Protein AF-0000000086678145 (afdb_homodimer)

Sequence (470 aa):
MALTDEAIVKIRSMIQSGELPPGSRLPTEQQLAAQMGLSRSGVREAVKVLESARVLDVRRGDGTYVTSLAPRLLLEGLGVAVELLRDDTLLEVMEVRRMLEPVATGMAALRMTGETLAELAQILDDMRGAADDAEKLIGFDTAFHRTVVAATGNETLTSLLDGLSSRTVRARVWRGLIEGNSAHTTIEEHHAIYLALRAGDQLLAHATALMHVNTSEAWLRAVLAASAGHRATPGMALTDEAIVKIRSMIQSGELPPGSRLPTEQQLAAQMGLSRSGVREAVKVLESARVLDVRRGDGTYVTSLAPRLLLEGLGVAVELLRDDTLLEVMEVRRMLEPVATGMAALRMTGETLAELAQILDDMRGAADDAEKLIGFDTAFHRTVVAATGNETLTSLLDGLSSRTVRARVWRGLIEGNSAHTTIEEHHAIYLALRAGDQLLAHATALMHVNTSEAWLRAVLAASAGHRATPG

Radius of gyration: 23.57 Å; Cα contacts (8 Å, |Δi|>4): 641; chains: 2; bounding box: 74×62×58 Å

InterPro domains:
  IPR000524 Transcription regulator HTH, GntR [PF00392] (5-66)
  IPR000524 Transcription regulator HTH, GntR [PR00035] (26-40)
  IPR000524 Transcription regulator HTH, GntR [PR00035] (40-56)
  IPR000524 Transcription regulator HTH, GntR [PS50949] (1-69)
  IPR000524 Transcription regulator HTH, GntR [SM00345] (7-66)
  IPR000524 Transcription regulator HTH, GntR [cd07377] (10-67)
  IPR008920 Transcription regulator FadR/GntR, C-terminal [G3DSA:1.20.120.530] (87-229)
  IPR008920 Transcription regulator FadR/GntR, C-terminal [SSF48008] (89-223)
  IPR011711 GntR, C-terminal [PF07729] (92-214)
  IPR011711 GntR, C-terminal [SM00895] (92-215)
  IPR036388 Winged helix-like DNA-binding domain superfamily [G3DSA:1.10.10.10] (2-69)
  IPR036390 Winged helix DNA-binding domain superfamily [SSF46785] (4-70)

Secondary structure (DSSP, 8-state):
-HHHHHHHHHHHHHHHHTSS-TTPBPPPHHHHHHHHT--HHHHHHHHHHHHHTTSEEEETTTEEEE----HHHHTTHHHHHHHT--HHHHHHHHHHHHHHHHHHHHHHHTT--HHHHHHHHHHHHHHHHTTT-HHHHHHHHHHHHHHHHHTTT-HHHHHHHHHHS-HHHHHHHHHHHHHTT-HHHHHHHHHHHHHHHHTT-HHHHHHHHHHHHHHHHHHHHHHHHHHHHHHH---/-HHHHHHHHHHHHHHHHTSS-TTPBPPPHHHHHHHHT--HHHHHHHHHHHHHTTSEEEETTTEEEE----HHHHTTHHHHHHHT--HHHHHHHHHHHHHHHHHHHHHHHTT--HHHHHHHHHHHHHHHHTTT-HHHHHHHHHHHHHHHHHTTT-HHHHHHHHHHS-HHHHHHHHHHHHHTT-HHHHHHHHHHHHHHHHTT-HHHHHHHHHHHHHHHHHHHHHHHHHHHHHHH---

pLDDT: mean 92.88, std 9.29, range [31.78, 98.94]

Nearest PDB structures (foldseek):
  6az6-assembly1_A  TM=6.937E-01  e=3.159E-11  Streptococcus agalactiae
  6az6-assembly1_B  TM=6.501E-01  e=2.617E-11  Streptococcus agalactiae
  9jpj-assembly2_C  TM=5.502E-01  e=1.081E-08  Achromobacter denitrificans NBRC 15125
  1hw1-assembly1_A  TM=5.568E-01  e=1.737E-07  Escherichia coli
  4p9u-assembly2_A  TM=5.472E-01  e=1.141E-06  Vibrio cholerae

Structure (mmCIF, N/CA/C/O backbone):
data_AF-0000000086678145-model_v1
#
loop_
_entity.id
_entity.type
_entity.pdbx_description
1 polymer 'GntR family transcriptional regulator'
#
loop_
_atom_site.group_PDB
_atom_site.id
_atom_site.type_symbol
_atom_site.label_atom_id
_atom_site.label_alt_id
_atom_site.label_comp_id
_atom_site.label_asym_id
_atom_site.label_entity_id
_atom_site.label_seq_id
_atom_site.pdbx_PDB_ins_code
_atom_site.Cartn_x
_atom_site.Cartn_y
_atom_site.Cartn_z
_atom_site.occupancy
_atom_site.B_iso_or_equiv
_atom_site.auth_seq_id
_atom_site.auth_comp_id
_atom_site.auth_asym_id
_atom_site.auth_atom_id
_atom_site.pdbx_PDB_model_num
ATOM 1 N N . MET A 1 1 ? 3.676 26.672 2.631 1 59.72 1 MET A N 1
ATOM 2 C CA . MET A 1 1 ? 3.754 25.344 2.031 1 59.72 1 MET A CA 1
ATOM 3 C C . MET A 1 1 ? 5.203 24.875 1.911 1 59.72 1 MET A C 1
ATOM 5 O O . MET A 1 1 ? 5.562 23.812 2.4 1 59.72 1 MET A O 1
ATOM 9 N N . ALA A 1 2 ? 6.09 25.844 1.526 1 71.44 2 ALA A N 1
ATOM 10 C CA . ALA A 1 2 ? 7.496 25.516 1.292 1 71.44 2 ALA A CA 1
ATOM 11 C C . ALA A 1 2 ? 8.227 25.281 2.607 1 71.44 2 ALA A C 1
ATOM 13 O O . ALA A 1 2 ? 8.984 24.312 2.736 1 71.44 2 ALA A O 1
ATOM 14 N N . LEU A 1 3 ? 7.734 26.078 3.676 1 76.56 3 LEU A N 1
ATOM 15 C CA . LEU A 1 3 ? 8.477 25.984 4.93 1 76.56 3 LEU A CA 1
ATOM 16 C C . LEU A 1 3 ? 8.086 24.734 5.703 1 76.56 3 LEU A C 1
ATOM 18 O O . LEU A 1 3 ? 8.938 24.062 6.277 1 76.56 3 LEU A O 1
ATOM 22 N N . THR A 1 4 ? 6.848 24.375 5.641 1 87.25 4 THR A N 1
ATOM 23 C CA . THR A 1 4 ? 6.348 23.156 6.273 1 87.25 4 THR A CA 1
ATOM 24 C C . THR A 1 4 ? 6.945 21.906 5.621 1 87.25 4 THR A C 1
ATOM 26 O O . THR A 1 4 ? 7.379 20.984 6.309 1 87.25 4 THR A O 1
ATOM 29 N N . ASP A 1 5 ? 7.055 21.984 4.363 1 91.06 5 ASP A N 1
ATOM 30 C CA . ASP A 1 5 ? 7.602 20.859 3.621 1 91.06 5 ASP A CA 1
ATOM 31 C C . ASP A 1 5 ? 9.078 20.656 3.951 1 91.06 5 ASP A C 1
ATOM 33 O O . ASP A 1 5 ? 9.539 19.516 4.086 1 91.06 5 ASP A O 1
ATOM 37 N N . GLU A 1 6 ? 9.711 21.766 4.094 1 93.44 6 GLU A N 1
ATOM 38 C CA . GLU A 1 6 ? 11.125 21.688 4.469 1 93.44 6 GLU A CA 1
ATOM 39 C C . GLU A 1 6 ? 11.289 21.062 5.848 1 93.44 6 GLU A C 1
ATOM 41 O O . GLU A 1 6 ? 12.188 20.234 6.055 1 93.44 6 GLU A O 1
ATOM 46 N N . ALA A 1 7 ? 10.43 21.469 6.73 1 95.12 7 ALA A N 1
ATOM 47 C CA . ALA A 1 7 ? 10.5 20.906 8.078 1 95.12 7 ALA A CA 1
ATOM 48 C C . ALA A 1 7 ? 10.227 19.406 8.062 1 95.12 7 ALA A C 1
ATOM 50 O O . ALA A 1 7 ? 10.891 18.641 8.766 1 95.12 7 ALA A O 1
ATOM 51 N N . ILE A 1 8 ? 9.289 18.984 7.297 1 95.62 8 ILE A N 1
ATOM 52 C CA . ILE A 1 8 ? 8.938 17.578 7.18 1 95.62 8 ILE A CA 1
ATOM 53 C C . ILE A 1 8 ? 10.141 16.781 6.672 1 95.62 8 ILE A C 1
ATOM 55 O O . ILE A 1 8 ? 10.508 15.758 7.254 1 95.62 8 ILE A O 1
ATOM 59 N N . VAL A 1 9 ? 10.742 17.312 5.645 1 94.38 9 VAL A N 1
ATOM 60 C CA . VAL A 1 9 ? 11.875 16.625 5.016 1 94.38 9 VAL A CA 1
ATOM 61 C C . VAL A 1 9 ? 13.031 16.531 6.004 1 94.38 9 VAL A C 1
ATOM 63 O O . VAL A 1 9 ? 13.656 15.469 6.121 1 94.38 9 VAL A O 1
ATOM 66 N N . LYS A 1 10 ? 13.289 17.547 6.719 1 94.75 10 LYS A N 1
ATOM 67 C CA . LYS A 1 10 ? 14.398 17.562 7.668 1 94.75 10 LYS A CA 1
ATOM 68 C C . LYS A 1 10 ? 14.156 16.578 8.82 1 94.75 10 LYS A C 1
ATOM 70 O O . LYS A 1 10 ? 15.055 15.836 9.195 1 94.75 10 LYS A O 1
ATOM 75 N N . ILE A 1 11 ? 12.953 16.578 9.344 1 96.06 11 ILE A N 1
ATOM 76 C CA . ILE A 1 11 ? 12.648 15.672 10.445 1 96.06 11 ILE A CA 1
ATOM 77 C C . ILE A 1 11 ? 12.742 14.219 9.961 1 96.06 11 ILE A C 1
ATOM 79 O O . ILE A 1 11 ? 13.344 13.375 10.641 1 96.06 11 ILE A O 1
ATOM 83 N N . ARG A 1 12 ? 12.219 13.969 8.859 1 95.06 12 ARG A N 1
ATOM 84 C CA . ARG A 1 12 ? 12.312 12.617 8.297 1 95.06 12 ARG A CA 1
ATOM 85 C C . ARG A 1 12 ? 13.766 12.211 8.094 1 95.06 12 ARG A C 1
ATOM 87 O O . ARG A 1 12 ? 14.141 11.07 8.359 1 95.06 12 ARG A O 1
ATOM 94 N N . SER A 1 13 ? 14.531 13.141 7.621 1 93.56 13 SER A N 1
ATOM 95 C CA . SER A 1 13 ? 15.945 12.859 7.402 1 93.56 13 SER A CA 1
ATOM 96 C C . SER A 1 13 ? 16.656 12.516 8.711 1 93.56 13 SER A C 1
ATOM 98 O O . SER A 1 13 ? 17.484 11.609 8.758 1 93.56 13 SER A O 1
ATOM 100 N N . MET A 1 14 ? 16.297 13.227 9.734 1 94.56 14 MET A N 1
ATOM 101 C CA . MET A 1 14 ? 16.891 12.961 11.047 1 94.56 14 MET A CA 1
ATOM 102 C C . MET A 1 14 ? 16.469 11.586 11.562 1 94.56 14 MET A C 1
ATOM 104 O O . MET A 1 14 ? 17.25 10.906 12.234 1 94.56 14 MET A O 1
ATOM 108 N N . ILE A 1 15 ? 15.328 11.18 11.219 1 95.19 15 ILE A N 1
ATOM 109 C CA . ILE A 1 15 ? 14.836 9.859 11.617 1 95.19 15 ILE A CA 1
ATOM 110 C C . ILE A 1 15 ? 15.547 8.781 10.805 1 95.19 15 ILE A C 1
ATOM 112 O O . ILE A 1 15 ? 16.047 7.805 11.359 1 95.19 15 ILE A O 1
ATOM 116 N N . GLN A 1 16 ? 15.68 8.961 9.578 1 90 16 GLN A N 1
ATOM 117 C CA . GLN A 1 16 ? 16.281 8 8.672 1 90 16 GLN A CA 1
ATOM 118 C C . GLN A 1 16 ? 17.766 7.805 8.984 1 90 16 GLN A C 1
ATOM 120 O O . GLN A 1 16 ? 18.281 6.691 8.883 1 90 16 GLN A O 1
ATOM 125 N N . SER A 1 17 ? 18.422 8.898 9.383 1 89.94 17 SER A N 1
ATOM 126 C CA . SER A 1 17 ? 19.844 8.844 9.656 1 89.94 17 SER A CA 1
ATOM 127 C C . SER A 1 17 ? 20.141 8.234 11.023 1 89.94 17 SER A C 1
ATOM 129 O O . SER A 1 17 ? 21.281 7.891 11.328 1 89.94 17 SER A O 1
ATOM 131 N N . GLY A 1 18 ? 19.141 8.156 11.859 1 92.06 18 GLY A N 1
ATOM 132 C CA . GLY A 1 18 ? 19.312 7.621 13.195 1 92.06 18 GLY A CA 1
ATOM 133 C C . GLY A 1 18 ? 19.562 8.688 14.242 1 92.06 18 GLY A C 1
ATOM 134 O O . GLY A 1 18 ? 19.672 8.391 15.438 1 92.06 18 GLY A O 1
ATOM 135 N N . GLU A 1 19 ? 19.641 9.898 13.82 1 93.81 19 GLU A N 1
ATOM 136 C CA . GLU A 1 19 ? 19.766 11 14.773 1 93.81 19 GLU A CA 1
ATOM 137 C C . GLU A 1 19 ? 18.562 11.031 15.727 1 93.81 19 GLU A C 1
ATOM 139 O O . GLU A 1 19 ? 18.719 11.352 16.906 1 93.81 19 GLU A O 1
ATOM 144 N N . LEU A 1 20 ? 17.438 10.703 15.227 1 95.31 20 LEU A N 1
ATOM 145 C CA . LEU A 1 20 ? 16.203 10.523 16 1 95.31 20 LEU A CA 1
ATOM 146 C C . LEU A 1 20 ? 15.695 9.094 15.883 1 95.31 20 LEU A C 1
ATOM 148 O O . LEU A 1 20 ? 14.82 8.805 15.062 1 95.31 20 LEU A O 1
ATOM 152 N N . PRO A 1 21 ? 16.234 8.234 16.719 1 95.19 21 PRO A N 1
ATOM 153 C CA . PRO A 1 21 ? 15.82 6.836 16.625 1 95.19 21 PRO A CA 1
ATOM 154 C C . PRO A 1 21 ? 14.391 6.605 17.094 1 95.19 21 PRO A C 1
ATOM 156 O O . PRO A 1 21 ? 13.828 7.445 17.812 1 95.19 21 PRO A O 1
ATOM 159 N N . PRO A 1 22 ? 13.836 5.496 16.734 1 95.5 22 PRO A N 1
ATOM 160 C CA . PRO A 1 22 ? 12.5 5.16 17.219 1 95.5 22 PRO A CA 1
ATOM 161 C C . PRO A 1 22 ? 12.383 5.25 18.75 1 95.5 22 PRO A C 1
ATOM 163 O O . PRO A 1 22 ? 13.297 4.832 19.469 1 95.5 22 PRO A O 1
ATOM 166 N N . GLY A 1 23 ? 11.305 5.891 19.156 1 96.31 23 GLY A N 1
ATOM 167 C CA . GLY A 1 23 ? 11.039 5.996 20.594 1 96.31 23 GLY A CA 1
ATOM 168 C C . GLY A 1 23 ? 11.641 7.242 21.219 1 96.31 23 GLY A C 1
ATOM 169 O O . GLY A 1 23 ? 11.312 7.586 22.359 1 96.31 23 GLY A O 1
ATOM 170 N N . SER A 1 24 ? 12.461 7.934 20.547 1 97.06 24 SER A N 1
ATOM 171 C CA . SER A 1 24 ? 13.148 9.086 21.109 1 97.06 24 SER A CA 1
ATOM 172 C C . SER A 1 24 ? 12.242 10.312 21.156 1 97.06 24 SER A C 1
ATOM 174 O O . SER A 1 24 ? 11.336 10.445 20.328 1 97.06 24 SER A O 1
ATOM 176 N N . ARG A 1 25 ? 12.555 11.195 22.047 1 97.25 25 ARG A N 1
ATOM 177 C CA . ARG A 1 25 ? 11.844 12.461 22.188 1 97.25 25 ARG A CA 1
ATOM 178 C C . ARG A 1 25 ? 12.438 13.539 21.297 1 97.25 25 ARG A C 1
ATOM 180 O O . ARG A 1 25 ? 13.664 13.688 21.234 1 97.25 25 ARG A O 1
ATOM 187 N N . LEU A 1 26 ? 11.594 14.172 20.609 1 97 26 LEU A N 1
ATOM 188 C CA . LEU A 1 26 ? 12.047 15.312 19.812 1 97 26 LEU A CA 1
ATOM 189 C C . LEU A 1 26 ? 12.297 16.531 20.703 1 97 26 LEU A C 1
ATOM 191 O O . LEU A 1 26 ? 11.664 16.672 21.75 1 97 26 LEU A O 1
ATOM 195 N N . PRO A 1 27 ? 13.273 17.375 20.234 1 95.19 27 PRO A N 1
ATOM 196 C CA . PRO A 1 27 ? 13.281 18.719 20.844 1 95.19 27 PRO A CA 1
ATOM 197 C C . PRO A 1 27 ? 11.93 19.422 20.719 1 95.19 27 PRO A C 1
ATOM 199 O O . PRO A 1 27 ? 11.07 18.984 19.953 1 95.19 27 PRO A O 1
ATOM 202 N N . THR A 1 28 ? 11.773 20.469 21.531 1 95 28 THR A N 1
ATOM 203 C CA . THR A 1 28 ? 10.539 21.25 21.453 1 95 28 THR A CA 1
ATOM 204 C C . THR A 1 28 ? 10.391 21.875 20.062 1 95 28 THR A C 1
ATOM 206 O O . THR A 1 28 ? 11.375 22.016 19.344 1 95 28 THR A O 1
ATOM 209 N N . GLU A 1 29 ? 9.133 22.219 19.719 1 93.88 29 GLU A N 1
ATOM 210 C CA . GLU A 1 29 ? 8.883 22.859 18.438 1 93.88 29 GLU A CA 1
ATOM 211 C C . GLU A 1 29 ? 9.727 24.125 18.297 1 93.88 29 GLU A C 1
ATOM 213 O O . GLU A 1 29 ? 10.219 24.438 17.203 1 93.88 29 GLU A O 1
ATOM 218 N N . GLN A 1 30 ? 9.914 24.828 19.422 1 94.31 30 GLN A N 1
ATOM 219 C CA . GLN A 1 30 ? 10.727 26.031 19.422 1 94.31 30 GLN A CA 1
ATOM 220 C C . GLN A 1 30 ? 12.188 25.719 19.109 1 94.31 30 GLN A C 1
ATOM 222 O O . GLN A 1 30 ? 12.812 26.391 18.297 1 94.31 30 GLN A O 1
ATOM 227 N N . GLN A 1 31 ? 12.727 24.75 19.703 1 95.75 31 GLN A N 1
ATOM 228 C CA . GLN A 1 31 ? 14.109 24.328 19.5 1 95.75 31 GLN A CA 1
ATOM 229 C C . GLN A 1 31 ? 14.32 23.828 18.078 1 95.75 31 GLN A C 1
ATOM 231 O O . GLN A 1 31 ? 15.328 24.156 17.438 1 95.75 31 GLN A O 1
ATOM 236 N N . LEU A 1 32 ? 13.383 23.031 17.594 1 93.88 32 LEU A N 1
ATOM 237 C CA . LEU A 1 32 ? 13.477 22.516 16.234 1 93.88 32 LEU A CA 1
ATOM 238 C C . LEU A 1 32 ? 13.453 23.641 15.211 1 93.88 32 LEU A C 1
ATOM 240 O O . LEU A 1 32 ? 14.211 23.641 14.242 1 93.88 32 LEU A O 1
ATOM 244 N N . ALA A 1 33 ? 12.539 24.562 15.469 1 95.19 33 ALA A N 1
ATOM 245 C CA . ALA A 1 33 ? 12.453 25.734 14.594 1 95.19 33 ALA A CA 1
ATOM 246 C C . ALA A 1 33 ? 13.789 26.469 14.531 1 95.19 33 ALA A C 1
ATOM 248 O O . ALA A 1 33 ? 14.266 26.812 13.453 1 95.19 33 ALA A O 1
ATOM 249 N N . ALA A 1 34 ? 14.406 26.641 15.672 1 95.31 34 ALA A N 1
ATOM 250 C CA . ALA A 1 34 ? 15.695 27.328 15.766 1 95.31 34 ALA A CA 1
ATOM 251 C C . ALA A 1 34 ? 16.781 26.531 15.062 1 95.31 34 ALA A C 1
ATOM 253 O O . ALA A 1 34 ? 17.578 27.094 14.297 1 95.31 34 ALA A O 1
ATOM 254 N N . GLN A 1 35 ? 16.781 25.266 15.266 1 92.31 35 GLN A N 1
ATOM 255 C CA . GLN A 1 35 ? 17.797 24.391 14.695 1 92.31 35 GLN A CA 1
ATOM 256 C C . GLN A 1 35 ? 17.688 24.344 13.172 1 92.31 35 GLN A C 1
ATOM 258 O O . GLN A 1 35 ? 18.703 24.234 12.484 1 92.31 35 GLN A O 1
ATOM 263 N N . MET A 1 36 ? 16.5 24.469 12.75 1 91.56 36 MET A N 1
ATOM 264 C CA . MET A 1 36 ? 16.281 24.266 11.328 1 91.56 36 MET A CA 1
ATOM 265 C C . MET A 1 36 ? 16.172 25.594 10.586 1 91.56 36 MET A C 1
ATOM 267 O O . MET A 1 36 ? 16.141 25.625 9.359 1 91.56 36 MET A O 1
ATOM 271 N N . GLY A 1 37 ? 16.125 26.609 11.297 1 93.62 37 GLY A N 1
ATOM 272 C CA . GLY A 1 37 ? 15.953 27.922 10.688 1 93.62 37 GLY A CA 1
ATOM 273 C C . GLY A 1 37 ? 14.594 28.109 10.047 1 93.62 37 GLY A C 1
ATOM 274 O O . GLY A 1 37 ? 14.484 28.688 8.961 1 93.62 37 GLY A O 1
ATOM 275 N N . LEU A 1 38 ? 13.641 27.578 10.719 1 93.56 38 LEU A N 1
ATOM 276 C CA . LEU A 1 38 ? 12.281 27.641 10.188 1 93.56 38 LEU A CA 1
ATOM 277 C C . LEU A 1 38 ? 11.336 28.297 11.195 1 93.56 38 LEU A C 1
ATOM 279 O O . LEU A 1 38 ? 11.711 28.516 12.344 1 93.56 38 LEU A O 1
ATOM 283 N N . SER A 1 39 ? 10.188 28.703 10.734 1 91.62 39 SER A N 1
ATOM 284 C CA . SER A 1 39 ? 9.195 29.297 11.617 1 91.62 39 SER A CA 1
ATOM 285 C C . SER A 1 39 ? 8.57 28.25 12.531 1 91.62 39 SER A C 1
ATOM 287 O O . SER A 1 39 ? 8.453 27.078 12.156 1 91.62 39 SER A O 1
ATOM 289 N N . ARG A 1 40 ? 8.172 28.734 13.703 1 91.19 40 ARG A N 1
ATOM 290 C CA . ARG A 1 40 ? 7.504 27.844 14.648 1 91.19 40 ARG A CA 1
ATOM 291 C C . ARG A 1 40 ? 6.207 27.297 14.062 1 91.19 40 ARG A C 1
ATOM 293 O O . ARG A 1 40 ? 5.852 26.141 14.305 1 91.19 40 ARG A O 1
ATOM 300 N N . SER A 1 41 ? 5.559 28.094 13.359 1 89.12 41 SER A N 1
ATOM 301 C CA . SER A 1 41 ? 4.301 27.656 12.758 1 89.12 41 SER A CA 1
ATOM 302 C C . SER A 1 41 ? 4.535 26.562 11.719 1 89.12 41 SER A C 1
ATOM 304 O O . SER A 1 41 ? 3.758 25.609 11.633 1 89.12 41 SER A O 1
ATOM 306 N N . GLY A 1 42 ? 5.613 26.672 10.953 1 90.62 42 GLY A N 1
ATOM 307 C CA . GLY A 1 42 ? 5.969 25.656 9.984 1 90.62 42 GLY A CA 1
ATOM 308 C C . GLY A 1 42 ? 6.328 24.328 10.625 1 90.62 42 GLY A C 1
ATOM 309 O O . GLY A 1 42 ? 5.898 23.266 10.156 1 90.62 42 GLY A O 1
ATOM 310 N N . VAL A 1 43 ? 7.043 24.422 11.68 1 94.44 43 VAL A N 1
ATOM 311 C CA . VAL A 1 43 ? 7.441 23.219 12.398 1 94.44 43 VAL A CA 1
ATOM 312 C C . VAL A 1 43 ? 6.215 22.562 13.031 1 94.44 43 VAL A C 1
ATOM 314 O O . VAL A 1 43 ? 6.07 21.328 12.992 1 94.44 43 VAL A O 1
ATOM 317 N N . ARG A 1 44 ? 5.367 23.359 13.555 1 91.44 44 ARG A N 1
ATOM 318 C CA . ARG A 1 44 ? 4.129 22.844 14.141 1 91.44 44 ARG A CA 1
ATOM 319 C C . ARG A 1 44 ? 3.299 22.109 13.102 1 91.44 44 ARG A C 1
ATOM 321 O O . ARG A 1 44 ? 2.801 21.016 13.359 1 91.44 44 ARG A O 1
ATOM 328 N N . GLU A 1 45 ? 3.182 22.656 11.953 1 92.5 45 GLU A N 1
ATOM 329 C CA . GLU A 1 45 ? 2.449 22.016 10.867 1 92.5 45 GLU A CA 1
ATOM 330 C C . GLU A 1 45 ? 3.127 20.719 10.43 1 92.5 45 GLU A C 1
ATOM 332 O O . GLU A 1 45 ? 2.457 19.703 10.18 1 92.5 45 GLU A O 1
ATOM 337 N N . ALA A 1 46 ? 4.406 20.781 10.352 1 95.44 46 ALA A N 1
ATOM 338 C CA . ALA A 1 46 ? 5.168 19.578 9.992 1 95.44 46 ALA A CA 1
ATOM 339 C C . ALA A 1 46 ? 4.945 18.453 11 1 95.44 46 ALA A C 1
ATOM 341 O O . ALA A 1 46 ? 4.758 17.297 10.617 1 95.44 46 ALA A O 1
ATOM 342 N N . VAL A 1 47 ? 4.961 18.812 12.227 1 95.12 47 VAL A N 1
ATOM 343 C CA . VAL A 1 47 ? 4.758 17.828 13.297 1 95.12 47 VAL A CA 1
ATOM 344 C C . VAL A 1 47 ? 3.363 17.219 13.18 1 95.12 47 VAL A C 1
ATOM 346 O O . VAL A 1 47 ? 3.193 16.016 13.336 1 95.12 47 VAL A O 1
ATOM 349 N N . LYS A 1 48 ? 2.406 17.984 12.844 1 93.75 48 LYS A N 1
ATOM 350 C CA . LYS A 1 48 ? 1.046 17.469 12.695 1 93.75 48 LYS A CA 1
ATOM 351 C C . LYS A 1 48 ? 0.951 16.5 11.523 1 93.75 48 LYS A C 1
ATOM 353 O O . LYS A 1 48 ? 0.285 15.461 11.625 1 93.75 48 LYS A O 1
ATOM 358 N N . VAL A 1 49 ? 1.583 16.875 10.461 1 95.31 49 VAL A N 1
ATOM 359 C CA . VAL A 1 49 ? 1.595 16.016 9.289 1 95.31 49 VAL A CA 1
ATOM 360 C C . VAL A 1 49 ? 2.24 14.672 9.641 1 95.31 49 VAL A C 1
ATOM 362 O O . VAL A 1 49 ? 1.682 13.617 9.344 1 95.31 49 VAL A O 1
ATOM 365 N N . LEU A 1 50 ? 3.357 14.75 10.297 1 97.06 50 LEU A N 1
ATOM 366 C CA . LEU A 1 50 ? 4.102 13.539 10.633 1 97.06 50 LEU A CA 1
ATOM 367 C C . LEU A 1 50 ? 3.379 12.742 11.711 1 97.06 50 LEU A C 1
ATOM 369 O O . LEU A 1 50 ? 3.5 11.516 11.773 1 97.06 50 LEU A O 1
ATOM 373 N N . GLU A 1 51 ? 2.652 13.43 12.539 1 96.56 51 GLU A N 1
ATOM 374 C CA . GLU A 1 51 ? 1.794 12.742 13.5 1 96.56 51 GLU A CA 1
ATOM 375 C C . GLU A 1 51 ? 0.677 11.977 12.797 1 96.56 51 GLU A C 1
ATOM 377 O O . GLU A 1 51 ? 0.424 10.812 13.102 1 96.56 51 GLU A O 1
ATOM 382 N N . SER A 1 52 ? 0.063 12.602 11.875 1 94.38 52 SER A N 1
ATOM 383 C CA . SER A 1 52 ? -1.022 11.969 11.133 1 94.38 52 SER A CA 1
ATOM 384 C C . SER A 1 52 ? -0.522 10.766 10.344 1 94.38 52 SER A C 1
ATOM 386 O O . SER A 1 52 ? -1.25 9.781 10.172 1 94.38 52 SER A O 1
ATOM 388 N N . ALA A 1 53 ? 0.708 10.797 9.922 1 95.19 53 ALA A N 1
ATOM 389 C CA . ALA A 1 53 ? 1.321 9.703 9.172 1 95.19 53 ALA A CA 1
ATOM 390 C C . ALA A 1 53 ? 1.863 8.625 10.117 1 95.19 53 ALA A C 1
ATOM 392 O O . ALA A 1 53 ? 2.49 7.664 9.672 1 95.19 53 ALA A O 1
ATOM 393 N N . ARG A 1 54 ? 1.751 8.836 11.43 1 96.62 54 ARG A N 1
ATOM 394 C CA . ARG A 1 54 ? 2.139 7.914 12.492 1 96.62 54 ARG A CA 1
ATOM 395 C C . ARG A 1 54 ? 3.654 7.77 12.562 1 96.62 54 ARG A C 1
ATOM 397 O O . ARG A 1 54 ? 4.164 6.727 12.969 1 96.62 54 ARG A O 1
ATOM 404 N N . VAL A 1 55 ? 4.305 8.766 12.117 1 97.5 55 VAL A N 1
ATOM 405 C CA . VAL A 1 55 ? 5.75 8.852 12.273 1 97.5 55 VAL A CA 1
ATOM 406 C C . VAL A 1 55 ? 6.086 9.406 13.656 1 97.5 55 VAL A C 1
ATOM 408 O O . VAL A 1 55 ? 7.043 8.969 14.297 1 97.5 55 VAL A O 1
ATOM 411 N N . LEU A 1 56 ? 5.285 10.398 14.07 1 98 56 LEU A N 1
ATOM 412 C CA . LEU A 1 56 ? 5.449 11.008 15.383 1 98 56 LEU A CA 1
ATOM 413 C C . LEU A 1 56 ? 4.23 10.75 16.266 1 98 56 LEU A C 1
ATOM 415 O O . LEU A 1 56 ? 3.143 10.469 15.75 1 98 56 LEU A O 1
ATOM 419 N N . ASP A 1 57 ? 4.449 10.758 17.5 1 97.56 57 ASP A N 1
ATOM 420 C CA . ASP A 1 57 ? 3.424 10.648 18.531 1 97.56 57 ASP A CA 1
ATOM 421 C C . ASP A 1 57 ? 3.469 11.852 19.469 1 97.56 57 ASP A C 1
ATOM 423 O O . ASP A 1 57 ? 4.395 11.984 20.266 1 97.56 57 ASP A O 1
ATOM 427 N N . VAL A 1 58 ? 2.523 12.695 19.328 1 96.19 58 VAL A N 1
ATOM 428 C CA . VAL A 1 58 ? 2.461 13.883 20.172 1 96.19 58 VAL A CA 1
ATOM 429 C C . VAL A 1 58 ? 1.686 13.57 21.453 1 96.19 58 VAL A C 1
ATOM 431 O O . VAL A 1 58 ? 0.516 13.18 21.391 1 96.19 58 VAL A O 1
ATOM 434 N N . ARG A 1 59 ? 2.309 13.695 22.531 1 95 59 ARG A N 1
ATOM 435 C CA . ARG A 1 59 ? 1.713 13.469 23.844 1 95 59 ARG A CA 1
ATOM 436 C C . ARG A 1 59 ? 1.564 14.781 24.609 1 95 59 ARG A C 1
ATOM 438 O O . ARG A 1 59 ? 2.539 15.297 25.172 1 95 59 ARG A O 1
ATOM 445 N N . ARG A 1 60 ? 0.371 15.211 24.703 1 88.62 60 ARG A N 1
ATOM 446 C CA . ARG A 1 60 ? 0.1 16.5 25.312 1 88.62 60 ARG A CA 1
ATOM 447 C C . ARG A 1 60 ? 0.693 16.578 26.719 1 88.62 60 ARG A C 1
ATOM 449 O O . ARG A 1 60 ? 0.456 15.688 27.547 1 88.62 60 ARG A O 1
ATOM 456 N N . GLY A 1 61 ? 1.356 17.641 26.938 1 90.31 61 GLY A N 1
ATOM 457 C CA . GLY A 1 61 ? 1.939 17.859 28.25 1 90.31 61 GLY A CA 1
ATOM 458 C C . GLY A 1 61 ? 3.219 17.078 28.469 1 90.31 61 GLY A C 1
ATOM 459 O O . GLY A 1 61 ? 3.863 17.219 29.516 1 90.31 61 GLY A O 1
ATOM 460 N N . ASP A 1 62 ? 3.574 16.203 27.672 1 93.81 62 ASP A N 1
ATOM 461 C CA . ASP A 1 62 ? 4.762 15.375 27.844 1 93.81 62 ASP A CA 1
ATOM 462 C C . ASP A 1 62 ? 5.797 15.664 26.75 1 93.81 62 ASP A C 1
ATOM 464 O O . ASP A 1 62 ? 6.922 16.078 27.047 1 93.81 62 ASP A O 1
ATOM 468 N N . GLY A 1 63 ? 5.309 15.586 25.453 1 95.81 63 GLY A N 1
ATOM 469 C CA . GLY A 1 63 ? 6.227 15.859 24.359 1 95.81 63 GLY A CA 1
ATOM 470 C C . GLY A 1 63 ? 5.891 15.109 23.078 1 95.81 63 GLY A C 1
ATOM 471 O O . GLY A 1 63 ? 4.805 14.531 22.969 1 95.81 63 GLY A O 1
ATOM 472 N N . THR A 1 64 ? 6.75 15.25 22.094 1 97.44 64 THR A N 1
ATOM 473 C CA . THR A 1 64 ? 6.617 14.578 20.797 1 97.44 64 THR A CA 1
ATOM 474 C C . THR A 1 64 ? 7.688 13.5 20.641 1 97.44 64 THR A C 1
ATOM 476 O O . THR A 1 64 ? 8.859 13.734 20.938 1 97.44 64 THR A O 1
ATOM 479 N N . TYR A 1 65 ? 7.25 12.344 20.266 1 98.56 65 TYR A N 1
ATOM 480 C CA . TYR A 1 65 ? 8.156 11.211 20.172 1 98.56 65 TYR A CA 1
ATOM 481 C C . TYR A 1 65 ? 8.117 10.602 18.766 1 98.56 65 TYR A C 1
ATOM 483 O O . TYR A 1 65 ? 7.082 10.633 18.109 1 98.56 65 TYR A O 1
ATOM 491 N N . VAL A 1 66 ? 9.305 10.094 18.344 1 98.25 66 VAL A N 1
ATOM 492 C CA . VAL A 1 66 ? 9.289 9.234 17.172 1 98.25 66 VAL A CA 1
ATOM 493 C C . VAL A 1 66 ? 8.602 7.91 17.5 1 98.25 66 VAL A C 1
ATOM 495 O O . VAL A 1 66 ? 8.898 7.293 18.531 1 98.25 66 VAL A O 1
ATOM 498 N N . THR A 1 67 ? 7.699 7.457 16.703 1 97.88 67 THR A N 1
ATOM 499 C CA . THR A 1 67 ? 7.016 6.195 16.969 1 97.88 67 THR A CA 1
ATOM 500 C C . THR A 1 67 ? 7.961 5.016 16.75 1 97.88 67 THR A C 1
ATOM 502 O O . THR A 1 67 ? 9.148 5.207 16.469 1 97.88 67 THR A O 1
ATOM 505 N N . SER A 1 68 ? 7.453 3.775 17 1 96.44 68 SER A N 1
ATOM 506 C CA . SER A 1 68 ? 8.258 2.59 16.75 1 96.44 68 SER A CA 1
ATOM 507 C C . SER A 1 68 ? 8.586 2.453 15.266 1 96.44 68 SER A C 1
ATOM 509 O O . SER A 1 68 ? 9.461 1.669 14.883 1 96.44 68 SER A O 1
ATOM 511 N N . LEU A 1 69 ? 7.871 3.15 14.398 1 95.94 69 LEU A N 1
ATOM 512 C CA . LEU A 1 69 ? 7.992 3.117 12.945 1 95.94 69 LEU A CA 1
ATOM 513 C C . LEU A 1 69 ? 7.68 1.726 12.406 1 95.94 69 LEU A C 1
ATOM 515 O O . LEU A 1 69 ? 8.195 1.331 11.359 1 95.94 69 LEU A O 1
ATOM 519 N N . ALA A 1 70 ? 6.871 0.953 13.195 1 96.12 70 ALA A N 1
ATOM 520 C CA . ALA A 1 70 ? 6.461 -0.374 12.742 1 96.12 70 ALA A CA 1
ATOM 521 C C . ALA A 1 70 ? 5.547 -0.28 11.523 1 96.12 70 ALA A C 1
ATOM 523 O O . ALA A 1 70 ? 4.824 0.705 11.359 1 96.12 70 ALA A O 1
ATOM 524 N N . PRO A 1 71 ? 5.516 -1.295 10.695 1 95.69 71 PRO A N 1
ATOM 525 C CA . PRO A 1 71 ? 4.652 -1.291 9.516 1 95.69 71 PRO A CA 1
ATOM 526 C C . PRO A 1 71 ? 3.188 -1.025 9.852 1 95.69 71 PRO A C 1
ATOM 528 O O . PRO A 1 71 ? 2.516 -0.271 9.141 1 95.69 71 PRO A O 1
ATOM 531 N N . ARG A 1 72 ? 2.689 -1.587 10.914 1 95.06 72 ARG A N 1
ATOM 532 C CA . ARG A 1 72 ? 1.285 -1.435 11.273 1 95.06 72 ARG A CA 1
ATOM 533 C C . ARG A 1 72 ? 0.936 0.032 11.508 1 95.06 72 ARG A C 1
ATOM 535 O O . ARG A 1 72 ? -0.205 0.445 11.297 1 95.06 72 ARG A O 1
ATOM 542 N N . LEU A 1 73 ? 1.952 0.8 11.961 1 96.19 73 LEU A N 1
ATOM 543 C CA . LEU A 1 73 ? 1.752 2.23 12.172 1 96.19 73 LEU A CA 1
ATOM 544 C C . LEU A 1 73 ? 1.954 3.002 10.867 1 96.19 73 LEU A C 1
ATOM 546 O O . LEU A 1 73 ? 1.073 3.754 10.445 1 96.19 73 LEU A O 1
ATOM 550 N N . LEU A 1 74 ? 3.02 2.766 10.164 1 95.56 74 LEU A N 1
ATOM 551 C CA . LEU A 1 74 ? 3.432 3.561 9.016 1 95.56 74 LEU A CA 1
ATOM 552 C C . LEU A 1 74 ? 2.498 3.332 7.832 1 95.56 74 LEU A C 1
ATOM 554 O O . LEU A 1 74 ? 2.35 4.203 6.973 1 95.56 74 LEU A O 1
ATOM 558 N N . LEU A 1 75 ? 1.755 2.164 7.812 1 95.44 75 LEU A N 1
ATOM 559 C CA . LEU A 1 75 ? 0.909 1.837 6.672 1 95.44 75 LEU A CA 1
ATOM 560 C C . LEU A 1 75 ? -0.566 2.012 7.02 1 95.44 75 LEU A C 1
ATOM 562 O O . LEU A 1 75 ? -1.441 1.634 6.238 1 95.44 75 LEU A O 1
ATOM 566 N N . GLU A 1 76 ? -0.833 2.625 8.109 1 92.62 76 GLU A N 1
ATOM 567 C CA . GLU A 1 76 ? -2.205 2.822 8.562 1 92.62 76 GLU A CA 1
ATOM 568 C C . GLU A 1 76 ? -2.986 3.709 7.602 1 92.62 76 GLU A C 1
ATOM 570 O O . GLU A 1 76 ? -4.195 3.539 7.438 1 92.62 76 GLU A O 1
ATOM 575 N N . GLY A 1 77 ? -2.338 4.566 6.992 1 91.94 77 GLY A N 1
ATOM 576 C CA . GLY A 1 77 ? -2.988 5.52 6.105 1 91.94 77 GLY A CA 1
ATOM 577 C C . GLY A 1 77 ? -3.498 4.887 4.824 1 91.94 77 GLY A C 1
ATOM 578 O O . GLY A 1 77 ? -4.316 5.477 4.117 1 91.94 77 GLY A O 1
ATOM 579 N N . LEU A 1 78 ? -3.066 3.703 4.5 1 93.62 78 LEU A N 1
ATOM 580 C CA . LEU A 1 78 ? -3.488 3.025 3.277 1 93.62 78 LEU A CA 1
ATOM 581 C C . LEU A 1 78 ? -4.996 2.789 3.279 1 93.62 78 LEU A C 1
ATOM 583 O O . LEU A 1 78 ? -5.668 3.035 2.275 1 93.62 78 LEU A O 1
ATOM 587 N N . GLY A 1 79 ? -5.496 2.367 4.406 1 92.19 79 GLY A N 1
ATOM 588 C CA . GLY A 1 79 ? -6.934 2.164 4.5 1 92.19 79 GLY A CA 1
ATOM 589 C C . GLY A 1 79 ? -7.727 3.439 4.293 1 92.19 79 GLY A C 1
ATOM 590 O O . GLY A 1 79 ? -8.758 3.43 3.619 1 92.19 79 GLY A O 1
ATOM 591 N N . VAL A 1 80 ? -7.258 4.496 4.812 1 90.75 80 VAL A N 1
ATOM 592 C CA . VAL A 1 80 ? -7.918 5.793 4.691 1 90.75 80 VAL A CA 1
ATOM 593 C C . VAL A 1 80 ? -7.93 6.23 3.229 1 90.75 80 VAL A C 1
ATOM 595 O O . VAL A 1 80 ? -8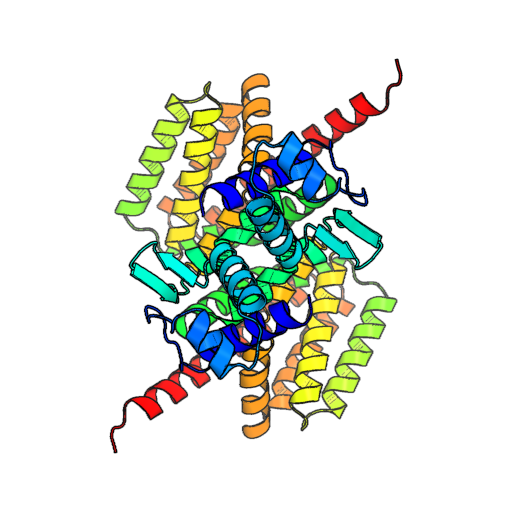.938 6.746 2.736 1 90.75 80 VAL A O 1
ATOM 598 N N . ALA A 1 81 ? -6.844 6.008 2.588 1 93.25 81 ALA A N 1
ATOM 599 C CA . ALA A 1 81 ? -6.75 6.352 1.17 1 93.25 81 ALA A CA 1
ATOM 600 C C . ALA A 1 81 ? -7.746 5.543 0.344 1 93.25 81 ALA A C 1
ATOM 602 O O . ALA A 1 81 ? -8.438 6.09 -0.519 1 93.25 81 ALA A O 1
ATOM 603 N N . VAL A 1 82 ? -7.828 4.289 0.596 1 92.56 82 VAL A N 1
ATOM 604 C CA . VAL A 1 82 ? -8.688 3.385 -0.157 1 92.56 82 VAL A CA 1
ATOM 605 C C . VAL A 1 82 ? -10.148 3.799 0.016 1 92.56 82 VAL A C 1
ATOM 607 O O . VAL A 1 82 ? -10.945 3.707 -0.924 1 92.56 82 VAL A O 1
ATOM 610 N N . GLU A 1 83 ? -10.469 4.297 1.153 1 90.75 83 GLU A N 1
ATOM 611 C CA . GLU A 1 83 ? -11.844 4.703 1.424 1 90.75 83 GLU A CA 1
ATOM 612 C C . GLU A 1 83 ? -12.234 5.918 0.588 1 90.75 83 GLU A C 1
ATOM 614 O O . GLU A 1 83 ? -13.422 6.207 0.413 1 90.75 83 GLU A O 1
ATOM 619 N N . LEU A 1 84 ? -11.273 6.598 0.108 1 92.12 84 LEU A N 1
ATOM 620 C CA . LEU A 1 84 ? -11.547 7.824 -0.633 1 92.12 84 LEU A CA 1
ATOM 621 C C . LEU A 1 84 ? -11.555 7.562 -2.135 1 92.12 84 LEU A C 1
ATOM 623 O O . LEU A 1 84 ? -11.844 8.461 -2.926 1 92.12 84 LEU A O 1
ATOM 627 N N . LEU A 1 85 ? -11.289 6.328 -2.506 1 89.25 85 LEU A N 1
ATOM 628 C CA . LEU A 1 85 ? -11.25 5.992 -3.924 1 89.25 85 LEU A CA 1
ATOM 629 C C . LEU A 1 85 ? -12.656 5.969 -4.516 1 89.25 85 LEU A C 1
ATOM 631 O O . LEU A 1 85 ? -13.625 5.691 -3.809 1 89.25 85 LEU A O 1
ATOM 635 N N . ARG A 1 86 ? -12.68 6.262 -5.793 1 86.12 86 ARG A N 1
ATOM 636 C CA . ARG A 1 86 ? -13.93 6.164 -6.539 1 86.12 86 ARG A CA 1
ATOM 637 C C . ARG A 1 86 ? -14.266 4.711 -6.852 1 86.12 86 ARG A C 1
ATOM 639 O O . ARG A 1 86 ? -13.422 3.824 -6.707 1 86.12 86 ARG A O 1
ATOM 646 N N . ASP A 1 87 ? -15.477 4.492 -7.387 1 82.75 87 ASP A N 1
ATOM 647 C CA . ASP A 1 87 ? -16.016 3.15 -7.613 1 82.75 87 ASP A CA 1
ATOM 648 C C . ASP A 1 87 ? -15.117 2.365 -8.578 1 82.75 87 ASP A C 1
ATOM 650 O O . ASP A 1 87 ? -14.805 1.201 -8.328 1 82.75 87 ASP A O 1
ATOM 654 N N . ASP A 1 88 ? -14.711 3.006 -9.664 1 84.19 88 ASP A N 1
ATOM 655 C CA . ASP A 1 88 ? -13.891 2.312 -10.648 1 84.19 88 ASP A CA 1
ATOM 656 C C . ASP A 1 88 ? -12.531 1.933 -10.062 1 84.19 88 ASP A C 1
ATOM 658 O O . ASP A 1 88 ? -12.008 0.858 -10.359 1 84.19 88 ASP A O 1
ATOM 662 N N . THR A 1 89 ? -12.008 2.738 -9.211 1 89.81 89 THR A N 1
ATOM 663 C CA . THR A 1 89 ? -10.711 2.469 -8.609 1 89.81 89 THR A CA 1
ATOM 664 C C . THR A 1 89 ? -10.828 1.42 -7.508 1 89.81 89 THR A C 1
ATOM 666 O O . THR A 1 89 ? -9.883 0.673 -7.246 1 89.81 89 THR A O 1
ATOM 669 N N . LEU A 1 90 ? -11.969 1.377 -6.965 1 89.38 90 LEU A N 1
ATOM 670 C CA . LEU A 1 90 ? -12.211 0.333 -5.977 1 89.38 90 LEU A CA 1
ATOM 671 C C . LEU A 1 90 ? -12.109 -1.05 -6.609 1 89.38 90 LEU A C 1
ATOM 673 O O . LEU A 1 90 ? -11.648 -1.999 -5.973 1 89.38 90 LEU A O 1
ATOM 677 N N . LEU A 1 91 ? -12.539 -1.165 -7.836 1 92 91 LEU A N 1
ATOM 678 C CA . LEU A 1 91 ? -12.414 -2.436 -8.547 1 92 91 LEU A CA 1
ATOM 679 C C . LEU A 1 91 ? -10.945 -2.781 -8.789 1 92 91 LEU A C 1
ATOM 681 O O . LEU A 1 91 ? -10.57 -3.953 -8.758 1 92 91 LEU A O 1
ATOM 685 N N . GLU A 1 92 ? -10.141 -1.781 -9.031 1 95.56 92 GLU A N 1
ATOM 686 C CA . GLU A 1 92 ? -8.703 -2.008 -9.148 1 95.56 92 GLU A CA 1
ATOM 687 C C . GLU A 1 92 ? -8.125 -2.566 -7.848 1 95.56 92 GLU A C 1
ATOM 689 O O . GLU A 1 92 ? -7.273 -3.455 -7.875 1 95.56 92 GLU A O 1
ATOM 694 N N . VAL A 1 93 ? -8.562 -2.057 -6.75 1 96 93 VAL A N 1
ATOM 695 C CA . VAL A 1 93 ? -8.125 -2.529 -5.441 1 96 93 VAL A CA 1
ATOM 696 C C . VAL A 1 93 ? -8.484 -4.004 -5.277 1 96 93 VAL A C 1
ATOM 698 O O . VAL A 1 93 ? -7.668 -4.801 -4.805 1 96 93 VAL A O 1
ATOM 701 N N . MET A 1 94 ? -9.664 -4.395 -5.707 1 94.75 94 MET A N 1
ATOM 702 C CA . MET A 1 94 ? -10.086 -5.789 -5.602 1 94.75 94 MET A CA 1
ATOM 703 C C . MET A 1 94 ? -9.211 -6.688 -6.473 1 94.75 94 MET A C 1
ATOM 705 O O . MET A 1 94 ? -8.883 -7.809 -6.078 1 94.75 94 MET A O 1
ATOM 709 N N . GLU A 1 95 ? -8.852 -6.18 -7.609 1 95.62 95 GLU A N 1
ATOM 710 C CA . GLU A 1 95 ? -7.961 -6.949 -8.477 1 95.62 95 GLU A CA 1
ATOM 711 C C . GLU A 1 95 ? -6.602 -7.168 -7.816 1 95.62 95 GLU A C 1
ATOM 713 O O . GLU A 1 95 ? -6.031 -8.258 -7.91 1 95.62 95 GLU A O 1
ATOM 718 N N . VAL A 1 96 ? -6.113 -6.184 -7.168 1 97.25 96 VAL A N 1
ATOM 719 C CA . VAL A 1 96 ? -4.855 -6.32 -6.441 1 97.25 96 VAL A CA 1
ATOM 720 C C . VAL A 1 96 ? -5.004 -7.363 -5.336 1 97.25 96 VAL A C 1
ATOM 722 O O . VAL A 1 96 ? -4.133 -8.219 -5.156 1 97.25 96 VAL A O 1
ATOM 725 N N . ARG A 1 97 ? -6.07 -7.262 -4.609 1 96.81 97 ARG A N 1
ATOM 726 C CA . ARG A 1 97 ? -6.32 -8.258 -3.574 1 96.81 97 ARG A CA 1
ATOM 727 C C . ARG A 1 97 ? -6.355 -9.664 -4.164 1 96.81 97 ARG A C 1
ATOM 729 O O . ARG A 1 97 ? -5.797 -10.602 -3.588 1 96.81 97 ARG A O 1
ATOM 736 N N . ARG A 1 98 ? -6.977 -9.805 -5.293 1 96.75 98 ARG A N 1
ATOM 737 C CA . ARG A 1 98 ? -7.078 -11.102 -5.949 1 96.75 98 ARG A CA 1
ATOM 738 C C . ARG A 1 98 ? -5.699 -11.633 -6.336 1 96.75 98 ARG A C 1
ATOM 740 O O . ARG A 1 98 ? -5.465 -12.844 -6.316 1 96.75 98 ARG A O 1
ATOM 747 N N . MET A 1 99 ? -4.805 -10.758 -6.602 1 96.94 99 MET A N 1
ATOM 748 C CA . MET A 1 99 ? -3.451 -11.148 -6.984 1 96.94 99 MET A CA 1
ATOM 749 C C . MET A 1 99 ? -2.619 -11.508 -5.758 1 96.94 99 MET A C 1
ATOM 751 O O . MET A 1 99 ? -1.796 -12.422 -5.809 1 96.94 99 MET A O 1
ATOM 755 N N . LEU A 1 100 ? -2.85 -10.883 -4.691 1 97.69 100 LEU A N 1
ATOM 756 C CA . LEU A 1 100 ? -1.923 -10.914 -3.566 1 97.69 100 LEU A CA 1
ATOM 757 C C . LEU A 1 100 ? -2.447 -11.82 -2.455 1 97.69 100 LEU A C 1
ATOM 759 O O . LEU A 1 100 ? -1.713 -12.664 -1.936 1 97.69 100 LEU A O 1
ATOM 763 N N . GLU A 1 101 ? -3.674 -11.727 -2.061 1 97.69 101 GLU A N 1
ATOM 764 C CA . GLU A 1 101 ? -4.238 -12.391 -0.891 1 97.69 101 GLU A CA 1
ATOM 765 C C . GLU A 1 101 ? -4.18 -13.914 -1.043 1 97.69 101 GLU A C 1
ATOM 767 O O . GLU A 1 101 ? -3.855 -14.625 -0.091 1 97.69 101 GLU A O 1
ATOM 772 N N . PRO A 1 102 ? -4.449 -14.469 -2.256 1 98.25 102 PRO A N 1
ATOM 773 C CA . PRO A 1 102 ? -4.324 -15.914 -2.398 1 98.25 102 PRO A CA 1
ATOM 774 C C . PRO A 1 102 ? -2.898 -16.406 -2.172 1 98.25 102 PRO A C 1
ATOM 776 O O . PRO A 1 102 ? -2.695 -17.453 -1.534 1 98.25 102 PRO A O 1
ATOM 779 N N . VAL A 1 103 ? -1.946 -15.672 -2.674 1 97.56 103 VAL A N 1
ATOM 780 C CA . VAL A 1 103 ? -0.549 -16.031 -2.457 1 97.56 103 VAL A CA 1
ATOM 781 C C . VAL A 1 103 ? -0.236 -16.016 -0.963 1 97.56 103 VAL A C 1
ATOM 783 O O . VAL A 1 103 ? 0.366 -16.969 -0.44 1 97.56 103 VAL A O 1
ATOM 786 N N . ALA A 1 104 ? -0.66 -14.977 -0.289 1 98.12 104 ALA A N 1
ATOM 787 C CA . ALA A 1 104 ? -0.459 -14.852 1.151 1 98.12 104 ALA A CA 1
ATOM 788 C C . ALA A 1 104 ? -1.104 -16.016 1.903 1 98.12 104 ALA A C 1
ATOM 790 O O . ALA A 1 104 ? -0.511 -16.562 2.832 1 98.12 104 ALA A O 1
ATOM 791 N N . THR A 1 105 ? -2.293 -16.391 1.464 1 98.75 105 THR A N 1
ATOM 792 C CA . THR A 1 105 ? -3.021 -17.469 2.111 1 98.75 105 THR A CA 1
ATOM 793 C C . THR A 1 105 ? -2.293 -18.797 1.924 1 98.75 105 THR A C 1
ATOM 795 O O . THR A 1 105 ? -2.203 -19.594 2.857 1 98.75 105 THR A O 1
ATOM 798 N N . GLY A 1 106 ? -1.797 -19.016 0.747 1 98.5 106 GLY A N 1
ATOM 799 C CA . GLY A 1 106 ? -0.984 -20.203 0.529 1 98.5 106 GLY A CA 1
ATOM 800 C C . GLY A 1 106 ? 0.232 -20.266 1.433 1 98.5 106 GLY A C 1
ATOM 801 O O . GLY A 1 106 ? 0.533 -21.328 2.006 1 98.5 106 GLY A O 1
ATOM 802 N N . MET A 1 107 ? 0.88 -19.172 1.555 1 97.19 107 MET A N 1
ATOM 803 C CA . MET A 1 107 ? 2.045 -19.109 2.432 1 97.19 107 MET A CA 1
ATOM 804 C C . MET A 1 107 ? 1.646 -19.344 3.885 1 97.19 107 MET A C 1
ATOM 806 O O . MET A 1 107 ? 2.355 -20.031 4.621 1 97.19 107 MET A O 1
ATOM 810 N N . ALA A 1 108 ? 0.58 -18.766 4.285 1 98.44 108 ALA A N 1
ATOM 811 C CA . ALA A 1 108 ? 0.078 -18.922 5.648 1 98.44 108 ALA A CA 1
ATOM 812 C C . ALA A 1 108 ? -0.175 -20.391 5.977 1 98.44 108 ALA A C 1
ATOM 814 O O . ALA A 1 108 ? 0.055 -20.828 7.105 1 98.44 108 ALA A O 1
ATOM 815 N N . ALA A 1 109 ? -0.602 -21.172 5.012 1 98.62 109 ALA A N 1
ATOM 816 C CA . ALA A 1 109 ? -0.922 -22.578 5.211 1 98.62 109 ALA A CA 1
ATOM 817 C C . ALA A 1 109 ? 0.288 -23.344 5.738 1 98.62 109 ALA A C 1
ATOM 819 O O . ALA A 1 109 ? 0.141 -24.297 6.512 1 98.62 109 ALA A O 1
ATOM 820 N N . LEU A 1 110 ? 1.446 -22.906 5.371 1 97.81 110 LEU A N 1
ATOM 821 C CA . LEU A 1 110 ? 2.678 -23.609 5.719 1 97.81 110 LEU A CA 1
ATOM 822 C C . LEU A 1 110 ? 3.131 -23.234 7.129 1 97.81 110 LEU A C 1
ATOM 824 O O . LEU A 1 110 ? 4.039 -23.859 7.676 1 97.81 110 LEU A O 1
ATOM 828 N N . ARG A 1 111 ? 2.443 -22.281 7.699 1 97.38 111 ARG A N 1
ATOM 829 C CA . ARG A 1 111 ? 2.938 -21.781 8.977 1 97.38 111 ARG A CA 1
ATOM 830 C C . ARG A 1 111 ? 1.848 -21.812 10.039 1 97.38 111 ARG A C 1
ATOM 832 O O . ARG A 1 111 ? 2.016 -21.25 11.125 1 97.38 111 ARG A O 1
ATOM 839 N N . MET A 1 112 ? 0.816 -22.469 9.766 1 97.5 112 MET A N 1
ATOM 840 C CA . MET A 1 112 ? -0.312 -22.484 10.688 1 97.5 112 MET A CA 1
ATOM 841 C C . MET A 1 112 ? 0.033 -23.281 11.945 1 97.5 112 MET A C 1
ATOM 843 O O . MET A 1 112 ? 0.61 -24.359 11.867 1 97.5 112 MET A O 1
ATOM 847 N N . THR A 1 113 ? -0.341 -22.641 13.039 1 98.06 113 THR A N 1
ATOM 848 C CA . THR A 1 113 ? -0.239 -23.344 14.312 1 98.06 113 THR A CA 1
ATOM 849 C C . THR A 1 113 ? -1.61 -23.828 14.773 1 98.06 113 THR A C 1
ATOM 851 O O . THR A 1 113 ? -2.639 -23.344 14.297 1 98.06 113 THR A O 1
ATOM 854 N N . GLY A 1 114 ? -1.538 -24.75 15.695 1 98.12 114 GLY A N 1
ATOM 855 C CA . GLY A 1 114 ? -2.787 -25.203 16.281 1 98.12 114 GLY A CA 1
ATOM 856 C C . GLY A 1 114 ? -3.584 -24.078 16.922 1 98.12 114 GLY A C 1
ATOM 857 O O . GLY A 1 114 ? -4.812 -24.047 16.828 1 98.12 114 GLY A O 1
ATOM 858 N N . GLU A 1 115 ? -2.906 -23.188 17.5 1 98.38 115 GLU A N 1
ATOM 859 C CA . GLU A 1 115 ? -3.549 -22.047 18.156 1 98.38 115 GLU A CA 1
ATOM 860 C C . GLU A 1 115 ? -4.238 -21.141 17.141 1 98.38 115 GLU A C 1
ATOM 862 O O . GLU A 1 115 ? -5.387 -20.734 17.344 1 98.38 115 GLU A O 1
ATOM 867 N N . THR A 1 116 ? -3.543 -20.844 16.078 1 98.56 116 THR A N 1
ATOM 868 C CA . THR A 1 116 ? -4.117 -19.984 15.055 1 98.56 116 THR A CA 1
ATOM 869 C C . THR A 1 116 ? -5.312 -20.656 14.391 1 98.56 116 THR A C 1
ATOM 871 O O . THR A 1 116 ? -6.32 -20.016 14.109 1 98.56 116 THR A O 1
ATOM 874 N N . LEU A 1 117 ? -5.207 -21.969 14.156 1 98.75 117 LEU A N 1
ATOM 875 C CA . LEU A 1 117 ? -6.312 -22.719 13.57 1 98.75 117 LEU A CA 1
ATOM 876 C C . LEU A 1 117 ? -7.523 -22.719 14.492 1 98.75 117 LEU A C 1
ATOM 878 O O . LEU A 1 117 ? -8.664 -22.594 14.031 1 98.75 117 LEU A O 1
ATOM 882 N N . ALA A 1 118 ? -7.262 -22.797 15.75 1 98.75 118 ALA A N 1
ATOM 883 C CA . ALA A 1 118 ? -8.359 -22.734 16.719 1 98.75 118 ALA A CA 1
ATOM 884 C C . ALA A 1 118 ? -9.039 -21.375 16.688 1 98.75 118 ALA A C 1
ATOM 886 O O . ALA A 1 118 ? -10.266 -21.281 16.781 1 98.75 118 ALA A O 1
ATOM 887 N N . GLU A 1 119 ? -8.258 -20.344 16.594 1 98.75 119 GLU A N 1
ATOM 888 C CA . GLU A 1 119 ? -8.797 -18.984 16.484 1 98.75 119 GLU A CA 1
ATOM 889 C C . GLU A 1 119 ? -9.664 -18.844 15.234 1 98.75 119 GLU A C 1
ATOM 891 O O . GLU A 1 119 ? -10.758 -18.281 15.289 1 98.75 119 GLU A O 1
ATOM 896 N N . LEU A 1 120 ? -9.227 -19.344 14.133 1 98.81 120 LEU A N 1
ATOM 897 C CA . LEU A 1 120 ? -9.969 -19.266 12.883 1 98.81 120 LEU A CA 1
ATOM 898 C C . LEU A 1 120 ? -11.281 -20.047 12.984 1 98.81 120 LEU A C 1
ATOM 900 O O . LEU A 1 120 ? -12.312 -19.578 12.5 1 98.81 120 LEU A O 1
ATOM 904 N N . ALA A 1 121 ? -11.195 -21.203 13.602 1 98.75 121 ALA A N 1
ATOM 905 C CA . ALA A 1 121 ? -12.398 -22 13.789 1 98.75 121 ALA A CA 1
ATOM 906 C C . ALA A 1 121 ? -13.438 -21.25 14.609 1 98.75 121 ALA A C 1
ATOM 908 O O . ALA A 1 121 ? -14.633 -21.266 14.289 1 98.75 121 ALA A O 1
ATOM 909 N N . GLN A 1 122 ? -12.945 -20.594 15.594 1 98.81 122 GLN A N 1
ATOM 910 C CA . GLN A 1 122 ? -13.844 -19.812 16.438 1 98.81 122 GLN A CA 1
ATOM 911 C C . GLN A 1 122 ? -14.461 -18.656 15.641 1 98.81 122 GLN A C 1
ATOM 913 O O . GLN A 1 122 ? -15.656 -18.391 15.766 1 98.81 122 GLN A O 1
ATOM 918 N N . ILE A 1 123 ? -13.695 -17.953 14.844 1 98.75 123 ILE A N 1
ATOM 919 C CA . ILE A 1 123 ? -14.195 -16.859 14.016 1 98.75 123 ILE A CA 1
ATOM 920 C C . ILE A 1 123 ? -15.273 -17.391 13.07 1 98.75 123 ILE A C 1
ATOM 922 O O . ILE A 1 123 ? -16.312 -16.75 12.883 1 98.75 123 ILE A O 1
ATOM 926 N N . LEU A 1 124 ? -15.047 -18.578 12.469 1 98.44 124 LEU A N 1
ATOM 927 C CA . LEU A 1 124 ? -16 -19.172 11.547 1 98.44 124 LEU A CA 1
ATOM 928 C C . LEU A 1 124 ? -17.312 -19.516 12.266 1 98.44 124 LEU A C 1
ATOM 930 O O . LEU A 1 124 ? -18.391 -19.281 11.727 1 98.44 124 LEU A O 1
ATOM 934 N N . ASP A 1 125 ? -17.156 -20.047 13.469 1 98.31 125 ASP A N 1
ATOM 935 C CA . ASP A 1 125 ? -18.344 -20.328 14.266 1 98.31 125 ASP A CA 1
ATOM 936 C C . ASP A 1 125 ? -19.125 -19.031 14.555 1 98.31 125 ASP A C 1
ATOM 938 O O . ASP A 1 125 ? -20.344 -19.016 14.445 1 98.31 125 ASP A O 1
ATOM 942 N N . ASP A 1 126 ? -18.406 -18.031 14.891 1 98.5 126 ASP A N 1
ATOM 943 C CA . ASP A 1 126 ? -19.016 -16.734 15.156 1 98.5 126 ASP A CA 1
ATOM 944 C C . ASP A 1 126 ? -19.703 -16.188 13.898 1 98.5 126 ASP A C 1
ATOM 946 O O . ASP A 1 126 ? -20.766 -15.586 13.984 1 98.5 126 ASP A O 1
ATOM 950 N N . MET A 1 127 ? -19.094 -16.344 12.742 1 97.88 127 MET A N 1
ATOM 951 C CA . MET A 1 127 ? -19.703 -15.922 11.484 1 97.88 127 MET A CA 1
ATOM 952 C C . MET A 1 127 ? -21.016 -16.641 11.242 1 97.88 127 MET A C 1
ATOM 954 O O . MET A 1 127 ? -22.016 -16 10.883 1 97.88 127 MET A O 1
ATOM 958 N N . ARG A 1 128 ? -21 -17.891 11.469 1 97.06 128 ARG A N 1
ATOM 959 C CA . ARG A 1 128 ? -22.219 -18.672 11.258 1 97.06 128 ARG A CA 1
ATOM 960 C C . ARG A 1 128 ? -23.328 -18.219 12.188 1 97.06 128 ARG A C 1
ATOM 962 O O . ARG A 1 128 ? -24.5 -18.203 11.789 1 97.06 128 ARG A O 1
ATOM 969 N N . GLY A 1 129 ? -22.953 -17.844 13.367 1 96.62 129 GLY A N 1
ATOM 970 C CA . GLY A 1 129 ? -23.938 -17.375 14.344 1 96.62 129 GLY A CA 1
ATOM 971 C C . GLY A 1 129 ? -24.453 -15.984 14.047 1 96.62 129 GLY A C 1
ATOM 972 O O . GLY A 1 129 ? -25.453 -15.547 14.625 1 96.62 129 GLY A O 1
ATOM 973 N N . ALA A 1 130 ? -23.812 -15.273 13.109 1 95.88 130 ALA A N 1
ATOM 974 C CA . ALA A 1 130 ? -24.141 -13.883 12.812 1 95.88 130 ALA A CA 1
ATOM 975 C C . ALA A 1 130 ? -24.672 -13.734 11.391 1 95.88 130 ALA A C 1
ATOM 977 O O . ALA A 1 130 ? -24.594 -12.648 10.805 1 95.88 130 ALA A O 1
ATOM 978 N N . ALA A 1 131 ? -25.188 -14.742 10.812 1 90.94 131 ALA A N 1
ATOM 979 C CA . ALA A 1 131 ? -25.469 -14.82 9.383 1 90.94 131 ALA A CA 1
ATOM 980 C C . ALA A 1 131 ? -26.453 -13.75 8.953 1 90.94 131 ALA A C 1
ATOM 982 O O . ALA A 1 131 ? -26.5 -13.367 7.781 1 90.94 131 ALA A O 1
ATOM 983 N N . ASP A 1 132 ? -27.188 -13.117 9.922 1 92.69 132 ASP A N 1
ATOM 984 C CA . ASP A 1 132 ? -28.203 -12.125 9.57 1 92.69 132 ASP A CA 1
ATOM 985 C C . ASP A 1 132 ? -27.797 -10.734 10.062 1 92.69 132 ASP A C 1
ATOM 987 O O . ASP A 1 132 ? -28.594 -9.805 10.031 1 92.69 132 ASP A O 1
ATOM 991 N N . ASP A 1 133 ? -26.609 -10.641 10.484 1 95.62 133 ASP A N 1
ATOM 992 C CA . ASP A 1 133 ? -26.125 -9.391 11.039 1 95.62 133 ASP A CA 1
ATOM 993 C C . ASP A 1 133 ? -24.906 -8.891 10.273 1 95.62 133 ASP A C 1
ATOM 995 O O . ASP A 1 133 ? -23.766 -9.297 10.555 1 95.62 133 ASP A O 1
ATOM 999 N N . ALA A 1 134 ? -25.141 -7.949 9.422 1 94.88 134 ALA A N 1
ATOM 1000 C CA . ALA A 1 134 ? -24.109 -7.48 8.5 1 94.88 134 ALA A CA 1
ATOM 1001 C C . ALA A 1 134 ? -22.922 -6.887 9.25 1 94.88 134 ALA A C 1
ATOM 1003 O O . ALA A 1 134 ? -21.766 -7.145 8.906 1 94.88 134 ALA A O 1
ATOM 1004 N N . GLU A 1 135 ? -23.203 -6.113 10.281 1 95.31 135 GLU A N 1
ATOM 1005 C CA . GLU A 1 135 ? -22.141 -5.453 11.023 1 95.31 135 GLU A CA 1
ATOM 1006 C C . GLU A 1 135 ? -21.219 -6.473 11.703 1 95.31 135 GLU A C 1
ATOM 1008 O O . GLU A 1 135 ? -20 -6.34 11.664 1 95.31 135 GLU A O 1
ATOM 1013 N N . LYS A 1 136 ? -21.828 -7.449 12.297 1 97.06 136 LYS A N 1
ATOM 1014 C CA . LYS A 1 136 ? -21.031 -8.5 12.922 1 97.06 136 LYS A CA 1
ATOM 1015 C C . LYS A 1 136 ? -20.234 -9.273 11.875 1 97.06 136 LYS A C 1
ATOM 1017 O O . LYS A 1 136 ? -19.062 -9.594 12.094 1 97.06 136 LYS A O 1
ATOM 1022 N N . LEU A 1 137 ? -20.828 -9.594 10.758 1 96.69 137 LEU A N 1
ATOM 1023 C CA . LEU A 1 137 ? -20.156 -10.359 9.711 1 96.69 137 LEU A CA 1
ATOM 1024 C C . LEU A 1 137 ? -18.969 -9.586 9.148 1 96.69 137 LEU A C 1
ATOM 1026 O O . LEU A 1 137 ? -17.922 -10.164 8.859 1 96.69 137 LEU A O 1
ATOM 1030 N N . ILE A 1 138 ? -19.141 -8.289 9 1 95.75 138 ILE A N 1
ATOM 1031 C CA . ILE A 1 138 ? -18.047 -7.453 8.555 1 95.75 138 ILE A CA 1
ATOM 1032 C C . ILE A 1 138 ? -16.875 -7.586 9.523 1 95.75 138 ILE A C 1
ATOM 1034 O O . ILE A 1 138 ? -15.727 -7.766 9.102 1 95.75 138 ILE A O 1
ATOM 1038 N N . GLY A 1 139 ? -17.156 -7.492 10.812 1 96.88 139 GLY A N 1
ATOM 1039 C CA . GLY A 1 139 ? -16.125 -7.629 11.828 1 96.88 139 GLY A CA 1
ATOM 1040 C C . GLY A 1 139 ? -15.438 -8.984 11.797 1 96.88 139 GLY A C 1
ATOM 1041 O O . GLY A 1 139 ? -14.203 -9.062 11.852 1 96.88 139 GLY A O 1
ATOM 1042 N N . PHE A 1 140 ? -16.188 -10.055 11.672 1 97.75 140 PHE A N 1
ATOM 1043 C CA . PHE A 1 140 ? -15.641 -11.398 11.664 1 97.75 140 PHE A CA 1
ATOM 1044 C C . PHE A 1 140 ? -14.859 -11.656 10.375 1 97.75 140 PHE A C 1
ATOM 1046 O O . PHE A 1 140 ? -13.812 -12.305 10.398 1 97.75 140 PHE A O 1
ATOM 1053 N N . ASP A 1 141 ? -15.375 -11.195 9.281 1 97.19 141 ASP A N 1
ATOM 1054 C CA . ASP A 1 141 ? -14.68 -11.305 8 1 97.19 141 ASP A CA 1
ATOM 1055 C C . ASP A 1 141 ? -13.312 -10.633 8.055 1 97.19 141 ASP A C 1
ATOM 1057 O O . ASP A 1 141 ? -12.312 -11.211 7.625 1 97.19 141 ASP A O 1
ATOM 1061 N N . THR A 1 142 ? -13.297 -9.438 8.609 1 96.62 142 THR A N 1
ATOM 1062 C CA . THR A 1 142 ? -12.047 -8.703 8.789 1 96.62 142 THR A CA 1
ATOM 1063 C C . THR A 1 142 ? -11.078 -9.5 9.656 1 96.62 142 THR A C 1
ATOM 1065 O O . THR A 1 142 ? -9.906 -9.656 9.305 1 96.62 142 THR A O 1
ATOM 1068 N N . ALA A 1 143 ? -11.547 -9.992 10.727 1 97.62 143 ALA A N 1
ATOM 1069 C CA . ALA A 1 143 ? -10.711 -10.75 11.656 1 97.62 143 ALA A CA 1
ATOM 1070 C C . ALA A 1 143 ? -10.172 -12.016 11 1 97.62 143 ALA A C 1
ATOM 1072 O O . ALA A 1 143 ? -9.023 -12.391 11.219 1 97.62 143 ALA A O 1
ATOM 1073 N N . PHE A 1 144 ? -11.039 -12.703 10.242 1 98.56 144 PHE A N 1
ATOM 1074 C CA . PHE A 1 144 ? -10.648 -13.945 9.578 1 98.56 144 PHE A CA 1
ATOM 1075 C C . PHE A 1 144 ? -9.461 -13.703 8.648 1 98.56 144 PHE A C 1
ATOM 1077 O O . PHE A 1 144 ? -8.422 -14.359 8.781 1 98.56 144 PHE A O 1
ATOM 1084 N N . HIS A 1 145 ? -9.57 -12.766 7.762 1 97.81 145 HIS A N 1
ATOM 1085 C CA . HIS A 1 145 ? -8.531 -12.492 6.777 1 97.81 145 HIS A CA 1
ATOM 1086 C C . HIS A 1 145 ? -7.246 -12.016 7.445 1 97.81 145 HIS A C 1
ATOM 1088 O O . HIS A 1 145 ? -6.152 -12.445 7.074 1 97.81 145 HIS A O 1
ATOM 1094 N N . ARG A 1 146 ? -7.43 -11.156 8.414 1 97.38 146 ARG A N 1
ATOM 1095 C CA . ARG A 1 146 ? -6.258 -10.648 9.125 1 97.38 146 ARG A CA 1
ATOM 1096 C C . ARG A 1 146 ? -5.508 -11.781 9.812 1 97.38 146 ARG A C 1
ATOM 1098 O O . ARG A 1 146 ? -4.277 -11.836 9.766 1 97.38 146 ARG A O 1
ATOM 1105 N N . THR A 1 147 ? -6.258 -12.656 10.5 1 98.5 147 THR A N 1
ATOM 1106 C CA . THR A 1 147 ? -5.652 -13.781 11.195 1 98.5 147 THR A CA 1
ATOM 1107 C C . THR A 1 147 ? -4.898 -14.68 10.219 1 98.5 147 THR A C 1
ATOM 1109 O O . THR A 1 147 ? -3.777 -15.109 10.508 1 98.5 147 THR A O 1
ATOM 1112 N N . VAL A 1 148 ? -5.453 -14.922 9.086 1 98.75 148 VAL A N 1
ATOM 1113 C CA . VAL A 1 148 ? -4.812 -15.75 8.07 1 98.75 148 VAL A CA 1
ATOM 1114 C C . VAL A 1 148 ? -3.512 -15.102 7.605 1 98.75 148 VAL A C 1
ATOM 1116 O O . VAL A 1 148 ? -2.449 -15.727 7.641 1 98.75 148 VAL A O 1
ATOM 1119 N N . VAL A 1 149 ? -3.555 -13.875 7.242 1 98.19 149 VAL A N 1
ATOM 1120 C CA . VAL A 1 149 ? -2.396 -13.203 6.668 1 98.19 149 VAL A CA 1
ATOM 1121 C C . VAL A 1 149 ? -1.32 -13.016 7.734 1 98.19 149 VAL A C 1
ATOM 1123 O O . VAL A 1 149 ? -0.127 -13.148 7.449 1 98.19 149 VAL A O 1
ATOM 1126 N N . ALA A 1 150 ? -1.756 -12.75 8.977 1 98 150 ALA A N 1
ATOM 1127 C CA . ALA A 1 150 ? -0.806 -12.57 10.07 1 98 150 ALA A CA 1
ATOM 1128 C C . ALA A 1 150 ? 0.009 -13.836 10.312 1 98 150 ALA A C 1
ATOM 1130 O O . ALA A 1 150 ? 1.151 -13.773 10.773 1 98 150 ALA A O 1
ATOM 1131 N N . ALA A 1 151 ? -0.539 -14.969 9.953 1 98.19 151 ALA A N 1
ATOM 1132 C CA . ALA A 1 151 ? 0.143 -16.25 10.141 1 98.19 151 ALA A CA 1
ATOM 1133 C C . ALA A 1 151 ? 1.361 -16.359 9.227 1 98.19 151 ALA A C 1
ATOM 1135 O O . ALA A 1 151 ? 2.227 -17.219 9.438 1 98.19 151 ALA A O 1
ATOM 1136 N N . THR A 1 152 ? 1.427 -15.547 8.211 1 97.44 152 THR A N 1
ATOM 1137 C CA . THR A 1 152 ? 2.594 -15.539 7.34 1 97.44 152 THR A CA 1
ATOM 1138 C C . THR A 1 152 ? 3.826 -15.039 8.086 1 97.44 152 THR A C 1
ATOM 1140 O O . THR A 1 152 ? 4.957 -15.266 7.652 1 97.44 152 THR A O 1
ATOM 1143 N N . GLY A 1 153 ? 3.574 -14.273 9.117 1 96.75 153 GLY A N 1
ATOM 1144 C CA . GLY A 1 153 ? 4.672 -13.688 9.875 1 96.75 153 GLY A CA 1
ATOM 1145 C C . GLY A 1 153 ? 5.195 -12.398 9.266 1 96.75 153 GLY A C 1
ATOM 1146 O O . GLY A 1 153 ? 6.207 -11.859 9.719 1 96.75 153 GLY A O 1
ATOM 1147 N N . ASN A 1 154 ? 4.609 -11.914 8.289 1 97.44 154 ASN A N 1
ATOM 1148 C CA . ASN A 1 154 ? 5.004 -10.688 7.609 1 97.44 154 ASN A CA 1
ATOM 1149 C C . ASN A 1 154 ? 4.09 -9.523 7.98 1 97.44 154 ASN A C 1
ATOM 1151 O O . ASN A 1 154 ? 2.988 -9.398 7.441 1 97.44 154 ASN A O 1
ATOM 1155 N N . GLU A 1 155 ? 4.539 -8.648 8.828 1 97 155 GLU A N 1
ATOM 1156 C CA . GLU A 1 155 ? 3.705 -7.562 9.328 1 97 155 GLU A CA 1
ATOM 1157 C C . GLU A 1 155 ? 3.396 -6.547 8.234 1 97 155 GLU A C 1
ATOM 1159 O O . GLU A 1 155 ? 2.305 -5.977 8.195 1 97 155 GLU A O 1
ATOM 1164 N N . THR A 1 156 ? 4.309 -6.312 7.344 1 96.81 156 THR A N 1
ATOM 1165 C CA . THR A 1 156 ? 4.082 -5.414 6.219 1 96.81 156 THR A CA 1
ATOM 1166 C C . THR A 1 156 ? 2.941 -5.93 5.34 1 96.81 156 THR A C 1
ATOM 1168 O O . THR A 1 156 ? 2.029 -5.176 4.996 1 96.81 156 THR A O 1
ATOM 1171 N N . LEU A 1 157 ? 3.025 -7.18 5.047 1 97.62 157 LEU A N 1
ATOM 1172 C CA . LEU A 1 157 ? 1.98 -7.82 4.254 1 97.62 157 LEU A CA 1
ATOM 1173 C C . LEU A 1 157 ? 0.624 -7.695 4.941 1 97.62 157 LEU A C 1
ATOM 1175 O O . LEU A 1 157 ? -0.364 -7.312 4.309 1 97.62 157 LEU A O 1
ATOM 1179 N N . THR A 1 158 ? 0.591 -7.961 6.211 1 97.56 158 THR A N 1
ATOM 1180 C CA . THR A 1 158 ? -0.638 -7.875 6.992 1 97.56 158 THR A CA 1
ATOM 1181 C C . THR A 1 158 ? -1.202 -6.461 6.965 1 97.56 158 THR A C 1
ATOM 1183 O O . THR A 1 158 ? -2.396 -6.266 6.723 1 97.56 158 THR A O 1
ATOM 1186 N N . SER A 1 159 ? -0.377 -5.5 7.125 1 96.38 159 SER A N 1
ATOM 1187 C CA . SER A 1 159 ? -0.804 -4.105 7.152 1 96.38 159 SER A CA 1
ATOM 1188 C C . SER A 1 159 ? -1.306 -3.654 5.785 1 96.38 159 SER A C 1
ATOM 1190 O O . SER A 1 159 ? -2.305 -2.939 5.691 1 96.38 159 SER A O 1
ATOM 1192 N N . LEU A 1 160 ? -0.634 -4.07 4.777 1 96.56 160 LEU A N 1
ATOM 1193 C CA . LEU A 1 160 ? -1.038 -3.719 3.42 1 96.56 160 LEU A CA 1
ATOM 1194 C C . LEU A 1 160 ? -2.42 -4.281 3.102 1 96.56 160 LEU A C 1
ATOM 1196 O O . LEU A 1 160 ? -3.299 -3.553 2.639 1 96.56 160 LEU A O 1
ATOM 1200 N N . LEU A 1 161 ? -2.602 -5.523 3.357 1 96.94 161 LEU A N 1
ATOM 1201 C CA . LEU A 1 161 ? -3.869 -6.168 3.025 1 96.94 161 LEU A CA 1
ATOM 1202 C C . LEU A 1 161 ? -4.992 -5.648 3.916 1 96.94 161 LEU A C 1
ATOM 1204 O O . LEU A 1 161 ? -6.141 -5.539 3.477 1 96.94 161 LEU A O 1
ATOM 1208 N N . ASP A 1 162 ? -4.648 -5.32 5.152 1 94.69 162 ASP A N 1
ATOM 1209 C CA . ASP A 1 162 ? -5.621 -4.656 6.012 1 94.69 162 ASP A CA 1
ATOM 1210 C C . ASP A 1 162 ? -6.102 -3.346 5.395 1 94.69 162 ASP A C 1
ATOM 1212 O O . ASP A 1 162 ? -7.305 -3.07 5.367 1 94.69 162 ASP A O 1
ATOM 1216 N N . GLY A 1 163 ? -5.188 -2.643 4.891 1 93.81 163 GLY A N 1
ATOM 1217 C CA . GLY A 1 163 ? -5.523 -1.376 4.262 1 93.81 163 GLY A CA 1
ATOM 1218 C C . GLY A 1 163 ? -6.316 -1.539 2.979 1 93.81 163 GLY A C 1
ATOM 1219 O O . GLY A 1 163 ? -7.266 -0.793 2.729 1 93.81 163 GLY A O 1
ATOM 1220 N N . LEU A 1 164 ? -6 -2.512 2.191 1 94.94 164 LEU A N 1
ATOM 1221 C CA . LEU A 1 164 ? -6.656 -2.744 0.908 1 94.94 164 LEU A CA 1
ATOM 1222 C C . LEU A 1 164 ? -8.055 -3.318 1.108 1 94.94 164 LEU A C 1
ATOM 1224 O O . LEU A 1 164 ? -8.891 -3.258 0.203 1 94.94 164 LEU A O 1
ATOM 1228 N N . SER A 1 165 ? -8.242 -3.922 2.227 1 91.88 165 SER A N 1
ATOM 1229 C CA . SER A 1 165 ? -9.539 -4.527 2.535 1 91.88 165 SER A CA 1
ATOM 1230 C C . SER A 1 165 ? -10.422 -3.57 3.33 1 91.88 165 SER A C 1
ATOM 1232 O O . SER A 1 165 ? -10.68 -3.797 4.516 1 91.88 165 SER A O 1
ATOM 1234 N N . SER A 1 166 ? -10.875 -2.578 2.648 1 80.81 166 SER A N 1
ATOM 1235 C CA . SER A 1 166 ? -11.57 -1.489 3.328 1 80.81 166 SER A CA 1
ATOM 1236 C C . SER A 1 166 ? -12.898 -1.96 3.908 1 80.81 166 SER A C 1
ATOM 1238 O O . SER A 1 166 ? -13.547 -2.848 3.35 1 80.81 166 SER A O 1
ATOM 1240 N N . ARG A 1 167 ? -13.289 -1.315 4.922 1 83.56 167 ARG A N 1
ATOM 1241 C CA . ARG A 1 167 ? -14.57 -1.577 5.57 1 83.56 167 ARG A CA 1
ATOM 1242 C C . ARG A 1 167 ? -15.734 -1.203 4.66 1 83.56 167 ARG A C 1
ATOM 1244 O O . ARG A 1 167 ? -16.766 -1.864 4.672 1 83.56 167 ARG A O 1
ATOM 1251 N N . THR A 1 168 ? -15.578 -0.209 3.955 1 79 168 THR A N 1
ATOM 1252 C CA . THR A 1 168 ? -16.641 0.267 3.07 1 79 168 THR A CA 1
ATOM 1253 C C . THR A 1 168 ? -16.984 -0.792 2.029 1 79 168 THR A C 1
ATOM 1255 O O . THR A 1 168 ? -18.172 -1.058 1.78 1 79 168 THR A O 1
ATOM 1258 N N . VAL A 1 169 ? -15.977 -1.397 1.475 1 82.31 169 VAL A N 1
ATOM 1259 C CA . VAL A 1 169 ? -16.188 -2.439 0.478 1 82.31 169 VAL A CA 1
ATOM 1260 C C . VAL A 1 169 ? -16.859 -3.646 1.131 1 82.31 169 VAL A C 1
ATOM 1262 O O . VAL A 1 169 ? -17.859 -4.156 0.623 1 82.31 169 VAL A O 1
ATOM 1265 N N . ARG A 1 170 ? -16.375 -4.059 2.262 1 88.44 170 ARG A N 1
ATOM 1266 C CA . ARG A 1 170 ? -16.938 -5.203 2.969 1 88.44 170 ARG A CA 1
ATOM 1267 C C . ARG A 1 170 ? -18.391 -4.945 3.348 1 88.44 170 ARG A C 1
ATOM 1269 O O . ARG A 1 170 ? -19.234 -5.844 3.256 1 88.44 170 ARG A O 1
ATOM 1276 N N . ALA A 1 171 ? -18.672 -3.736 3.695 1 89.06 171 ALA A N 1
ATOM 1277 C CA . ALA A 1 171 ? -20.047 -3.385 4.078 1 89.06 171 ALA A CA 1
ATOM 1278 C C . ALA A 1 171 ? -21 -3.545 2.9 1 89.06 171 ALA A C 1
ATOM 1280 O O . ALA A 1 171 ? -22.094 -4.098 3.051 1 89.06 171 ALA A O 1
ATOM 1281 N N . ARG A 1 172 ? -20.656 -3.055 1.776 1 83.94 172 ARG A N 1
ATOM 1282 C CA . ARG A 1 172 ? -21.5 -3.162 0.588 1 83.94 172 ARG A CA 1
ATOM 1283 C C . ARG A 1 172 ? -21.719 -4.621 0.204 1 83.94 172 ARG A C 1
ATOM 1285 O O . ARG A 1 172 ? -22.828 -5.016 -0.135 1 83.94 172 ARG A O 1
ATOM 1292 N N . VAL A 1 173 ? -20.625 -5.391 0.271 1 87.12 173 VAL A N 1
ATOM 1293 C CA . VAL A 1 173 ? -20.672 -6.801 -0.104 1 87.12 173 VAL A CA 1
ATOM 1294 C C . VAL A 1 173 ? -21.609 -7.559 0.845 1 87.12 173 VAL A C 1
ATOM 1296 O O . VAL A 1 173 ? -22.562 -8.203 0.406 1 87.12 173 VAL A O 1
ATOM 1299 N N . TRP A 1 174 ? -21.422 -7.414 2.141 1 91.25 174 TRP A N 1
ATOM 1300 C CA . TRP A 1 174 ? -22.125 -8.242 3.107 1 91.25 174 TRP A CA 1
ATOM 1301 C C . TRP A 1 174 ? -23.594 -7.824 3.207 1 91.25 174 TRP A C 1
ATOM 1303 O O . TRP A 1 174 ? -24.469 -8.664 3.414 1 91.25 174 TRP A O 1
ATOM 1313 N N . ARG A 1 175 ? -23.891 -6.594 3.07 1 89 175 ARG A N 1
ATOM 1314 C CA . ARG A 1 175 ? -25.281 -6.164 3.035 1 89 175 ARG A CA 1
ATOM 1315 C C . ARG A 1 175 ? -26.016 -6.793 1.855 1 89 175 ARG A C 1
ATOM 1317 O O . ARG A 1 175 ? -27.141 -7.293 2.008 1 89 175 ARG A O 1
ATOM 1324 N N . GLY A 1 176 ? -25.391 -6.758 0.75 1 86.81 176 GLY A N 1
ATOM 1325 C CA . GLY A 1 176 ? -26 -7.371 -0.425 1 86.81 176 GLY A CA 1
ATOM 1326 C C . GLY A 1 176 ? -26.188 -8.867 -0.281 1 86.81 176 GLY A C 1
ATOM 1327 O O . GLY A 1 176 ? -27.219 -9.406 -0.682 1 86.81 176 GLY A O 1
ATOM 1328 N N . LEU A 1 177 ? -25.234 -9.469 0.266 1 89.44 177 LEU A N 1
ATOM 1329 C CA . LEU A 1 177 ? -25.281 -10.914 0.424 1 89.44 177 LEU A CA 1
ATOM 1330 C C . LEU A 1 177 ? -26.391 -11.32 1.379 1 89.44 177 LEU A C 1
ATOM 1332 O O . LEU A 1 177 ? -27.078 -12.328 1.159 1 89.44 177 LEU A O 1
ATOM 1336 N N . ILE A 1 178 ? -26.594 -10.57 2.414 1 90.88 178 ILE A N 1
ATOM 1337 C CA . ILE A 1 178 ? -27.656 -10.852 3.377 1 90.88 178 ILE A CA 1
ATOM 1338 C C . ILE A 1 178 ? -29.016 -10.625 2.729 1 90.88 178 ILE A C 1
ATOM 1340 O O . ILE A 1 178 ? -29.906 -11.469 2.83 1 90.88 178 ILE A O 1
ATOM 1344 N N . GLU A 1 179 ? -29.125 -9.531 2.051 1 90.31 179 GLU A N 1
ATOM 1345 C CA . GLU A 1 179 ? -30.375 -9.227 1.357 1 90.31 179 GLU A CA 1
ATOM 1346 C C . GLU A 1 179 ? -30.703 -10.289 0.311 1 90.31 179 GLU A C 1
ATOM 1348 O O . GLU A 1 179 ? -31.859 -10.617 0.095 1 90.31 179 GLU A O 1
ATOM 1353 N N . GLY A 1 180 ? -29.719 -10.82 -0.269 1 89.12 180 GLY A N 1
ATOM 1354 C CA . GLY A 1 180 ? -29.875 -11.828 -1.305 1 89.12 180 GLY A CA 1
ATOM 1355 C C . GLY A 1 180 ? -29.875 -13.25 -0.763 1 89.12 180 GLY A C 1
ATOM 1356 O O . GLY A 1 180 ? -29.859 -14.211 -1.531 1 89.12 180 GLY A O 1
ATOM 1357 N N . ASN A 1 181 ? -29.75 -13.398 0.476 1 91.56 181 ASN A N 1
ATOM 1358 C CA . ASN A 1 181 ? -29.766 -14.688 1.152 1 91.56 181 ASN A CA 1
ATOM 1359 C C . ASN A 1 181 ? -28.594 -15.57 0.703 1 91.56 181 ASN A C 1
ATOM 1361 O O . ASN A 1 181 ? -28.781 -16.766 0.453 1 91.56 181 ASN A O 1
ATOM 1365 N N . SER A 1 182 ? -27.5 -14.93 0.558 1 91.38 182 SER A N 1
ATOM 1366 C CA . SER A 1 182 ? -26.328 -15.648 0.073 1 91.38 182 SER A CA 1
ATOM 1367 C C . SER A 1 182 ? -25.188 -15.586 1.083 1 91.38 182 SER A C 1
ATOM 1369 O O . SER A 1 182 ? -24.047 -15.945 0.765 1 91.38 182 SER A O 1
ATOM 1371 N N . ALA A 1 183 ? -25.438 -15.109 2.295 1 93.44 183 ALA A N 1
ATOM 1372 C CA . ALA A 1 183 ? -24.406 -15.008 3.322 1 93.44 183 ALA A CA 1
ATOM 1373 C C . ALA A 1 183 ? -23.797 -16.375 3.621 1 93.44 183 ALA A C 1
ATOM 1375 O O . ALA A 1 183 ? -22.578 -16.5 3.783 1 93.44 183 ALA A O 1
ATOM 1376 N N . HIS A 1 184 ? -24.641 -17.375 3.578 1 93.88 184 HIS A N 1
ATOM 1377 C CA . HIS A 1 184 ? -24.188 -18.719 3.91 1 93.88 184 HIS A CA 1
ATOM 1378 C C . HIS A 1 184 ? -23.172 -19.234 2.896 1 93.88 184 HIS A C 1
ATOM 1380 O O . HIS A 1 184 ? -22.203 -19.906 3.264 1 93.88 184 HIS A O 1
ATOM 1386 N N . THR A 1 185 ? -23.391 -18.875 1.683 1 94.81 185 THR A N 1
ATOM 1387 C CA . THR A 1 185 ? -22.453 -19.281 0.636 1 94.81 185 THR A CA 1
ATOM 1388 C C . THR A 1 185 ? -21.078 -18.656 0.868 1 94.81 185 THR A C 1
ATOM 1390 O O . THR A 1 185 ? -20.062 -19.344 0.734 1 94.81 185 THR A O 1
ATOM 1393 N N . THR A 1 186 ? -21.047 -17.438 1.241 1 95.12 186 THR A N 1
ATOM 1394 C CA . THR A 1 186 ? -19.781 -16.75 1.485 1 95.12 186 THR A CA 1
ATOM 1395 C C . THR A 1 186 ? -19.094 -17.312 2.73 1 95.12 186 THR A C 1
ATOM 1397 O O . THR A 1 186 ? -17.875 -17.438 2.764 1 95.12 186 THR A O 1
ATOM 1400 N N . ILE A 1 187 ? -19.859 -17.625 3.721 1 97.25 187 ILE A N 1
ATOM 1401 C CA . ILE A 1 187 ? -19.297 -18.219 4.93 1 97.25 187 ILE A CA 1
ATOM 1402 C C . ILE A 1 187 ? -18.688 -19.578 4.602 1 97.25 187 ILE A C 1
ATOM 1404 O O . ILE A 1 187 ? -17.609 -19.922 5.098 1 97.25 187 ILE A O 1
ATOM 1408 N N . GLU A 1 188 ? -19.281 -20.328 3.727 1 97.5 188 GLU A N 1
ATOM 1409 C CA . GLU A 1 188 ? -18.75 -21.625 3.312 1 97.5 188 GLU A CA 1
ATOM 1410 C C . GLU A 1 188 ? -17.453 -21.469 2.539 1 97.5 188 GLU A C 1
ATOM 1412 O O . GLU A 1 188 ? -16.562 -22.312 2.639 1 97.5 188 GLU A O 1
ATOM 1417 N N . GLU A 1 189 ? -17.328 -20.422 1.81 1 97.88 189 GLU A N 1
ATOM 1418 C CA . GLU A 1 189 ? -16.062 -20.125 1.154 1 97.88 189 GLU A CA 1
ATOM 1419 C C . GLU A 1 189 ? -14.938 -19.953 2.176 1 97.88 189 GLU A C 1
ATOM 1421 O O . GLU A 1 189 ? -13.82 -20.422 1.973 1 97.88 189 GLU A O 1
ATOM 1426 N N . HIS A 1 190 ? -15.234 -19.25 3.291 1 98.38 190 HIS A N 1
ATOM 1427 C CA . HIS A 1 190 ? -14.25 -19.125 4.359 1 98.38 190 HIS A CA 1
ATOM 1428 C C . HIS A 1 190 ? -13.945 -20.484 4.988 1 98.38 190 HIS A C 1
ATOM 1430 O O . HIS A 1 190 ? -12.797 -20.75 5.348 1 98.38 190 HIS A O 1
ATOM 1436 N N . HIS A 1 191 ? -14.93 -21.266 5.09 1 98.69 191 HIS A N 1
ATOM 1437 C CA . HIS A 1 191 ? -14.727 -22.609 5.629 1 98.69 191 HIS A CA 1
ATOM 1438 C C . HIS A 1 191 ? -13.797 -23.422 4.738 1 98.69 191 HIS A C 1
ATOM 1440 O O . HIS A 1 191 ? -12.938 -24.156 5.234 1 98.69 191 HIS A O 1
ATOM 1446 N N . ALA A 1 192 ? -13.992 -23.328 3.467 1 98.81 192 ALA A N 1
ATOM 1447 C CA . ALA A 1 192 ? -13.117 -24.016 2.521 1 98.81 192 ALA A CA 1
ATOM 1448 C C . ALA A 1 192 ? -11.672 -23.578 2.686 1 98.81 192 ALA A C 1
ATOM 1450 O O . ALA A 1 192 ? -10.75 -24.391 2.641 1 98.81 192 ALA A O 1
ATOM 1451 N N . ILE A 1 193 ? -11.453 -22.266 2.838 1 98.88 193 ILE A N 1
ATOM 1452 C CA . ILE A 1 193 ? -10.117 -21.75 3.092 1 98.88 193 ILE A CA 1
ATOM 1453 C C . ILE A 1 193 ? -9.547 -22.359 4.371 1 98.88 193 ILE A C 1
ATOM 1455 O O . ILE A 1 193 ? -8.414 -22.828 4.391 1 98.88 193 ILE A O 1
ATOM 1459 N N . TYR A 1 194 ? -10.375 -22.375 5.418 1 98.94 194 TYR A N 1
ATOM 1460 C CA . TYR A 1 194 ? -9.961 -22.922 6.711 1 98.94 194 TYR A CA 1
ATOM 1461 C C . TYR A 1 194 ? -9.523 -24.375 6.574 1 98.94 194 TYR A C 1
ATOM 1463 O O . TYR A 1 194 ? -8.484 -24.766 7.113 1 98.94 194 TYR A O 1
ATOM 1471 N N . LEU A 1 195 ? -10.281 -25.156 5.867 1 98.81 195 LEU A N 1
ATOM 1472 C CA . LEU A 1 195 ? -9.945 -26.562 5.699 1 98.81 195 LEU A CA 1
ATOM 1473 C C . LEU A 1 195 ? -8.617 -26.734 4.98 1 98.81 195 LEU A C 1
ATOM 1475 O O . LEU A 1 195 ? -7.812 -27.594 5.336 1 98.81 195 LEU A O 1
ATOM 1479 N N . ALA A 1 196 ? -8.414 -25.906 3.975 1 98.88 196 ALA A N 1
ATOM 1480 C CA . ALA A 1 196 ? -7.148 -25.953 3.242 1 98.88 196 ALA A CA 1
ATOM 14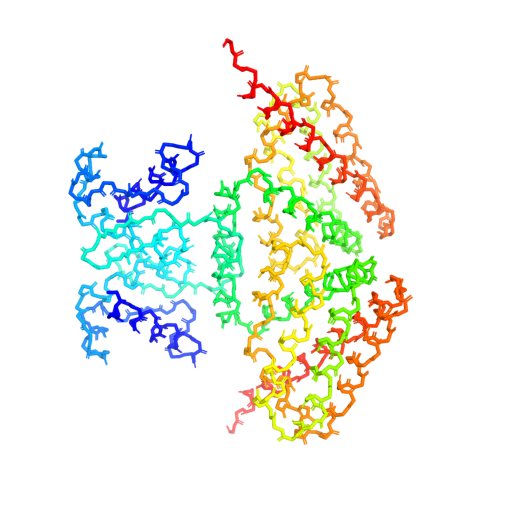81 C C . ALA A 1 196 ? -5.98 -25.562 4.145 1 98.88 196 ALA A C 1
ATOM 1483 O O . ALA A 1 196 ? -4.906 -26.172 4.074 1 98.88 196 ALA A O 1
ATOM 1484 N N . LEU A 1 197 ? -6.156 -24.562 5.008 1 98.88 197 LEU A N 1
ATOM 1485 C CA . LEU A 1 197 ? -5.141 -24.141 5.961 1 98.88 197 LEU A CA 1
ATOM 1486 C C . LEU A 1 197 ? -4.848 -25.234 6.977 1 98.88 197 LEU A C 1
ATOM 1488 O O . LEU A 1 197 ? -3.684 -25.5 7.281 1 98.88 197 LEU A O 1
ATOM 1492 N N . ARG A 1 198 ? -5.863 -25.844 7.457 1 98.62 198 ARG A N 1
ATOM 1493 C CA . ARG A 1 198 ? -5.727 -26.922 8.43 1 98.62 198 ARG A CA 1
ATOM 1494 C C . ARG A 1 198 ? -4.949 -28.094 7.844 1 98.62 198 ARG A C 1
ATOM 1496 O O . ARG A 1 198 ? -4.172 -28.75 8.547 1 98.62 198 ARG A O 1
ATOM 1503 N N . ALA A 1 199 ? -5.117 -28.344 6.598 1 98.44 199 ALA A N 1
ATOM 1504 C CA . ALA A 1 199 ? -4.441 -29.438 5.91 1 98.44 199 ALA A CA 1
ATOM 1505 C C . ALA A 1 199 ? -2.996 -29.062 5.586 1 98.44 199 ALA A C 1
ATOM 1507 O O . ALA A 1 199 ? -2.211 -29.922 5.172 1 98.44 199 ALA A O 1
ATOM 1508 N N . GLY A 1 200 ? -2.668 -27.844 5.723 1 98.31 200 GLY A N 1
ATOM 1509 C CA . GLY A 1 200 ? -1.342 -27.391 5.344 1 98.31 200 GLY A CA 1
ATOM 1510 C C . GLY A 1 200 ? -1.09 -27.453 3.85 1 98.31 200 GLY A C 1
ATOM 1511 O O . GLY A 1 200 ? 0.051 -27.625 3.414 1 98.31 200 GLY A O 1
ATOM 1512 N N . ASP A 1 201 ? -2.121 -27.469 3.094 1 98.5 201 ASP A N 1
ATOM 1513 C CA . ASP A 1 201 ? -2.027 -27.578 1.641 1 98.5 201 ASP A CA 1
ATOM 1514 C C . ASP A 1 201 ? -1.911 -26.188 0.999 1 98.5 201 ASP A C 1
ATOM 1516 O O . ASP A 1 201 ? -2.918 -25.516 0.792 1 98.5 201 ASP A O 1
ATOM 1520 N N . GLN A 1 202 ? -0.714 -25.875 0.645 1 98.31 202 GLN A N 1
ATOM 1521 C CA . GLN A 1 202 ? -0.419 -24.531 0.137 1 98.31 202 GLN A CA 1
ATOM 1522 C C . GLN A 1 202 ? -1.228 -24.234 -1.122 1 98.31 202 GLN A C 1
ATOM 1524 O O . GLN A 1 202 ? -1.849 -23.172 -1.229 1 98.31 202 GLN A O 1
ATOM 1529 N N . LEU A 1 203 ? -1.249 -25.156 -2.068 1 98.06 203 LEU A N 1
ATOM 1530 C CA . LEU A 1 203 ? -1.908 -24.922 -3.35 1 98.06 203 LEU A CA 1
ATOM 1531 C C . LEU A 1 203 ? -3.422 -24.844 -3.176 1 98.06 203 LEU A C 1
ATOM 1533 O O . LEU A 1 203 ? -4.078 -24.016 -3.807 1 98.06 203 LEU A O 1
ATOM 1537 N N . LEU A 1 204 ? -3.93 -25.703 -2.348 1 98.69 204 LEU A N 1
ATOM 1538 C CA . LEU A 1 204 ? -5.367 -25.672 -2.111 1 98.69 204 LEU A CA 1
ATOM 1539 C C . LEU A 1 204 ? -5.777 -24.406 -1.374 1 98.69 204 LEU A C 1
ATOM 1541 O O . LEU A 1 204 ? -6.832 -23.828 -1.656 1 98.69 204 LEU A O 1
ATOM 1545 N N . ALA A 1 205 ? -4.969 -23.938 -0.39 1 98.88 205 ALA A N 1
ATOM 1546 C CA . ALA A 1 205 ? -5.238 -22.688 0.312 1 98.88 205 ALA A CA 1
ATOM 1547 C C . ALA A 1 205 ? -5.238 -21.5 -0.653 1 98.88 205 ALA A C 1
ATOM 1549 O O . ALA A 1 205 ? -6.117 -20.641 -0.588 1 98.88 205 ALA A O 1
ATOM 1550 N N . HIS A 1 206 ? -4.289 -21.5 -1.498 1 98.5 206 HIS A N 1
ATOM 1551 C CA . HIS A 1 206 ? -4.234 -20.484 -2.539 1 98.5 206 HIS A CA 1
ATOM 1552 C C . HIS A 1 206 ? -5.5 -20.5 -3.393 1 98.5 206 HIS A C 1
ATOM 1554 O O . HIS A 1 206 ? -6.133 -19.453 -3.59 1 98.5 206 HIS A O 1
ATOM 1560 N N . ALA A 1 207 ? -5.879 -21.656 -3.859 1 98.56 207 ALA A N 1
ATOM 1561 C CA . ALA A 1 207 ? -7.004 -21.797 -4.781 1 98.56 207 ALA A CA 1
ATOM 1562 C C . ALA A 1 207 ? -8.312 -21.391 -4.117 1 98.56 207 ALA A C 1
ATOM 1564 O O . ALA A 1 207 ? -9.141 -20.688 -4.719 1 98.56 207 ALA A O 1
ATOM 1565 N N . THR A 1 208 ? -8.508 -21.797 -2.936 1 98.75 208 THR A N 1
ATOM 1566 C CA . THR A 1 208 ? -9.75 -21.484 -2.242 1 98.75 208 THR A CA 1
ATOM 1567 C C . THR A 1 208 ? -9.828 -19.984 -1.923 1 98.75 208 THR A C 1
ATOM 1569 O O . THR A 1 208 ? -10.891 -19.375 -2.037 1 98.75 208 THR A O 1
ATOM 1572 N N . ALA A 1 209 ? -8.727 -19.422 -1.55 1 98.69 209 ALA A N 1
ATOM 1573 C CA . ALA A 1 209 ? -8.695 -17.969 -1.323 1 98.69 209 ALA A CA 1
ATOM 1574 C C . ALA A 1 209 ? -8.945 -17.219 -2.619 1 98.69 209 ALA A C 1
ATOM 1576 O O . ALA A 1 209 ? -9.664 -16.203 -2.627 1 98.69 209 ALA A O 1
ATOM 1577 N N . LEU A 1 210 ? -8.367 -17.672 -3.68 1 97.94 210 LEU A N 1
ATOM 1578 C CA . LEU A 1 210 ? -8.555 -17.047 -4.98 1 97.94 210 LEU A CA 1
ATOM 1579 C C . LEU A 1 210 ? -10.031 -17.078 -5.383 1 97.94 210 LEU A C 1
ATOM 1581 O O . LEU A 1 210 ? -10.578 -16.062 -5.824 1 97.94 210 LEU A O 1
ATOM 1585 N N . MET A 1 211 ? -10.648 -18.203 -5.266 1 98 211 MET A N 1
ATOM 1586 C CA . MET A 1 211 ? -12.062 -18.328 -5.59 1 98 211 MET A CA 1
ATOM 1587 C C . MET A 1 211 ? -12.898 -17.375 -4.746 1 98 211 MET A C 1
ATOM 1589 O O . MET A 1 211 ? -13.781 -16.688 -5.266 1 98 211 MET A O 1
ATOM 1593 N N . HIS A 1 212 ? -12.594 -17.281 -3.467 1 97.25 212 HIS A N 1
ATOM 1594 C CA . HIS A 1 212 ? -13.312 -16.422 -2.545 1 97.25 212 HIS A CA 1
ATOM 1595 C C . HIS A 1 212 ? -13.172 -14.953 -2.943 1 97.25 212 HIS A C 1
ATOM 1597 O O . HIS A 1 212 ? -14.172 -14.234 -3.053 1 97.25 212 HIS A O 1
ATOM 1603 N N . VAL A 1 213 ? -11.969 -14.461 -3.168 1 95.94 213 VAL A N 1
ATOM 1604 C CA . VAL A 1 213 ? -11.727 -13.062 -3.492 1 95.94 213 VAL A CA 1
ATOM 1605 C C . VAL A 1 213 ? -12.312 -12.734 -4.863 1 95.94 213 VAL A C 1
ATOM 1607 O O . VAL A 1 213 ? -12.836 -11.641 -5.078 1 95.94 213 VAL A O 1
ATOM 1610 N N . ASN A 1 214 ? -12.219 -13.719 -5.754 1 95.81 214 ASN A N 1
ATOM 1611 C CA . ASN A 1 214 ? -12.828 -13.547 -7.066 1 95.81 214 ASN A CA 1
ATOM 1612 C C . ASN A 1 214 ? -14.336 -13.344 -6.961 1 95.81 214 ASN A C 1
ATOM 1614 O O . ASN A 1 214 ? -14.898 -12.477 -7.637 1 95.81 214 ASN A O 1
ATOM 1618 N N . THR A 1 215 ? -14.977 -14.148 -6.18 1 93.94 215 THR A N 1
ATOM 1619 C CA . THR A 1 215 ? -16.422 -14.008 -5.965 1 93.94 215 THR A CA 1
ATOM 1620 C C . THR A 1 215 ? -16.75 -12.641 -5.383 1 93.94 215 THR A C 1
ATOM 1622 O O . THR A 1 215 ? -17.703 -11.992 -5.816 1 93.94 215 THR A O 1
ATOM 1625 N N . SER A 1 216 ? -15.992 -12.188 -4.406 1 91.38 216 SER A N 1
ATOM 1626 C CA . SER A 1 216 ? -16.188 -10.875 -3.803 1 91.38 216 SER A CA 1
ATOM 1627 C C . SER A 1 216 ? -16.031 -9.766 -4.836 1 91.38 216 SER A C 1
ATOM 1629 O O . SER A 1 216 ? -16.812 -8.805 -4.848 1 91.38 216 SER A O 1
ATOM 1631 N N . GLU A 1 217 ? -15.047 -9.914 -5.641 1 92.06 217 GLU A N 1
ATOM 1632 C CA . GLU A 1 217 ? -14.82 -8.93 -6.695 1 92.06 217 GLU A CA 1
ATOM 1633 C C . GLU A 1 217 ? -15.992 -8.883 -7.672 1 92.06 217 GLU A C 1
ATOM 1635 O O . GLU A 1 217 ? -16.453 -7.809 -8.055 1 92.06 217 GLU A O 1
ATOM 1640 N N . ALA A 1 218 ? -16.469 -10.055 -8.102 1 92.5 218 ALA A N 1
ATOM 1641 C CA . ALA A 1 218 ? -17.578 -10.133 -9.031 1 92.5 218 ALA A CA 1
ATOM 1642 C C . ALA A 1 218 ? -18.844 -9.508 -8.43 1 92.5 218 ALA A C 1
ATOM 1644 O O . ALA A 1 218 ? -19.578 -8.812 -9.125 1 92.5 218 ALA A O 1
ATOM 1645 N N . TRP A 1 219 ? -19.047 -9.766 -7.23 1 90.06 219 TRP A N 1
ATOM 1646 C CA . TRP A 1 219 ? -20.188 -9.18 -6.547 1 90.06 219 TRP A CA 1
ATOM 1647 C C . TRP A 1 219 ? -20.094 -7.66 -6.523 1 90.06 219 TRP A C 1
ATOM 1649 O O . TRP A 1 219 ? -21.062 -6.965 -6.832 1 90.06 219 TRP A O 1
ATOM 1659 N N . LEU A 1 220 ? -18.938 -7.109 -6.133 1 88.12 220 LEU A N 1
ATOM 1660 C CA . LEU A 1 220 ? -18.766 -5.664 -6.086 1 88.12 220 LEU A CA 1
ATOM 1661 C C . LEU A 1 220 ? -19 -5.039 -7.457 1 88.12 220 LEU A C 1
ATOM 1663 O O . LEU A 1 220 ? -19.625 -3.982 -7.562 1 88.12 220 LEU A O 1
ATOM 1667 N N . ARG A 1 221 ? -18.516 -5.727 -8.43 1 90.44 221 ARG A N 1
ATOM 1668 C CA . ARG A 1 221 ? -18.719 -5.254 -9.789 1 90.44 221 ARG A CA 1
ATOM 1669 C C . ARG A 1 221 ? -20.203 -5.16 -10.109 1 90.44 221 ARG A C 1
ATOM 1671 O O . ARG A 1 221 ? -20.656 -4.184 -10.711 1 90.44 221 ARG A O 1
ATOM 1678 N N . ALA A 1 222 ? -20.922 -6.129 -9.695 1 89.19 222 ALA A N 1
ATOM 1679 C CA . ALA A 1 222 ? -22.359 -6.156 -9.945 1 89.19 222 ALA A CA 1
ATOM 1680 C C . ALA A 1 222 ? -23.062 -5.047 -9.172 1 89.19 222 ALA A C 1
ATOM 1682 O O . ALA A 1 222 ? -23.969 -4.387 -9.703 1 89.19 222 ALA A O 1
ATOM 1683 N N . VAL A 1 223 ? -22.656 -4.918 -7.93 1 85.12 223 VAL A N 1
ATOM 1684 C CA . VAL A 1 223 ? -23.266 -3.91 -7.07 1 85.12 223 VAL A CA 1
ATOM 1685 C C . VAL A 1 223 ? -23.016 -2.52 -7.656 1 85.12 223 VAL A C 1
ATOM 1687 O O . VAL A 1 223 ? -23.922 -1.683 -7.684 1 85.12 223 VAL A O 1
ATOM 1690 N N . LEU A 1 224 ? -21.875 -2.264 -8.094 1 85.81 224 LEU A N 1
ATOM 1691 C CA . LEU A 1 224 ? -21.531 -0.953 -8.633 1 85.81 224 LEU A CA 1
ATOM 1692 C C . LEU A 1 224 ? -22.234 -0.703 -9.961 1 85.81 224 LEU A C 1
ATOM 1694 O O . LEU A 1 224 ? -22.609 0.43 -10.266 1 85.81 224 LEU A O 1
ATOM 1698 N N . ALA A 1 225 ? -22.391 -1.752 -10.734 1 86.75 225 ALA A N 1
ATOM 1699 C CA . ALA A 1 225 ? -23.109 -1.632 -12 1 86.75 225 ALA A CA 1
ATOM 1700 C C . ALA A 1 225 ? -24.578 -1.292 -11.758 1 86.75 225 ALA A C 1
ATOM 1702 O O . ALA A 1 225 ? -25.172 -0.512 -12.508 1 86.75 225 ALA A O 1
ATOM 1703 N N . ALA A 1 226 ? -25.109 -1.812 -10.766 1 82.5 226 ALA A N 1
ATOM 1704 C CA . ALA A 1 226 ? -26.5 -1.564 -10.445 1 82.5 226 ALA A CA 1
ATOM 1705 C C . ALA A 1 226 ? -26.703 -0.139 -9.938 1 82.5 226 ALA A C 1
ATOM 1707 O O . ALA A 1 226 ? -27.734 0.485 -10.219 1 82.5 226 ALA A O 1
ATOM 1708 N N . SER A 1 227 ? -25.844 0.29 -9.172 1 77.19 227 SER A N 1
ATOM 1709 C CA . SER A 1 227 ? -25.922 1.647 -8.648 1 77.19 227 SER A CA 1
ATOM 1710 C C . SER A 1 227 ? -25.766 2.682 -9.758 1 77.19 227 SER A C 1
ATOM 1712 O O . SER A 1 227 ? -26.359 3.768 -9.688 1 77.19 227 SER A O 1
ATOM 1714 N N . ALA A 1 228 ? -25 2.402 -10.766 1 71.62 228 ALA A N 1
ATOM 1715 C CA . ALA A 1 228 ? -24.797 3.305 -11.898 1 71.62 228 ALA A CA 1
ATOM 1716 C C . ALA A 1 228 ? -26.031 3.361 -12.781 1 71.62 228 ALA A C 1
ATOM 1718 O O . ALA A 1 228 ? -26.344 4.402 -13.367 1 71.62 228 ALA A O 1
ATOM 1719 N N . GLY A 1 229 ? -26.609 2.262 -13 1 63.56 229 GLY A N 1
ATOM 1720 C CA . GLY A 1 229 ? -27.859 2.217 -13.75 1 63.56 229 GLY A CA 1
ATOM 1721 C C . GLY A 1 229 ? -28.969 3.018 -13.109 1 63.56 229 GLY A C 1
ATOM 1722 O O . GLY A 1 229 ? -29.781 3.621 -13.805 1 63.56 229 GLY A O 1
ATOM 1723 N N . HIS A 1 230 ? -29.062 3.027 -11.922 1 57.22 230 HIS A N 1
ATOM 1724 C CA . HIS A 1 230 ? -30.078 3.793 -11.203 1 57.22 230 HIS A CA 1
ATOM 1725 C C . HIS A 1 230 ? -29.797 5.289 -11.289 1 57.22 230 HIS A C 1
ATOM 1727 O O . HIS A 1 230 ? -30.734 6.098 -11.336 1 57.22 230 HIS A O 1
ATOM 1733 N N . ARG A 1 231 ? -28.672 5.691 -11.305 1 54.5 231 ARG A N 1
ATOM 1734 C CA . ARG A 1 231 ? -28.328 7.105 -11.414 1 54.5 231 ARG A CA 1
ATOM 1735 C C . ARG A 1 231 ? -28.578 7.629 -12.82 1 54.5 231 ARG A C 1
ATOM 1737 O O . ARG A 1 231 ? -28.781 8.828 -13.016 1 54.5 231 ARG A O 1
ATOM 1744 N N . ALA A 1 232 ? -28.5 6.812 -13.875 1 55.28 232 ALA A N 1
ATOM 1745 C CA . ALA A 1 232 ? -28.688 7.23 -15.266 1 55.28 232 ALA A CA 1
ATOM 1746 C C . ALA A 1 232 ? -30.156 7.355 -15.617 1 55.28 232 ALA A C 1
ATOM 1748 O O . ALA A 1 232 ? -30.516 7.84 -16.688 1 55.28 232 ALA A O 1
ATOM 1749 N N . THR A 1 233 ? -31.125 6.715 -15.047 1 42.25 233 THR A N 1
ATOM 1750 C CA . THR A 1 233 ? -32.531 6.879 -15.43 1 42.25 233 THR A CA 1
ATOM 1751 C C . THR A 1 233 ? -33.094 8.188 -14.883 1 42.25 233 THR A C 1
ATOM 1753 O O . THR A 1 233 ? -33.219 8.352 -13.672 1 42.25 233 THR A O 1
ATOM 1756 N N . PRO A 1 234 ? -32.906 9.203 -15.664 1 45.66 234 PRO A N 1
ATOM 1757 C CA . PRO A 1 234 ? -33.719 10.383 -15.336 1 45.66 234 PRO A CA 1
ATOM 1758 C C . PRO A 1 234 ? -35.188 10.039 -15.109 1 45.66 234 PRO A C 1
ATOM 1760 O O . PRO A 1 234 ? -35.75 9.148 -15.766 1 45.66 234 PRO A O 1
ATOM 1763 N N . GLY A 1 235 ? -35.75 10.008 -13.922 1 31.78 235 GLY A N 1
ATOM 1764 C CA . GLY A 1 235 ? -37.188 10.273 -13.977 1 31.78 235 GLY A CA 1
ATOM 1765 C C . GLY A 1 235 ? -37.531 11.391 -14.938 1 31.78 235 GLY A C 1
ATOM 1766 O O . GLY A 1 235 ? -36.688 12.219 -15.281 1 31.78 235 GLY A O 1
ATOM 1767 N N . MET B 1 1 ? -5.309 18.391 19.219 1 59.59 1 MET B N 1
ATOM 1768 C CA . MET B 1 1 ? -5.273 17.094 18.562 1 59.59 1 MET B CA 1
ATOM 1769 C C . MET B 1 1 ? -6.68 16.609 18.234 1 59.59 1 MET B C 1
ATOM 1771 O O . MET B 1 1 ? -6.984 16.297 17.078 1 59.59 1 MET B O 1
ATOM 1775 N N . ALA B 1 2 ? -7.617 16.844 19.188 1 71.81 2 ALA B N 1
ATOM 1776 C CA . ALA B 1 2 ? -8.992 16.375 19.031 1 71.81 2 ALA B CA 1
ATOM 1777 C C . ALA B 1 2 ? -9.75 17.203 18 1 71.81 2 ALA B C 1
ATOM 1779 O O . ALA B 1 2 ? -10.438 16.641 17.141 1 71.81 2 ALA B O 1
ATOM 1780 N N . LEU B 1 3 ? -9.328 18.562 17.969 1 77 3 LEU B N 1
ATOM 1781 C CA . LEU B 1 3 ? -10.102 19.438 17.094 1 77 3 LEU B CA 1
ATOM 1782 C C . LEU B 1 3 ? -9.641 19.281 15.641 1 77 3 LEU B C 1
ATOM 1784 O O . LEU B 1 3 ? -10.469 19.25 14.727 1 77 3 LEU B O 1
ATOM 1788 N N . THR B 1 4 ? -8.391 19.078 15.438 1 87.44 4 THR B N 1
ATOM 1789 C CA . THR B 1 4 ? -7.828 18.844 14.117 1 87.44 4 THR B CA 1
ATOM 1790 C C . THR B 1 4 ? -8.32 17.516 13.539 1 87.44 4 THR B C 1
ATOM 1792 O O . THR B 1 4 ? -8.711 17.453 12.375 1 87.44 4 THR B O 1
ATOM 1795 N N . ASP B 1 5 ? -8.391 16.594 14.383 1 91.25 5 ASP B N 1
ATOM 1796 C CA . ASP B 1 5 ? -8.844 15.273 13.953 1 91.25 5 ASP B CA 1
ATOM 1797 C C . ASP B 1 5 ? -10.312 15.297 13.531 1 91.25 5 ASP B C 1
ATOM 1799 O O . ASP B 1 5 ? -10.695 14.664 12.547 1 91.25 5 ASP B O 1
ATOM 1803 N N . GLU B 1 6 ? -11.016 16.062 14.289 1 93.5 6 GLU B N 1
ATOM 1804 C CA . GLU B 1 6 ? -12.43 16.219 13.945 1 93.5 6 GLU B CA 1
ATOM 1805 C C . GLU B 1 6 ? -12.594 16.875 12.586 1 93.5 6 GLU B C 1
ATOM 1807 O O . GLU B 1 6 ? -13.445 16.469 11.781 1 93.5 6 GLU B O 1
ATOM 1812 N N . ALA B 1 7 ? -11.797 17.875 12.375 1 95.12 7 ALA B N 1
ATOM 1813 C CA . ALA B 1 7 ? -11.859 18.578 11.094 1 95.12 7 ALA B CA 1
ATOM 1814 C C . ALA B 1 7 ? -11.484 17.641 9.945 1 95.12 7 ALA B C 1
ATOM 1816 O O . ALA B 1 7 ? -12.125 17.656 8.891 1 95.12 7 ALA B O 1
ATOM 1817 N N . ILE B 1 8 ? -10.5 16.844 10.125 1 95.69 8 ILE B N 1
ATOM 1818 C CA . ILE B 1 8 ? -10.047 15.891 9.117 1 95.69 8 ILE B CA 1
ATOM 1819 C C . ILE B 1 8 ? -11.18 14.922 8.789 1 95.69 8 ILE B C 1
ATOM 1821 O O . ILE B 1 8 ? -11.5 14.711 7.613 1 95.69 8 ILE B O 1
ATOM 1825 N N . VAL B 1 9 ? -11.789 14.414 9.82 1 94.38 9 VAL B N 1
ATOM 1826 C CA . VAL B 1 9 ? -12.859 13.43 9.656 1 94.38 9 VAL B CA 1
ATOM 1827 C C . VAL B 1 9 ? -14.031 14.055 8.914 1 94.38 9 VAL B C 1
ATOM 1829 O O . VAL B 1 9 ? -14.594 13.445 8 1 94.38 9 VAL B O 1
ATOM 1832 N N . LYS B 1 10 ? -14.375 15.227 9.242 1 94.75 10 LYS B N 1
ATOM 1833 C CA . LYS B 1 10 ? -15.508 15.898 8.625 1 94.75 10 LYS B CA 1
ATOM 1834 C C . LYS B 1 10 ? -15.242 16.203 7.156 1 94.75 10 LYS B C 1
ATOM 1836 O O . LYS B 1 10 ? -16.094 15.961 6.305 1 94.75 10 LYS B O 1
ATOM 1841 N N . ILE B 1 11 ? -14.062 16.672 6.855 1 96.12 11 ILE B N 1
ATOM 1842 C CA . ILE B 1 11 ? -13.727 16.984 5.469 1 96.12 11 ILE B CA 1
ATOM 1843 C C . ILE B 1 11 ? -13.719 15.703 4.645 1 96.12 11 ILE B C 1
ATOM 1845 O O . ILE B 1 11 ? -14.281 15.656 3.547 1 96.12 11 ILE B O 1
ATOM 1849 N N . ARG B 1 12 ? -13.148 14.711 5.16 1 95.12 12 ARG B N 1
ATOM 1850 C CA . ARG B 1 12 ? -13.133 13.43 4.465 1 95.12 12 ARG B CA 1
ATOM 1851 C C . ARG B 1 12 ? -14.547 12.914 4.234 1 95.12 12 ARG B C 1
ATOM 1853 O O . ARG B 1 12 ? -14.852 12.375 3.168 1 95.12 12 ARG B O 1
ATOM 1860 N N . SER B 1 13 ? -15.352 13.086 5.23 1 93.62 13 SER B N 1
ATOM 1861 C CA . SER B 1 13 ? -16.734 12.648 5.105 1 93.62 13 SER B CA 1
ATOM 1862 C C . SER B 1 13 ? -17.453 13.398 3.99 1 93.62 13 SER B C 1
ATOM 1864 O O . SER B 1 13 ? -18.234 12.805 3.23 1 93.62 13 SER B O 1
ATOM 1866 N N . MET B 1 14 ? -17.188 14.656 3.9 1 94.62 14 MET B N 1
ATOM 1867 C CA . MET B 1 14 ? -17.797 15.469 2.852 1 94.62 14 MET B CA 1
ATOM 1868 C C . MET B 1 14 ? -17.312 15.039 1.474 1 94.62 14 MET B C 1
ATOM 1870 O O . MET B 1 14 ? -18.062 15.078 0.5 1 94.62 14 MET B O 1
ATOM 1874 N N . ILE B 1 15 ? -16.125 14.594 1.413 1 95.31 15 ILE B N 1
ATOM 1875 C CA . ILE B 1 15 ? -15.562 14.109 0.157 1 95.31 15 ILE B CA 1
ATOM 1876 C C . ILE B 1 15 ? -16.172 12.75 -0.192 1 95.31 15 ILE B C 1
ATOM 1878 O O . ILE B 1 15 ? -16.641 12.539 -1.316 1 95.31 15 ILE B O 1
ATOM 1882 N N . GLN B 1 16 ? -16.281 11.914 0.716 1 90.06 16 GLN B N 1
ATOM 1883 C CA . GLN B 1 16 ? -16.797 10.562 0.521 1 90.06 16 GLN B CA 1
ATOM 1884 C C . GLN B 1 16 ? -18.266 10.586 0.127 1 90.06 16 GLN B C 1
ATOM 1886 O O . GLN B 1 16 ? -18.703 9.773 -0.686 1 90.06 16 GLN B O 1
ATOM 1891 N N . SER B 1 17 ? -19 11.547 0.696 1 90 17 SER B N 1
ATOM 1892 C CA . SER B 1 17 ? -20.438 11.625 0.442 1 90 17 SER B CA 1
ATOM 1893 C C . SER B 1 17 ? -20.719 12.289 -0.898 1 90 17 SER B C 1
ATOM 1895 O O . SER B 1 17 ? -21.844 12.242 -1.394 1 90 17 SER B O 1
ATOM 1897 N N . GLY B 1 18 ? -19.766 12.953 -1.458 1 92.19 18 GLY B N 1
ATOM 1898 C CA . GLY B 1 18 ? -19.938 13.648 -2.723 1 92.19 18 GLY B CA 1
ATOM 1899 C C . GLY B 1 18 ? -20.281 15.117 -2.555 1 92.19 18 GLY B C 1
ATOM 1900 O O . GLY B 1 18 ? -20.422 15.844 -3.539 1 92.19 18 GLY B O 1
ATOM 1901 N N . GLU B 1 19 ? -20.438 15.523 -1.343 1 93.88 19 GLU B N 1
ATOM 1902 C CA . GLU B 1 19 ? -20.656 16.953 -1.097 1 93.88 19 GLU B CA 1
ATOM 1903 C C . GLU B 1 19 ? -19.5 17.781 -1.626 1 93.88 19 GLU B C 1
ATOM 1905 O O . GLU B 1 19 ? -19.703 18.891 -2.129 1 93.88 19 GLU B O 1
ATOM 1910 N N . LEU B 1 20 ? -18.328 17.266 -1.537 1 95.38 20 LEU B N 1
ATOM 1911 C CA . LEU B 1 20 ? -17.125 17.828 -2.123 1 95.38 20 LEU B CA 1
ATOM 1912 C C . LEU B 1 20 ? -16.516 16.875 -3.146 1 95.38 20 LEU B C 1
ATOM 1914 O O . LEU B 1 20 ? -15.609 16.109 -2.822 1 95.38 20 LEU B O 1
ATOM 1918 N N . PRO B 1 21 ? -17.016 16.969 -4.355 1 95.19 21 PRO B N 1
ATOM 1919 C CA . PRO B 1 21 ? -16.516 16.031 -5.367 1 95.19 21 PRO B CA 1
ATOM 1920 C C . PRO B 1 21 ? -15.086 16.344 -5.801 1 95.19 21 PRO B C 1
ATOM 1922 O O . PRO B 1 21 ? -14.602 17.469 -5.578 1 95.19 21 PRO B O 1
ATOM 1925 N N . PRO B 1 22 ? -14.453 15.406 -6.422 1 95.56 22 PRO B N 1
ATOM 1926 C CA . PRO B 1 22 ? -13.109 15.664 -6.945 1 95.56 22 PRO B CA 1
ATOM 1927 C C . PRO B 1 22 ? -13.047 16.906 -7.828 1 95.56 22 PRO B C 1
ATOM 1929 O O . PRO B 1 22 ? -13.953 17.141 -8.633 1 95.56 22 PRO B O 1
ATOM 1932 N N . GLY B 1 23 ? -12.023 17.703 -7.555 1 96.38 23 GLY B N 1
ATOM 1933 C CA . GLY B 1 23 ? -11.805 18.891 -8.359 1 96.38 23 GLY B CA 1
ATOM 1934 C C . GLY B 1 23 ? -12.508 20.125 -7.812 1 96.38 23 GLY B C 1
ATOM 1935 O O . GLY B 1 23 ? -12.234 21.25 -8.25 1 96.38 23 GLY B O 1
ATOM 1936 N N . SER B 1 24 ? -13.352 19.984 -6.875 1 97.12 24 SER B N 1
ATOM 1937 C CA . SER B 1 24 ? -14.133 21.094 -6.359 1 97.12 24 SER B CA 1
ATOM 1938 C C . SER B 1 24 ? -13.312 21.953 -5.406 1 97.12 24 SER B C 1
A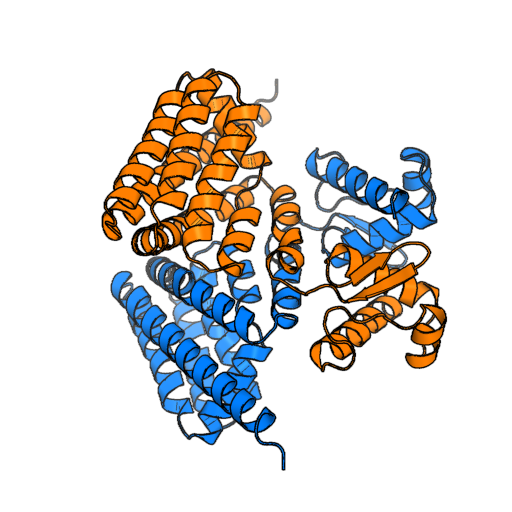TOM 1940 O O . SER B 1 24 ? -12.391 21.469 -4.754 1 97.12 24 SER B O 1
ATOM 1942 N N . ARG B 1 25 ? -13.719 23.188 -5.301 1 97.31 25 ARG B N 1
ATOM 1943 C CA . ARG B 1 25 ? -13.086 24.141 -4.395 1 97.31 25 ARG B CA 1
ATOM 1944 C C . ARG B 1 25 ? -13.727 24.078 -3.01 1 97.31 25 ARG B C 1
ATOM 1946 O O . ARG B 1 25 ? -14.953 24.031 -2.891 1 97.31 25 ARG B O 1
ATOM 1953 N N . LEU B 1 26 ? -12.906 24.016 -2.057 1 97 26 LEU B N 1
ATOM 1954 C CA . LEU B 1 26 ? -13.406 24.078 -0.686 1 97 26 LEU B CA 1
ATOM 1955 C C . LEU B 1 26 ? -13.766 25.516 -0.312 1 97 26 LEU B C 1
ATOM 1957 O O . LEU B 1 26 ? -13.18 26.469 -0.833 1 97 26 LEU B O 1
ATOM 1961 N N . PRO B 1 27 ? -14.773 25.609 0.615 1 95.12 27 PRO B N 1
ATOM 1962 C CA . PRO B 1 27 ? -14.891 26.922 1.267 1 95.12 27 PRO B CA 1
ATOM 1963 C C . PRO B 1 27 ? -13.594 27.359 1.935 1 95.12 27 PRO B C 1
ATOM 1965 O O . PRO B 1 27 ? -12.68 26.547 2.113 1 95.12 27 PRO B O 1
ATOM 1968 N N . THR B 1 28 ? -13.531 28.656 2.25 1 94.94 28 THR B N 1
ATOM 1969 C CA . THR B 1 28 ? -12.352 29.156 2.945 1 94.94 28 THR B CA 1
ATOM 1970 C C . THR B 1 28 ? -12.203 28.484 4.312 1 94.94 28 THR B C 1
ATOM 1972 O O . THR B 1 28 ? -13.172 27.953 4.848 1 94.94 28 THR B O 1
ATOM 1975 N N . GLU B 1 29 ? -10.961 28.516 4.82 1 93.75 29 GLU B N 1
ATOM 1976 C CA . GLU B 1 29 ? -10.711 27.938 6.141 1 93.75 29 GLU B CA 1
ATOM 1977 C C . GLU B 1 29 ? -11.633 28.562 7.191 1 93.75 29 GLU B C 1
ATOM 1979 O O . GLU B 1 29 ? -12.109 27.875 8.094 1 93.75 29 GLU B O 1
ATOM 1984 N N . GLN B 1 30 ? -11.898 29.875 7.023 1 94.25 30 GLN B N 1
ATOM 1985 C CA . GLN B 1 30 ? -12.789 30.578 7.934 1 94.25 30 GLN B CA 1
ATOM 1986 C C . GLN B 1 30 ? -14.211 30.031 7.836 1 94.25 30 GLN B C 1
ATOM 1988 O O . GLN B 1 30 ? -14.859 29.781 8.852 1 94.25 30 GLN B O 1
ATOM 1993 N N . GLN B 1 31 ? -14.711 29.859 6.688 1 95.69 31 GLN B N 1
ATOM 1994 C CA . GLN B 1 31 ? -16.047 29.344 6.453 1 95.69 31 GLN B CA 1
ATOM 1995 C C . GLN B 1 31 ? -16.188 27.906 6.949 1 95.69 31 GLN B C 1
ATOM 1997 O O . GLN B 1 31 ? -17.188 27.547 7.57 1 95.69 31 GLN B O 1
ATOM 2002 N N . LEU B 1 32 ? -15.18 27.094 6.668 1 93.81 32 LEU B N 1
ATOM 2003 C CA . LEU B 1 32 ? -15.195 25.719 7.117 1 93.81 32 LEU B CA 1
ATOM 2004 C C . LEU B 1 32 ? -15.211 25.625 8.641 1 93.81 32 LEU B C 1
ATOM 2006 O O . LEU B 1 32 ? -15.938 24.812 9.211 1 93.81 32 LEU B O 1
ATOM 2010 N N . ALA B 1 33 ? -14.375 26.469 9.211 1 95.12 33 ALA B N 1
ATOM 2011 C CA . ALA B 1 33 ? -14.336 26.516 10.672 1 95.12 33 ALA B CA 1
ATOM 2012 C C . ALA B 1 33 ? -15.711 26.844 11.242 1 95.12 33 ALA B C 1
ATOM 2014 O O . ALA B 1 33 ? -16.172 26.188 12.18 1 95.12 33 ALA B O 1
ATOM 2015 N N . ALA B 1 34 ? -16.375 27.797 10.648 1 95.19 34 ALA B N 1
ATOM 2016 C CA . ALA B 1 34 ? -17.719 28.219 11.078 1 95.19 34 ALA B CA 1
ATOM 2017 C C . ALA B 1 34 ? -18.734 27.094 10.859 1 95.19 34 ALA B C 1
ATOM 2019 O O . ALA B 1 34 ? -19.531 26.797 11.75 1 95.19 34 ALA B O 1
ATOM 2020 N N . GLN B 1 35 ? -18.641 26.453 9.75 1 92.25 35 GLN B N 1
ATOM 2021 C CA . GLN B 1 35 ? -19.578 25.391 9.391 1 92.25 35 GLN B CA 1
ATOM 2022 C C . GLN B 1 35 ? -19.422 24.188 10.32 1 92.25 35 GLN B C 1
ATOM 2024 O O . GLN B 1 35 ? -20.406 23.531 10.648 1 92.25 35 GLN B O 1
ATOM 2029 N N . MET B 1 36 ? -18.234 24.031 10.727 1 91.44 36 MET B N 1
ATOM 2030 C CA . MET B 1 36 ? -17.953 22.797 11.469 1 91.44 36 MET B CA 1
ATOM 2031 C C . MET B 1 36 ? -17.922 23.062 12.969 1 91.44 36 MET B C 1
ATOM 2033 O O . MET B 1 36 ? -17.844 22.141 13.766 1 91.44 36 MET B O 1
ATOM 2037 N N . GLY B 1 37 ? -17.953 24.266 13.312 1 93.5 37 GLY B N 1
ATOM 2038 C CA . GLY B 1 37 ? -17.859 24.625 14.719 1 93.5 37 GLY B CA 1
ATOM 2039 C C . GLY B 1 37 ? -16.484 24.344 15.305 1 93.5 37 GLY B C 1
ATOM 2040 O O . GLY B 1 37 ? -16.391 23.859 16.438 1 93.5 37 GLY B O 1
ATOM 2041 N N . LEU B 1 38 ? -15.523 24.578 14.508 1 93.38 38 LEU B N 1
ATOM 2042 C CA . LEU B 1 38 ? -14.148 24.297 14.93 1 93.38 38 LEU B CA 1
ATOM 2043 C C . LEU B 1 38 ? -13.289 25.547 14.836 1 9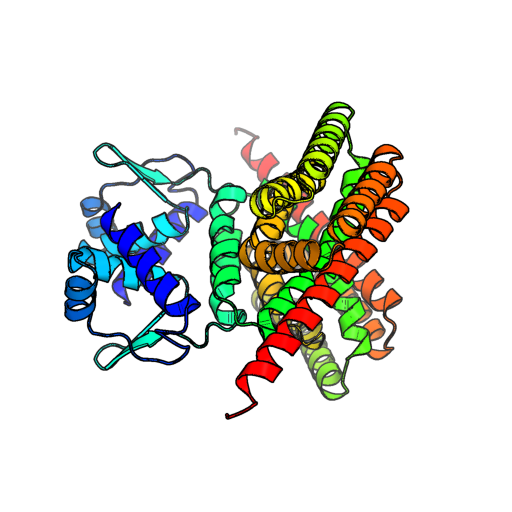3.38 38 LEU B C 1
ATOM 2045 O O . LEU B 1 38 ? -13.703 26.562 14.266 1 93.38 38 LEU B O 1
ATOM 2049 N N . SER B 1 39 ? -12.156 25.531 15.484 1 91.5 39 SER B N 1
ATOM 2050 C CA . SER B 1 39 ? -11.234 26.656 15.422 1 91.5 39 SER B CA 1
ATOM 2051 C C . SER B 1 39 ? -10.57 26.766 14.055 1 91.5 39 SER B C 1
ATOM 2053 O O . SER B 1 39 ? -10.367 25.75 13.383 1 91.5 39 SER B O 1
ATOM 2055 N N . ARG B 1 40 ? -10.234 27.984 13.711 1 91 40 ARG B N 1
ATOM 2056 C CA . ARG B 1 40 ? -9.539 28.203 12.445 1 91 40 ARG B CA 1
ATOM 2057 C C . ARG B 1 40 ? -8.188 27.5 12.43 1 91 40 ARG B C 1
ATOM 2059 O O . ARG B 1 40 ? -7.766 26.984 11.391 1 91 40 ARG B O 1
ATOM 2066 N N . SER B 1 41 ? -7.574 27.5 13.508 1 89.06 41 SER B N 1
ATOM 2067 C CA . SER B 1 41 ? -6.273 26.844 13.602 1 89.06 41 SER B CA 1
ATOM 2068 C C . SER B 1 41 ? -6.402 25.328 13.383 1 89.06 41 SER B C 1
ATOM 2070 O O . SER B 1 41 ? -5.559 24.719 12.727 1 89.06 41 SER B O 1
ATOM 2072 N N . GLY B 1 42 ? -7.449 24.734 13.922 1 90.56 42 GLY B N 1
ATOM 2073 C CA . GLY B 1 42 ? -7.707 23.328 13.727 1 90.56 42 GLY B CA 1
ATOM 2074 C C . GLY B 1 42 ? -7.992 22.969 12.281 1 90.56 42 GLY B C 1
ATOM 2075 O O . GLY B 1 42 ? -7.484 21.969 11.766 1 90.56 42 GLY B O 1
ATOM 2076 N N . VAL B 1 43 ? -8.758 23.797 11.672 1 94.44 43 VAL B N 1
ATOM 2077 C CA . VAL B 1 43 ? -9.094 23.562 10.266 1 94.44 43 VAL B CA 1
ATOM 2078 C C . VAL B 1 43 ? -7.852 23.734 9.398 1 94.44 43 VAL B C 1
ATOM 2080 O O . VAL B 1 43 ? -7.625 22.953 8.477 1 94.44 43 VAL B O 1
ATOM 2083 N N . ARG B 1 44 ? -7.074 24.703 9.711 1 91.31 44 ARG B N 1
ATOM 2084 C CA . ARG B 1 44 ? -5.824 24.906 8.984 1 91.31 44 ARG B CA 1
ATOM 2085 C C . ARG B 1 44 ? -4.914 23.688 9.094 1 91.31 44 ARG B C 1
ATOM 2087 O O . ARG B 1 44 ? -4.355 23.234 8.086 1 91.31 44 ARG B O 1
ATOM 2094 N N . GLU B 1 45 ? -4.793 23.141 10.25 1 92.5 45 GLU B N 1
ATOM 2095 C CA . GLU B 1 45 ? -3.984 21.938 10.453 1 92.5 45 GLU B CA 1
ATOM 2096 C C . GLU B 1 45 ? -4.562 20.75 9.703 1 92.5 45 GLU B C 1
ATOM 2098 O O . GLU B 1 45 ? -3.822 19.969 9.102 1 92.5 45 GLU B O 1
ATOM 2103 N N . ALA B 1 46 ? -5.848 20.656 9.75 1 95.44 46 ALA B N 1
ATOM 2104 C CA . ALA B 1 46 ? -6.516 19.578 9.031 1 95.44 46 ALA B CA 1
ATOM 2105 C C . ALA B 1 46 ? -6.254 19.672 7.535 1 95.44 46 ALA B C 1
ATOM 2107 O O . ALA B 1 46 ? -5.977 18.656 6.879 1 95.44 46 ALA B O 1
ATOM 2108 N N . VAL B 1 47 ? -6.324 20.844 7.027 1 95.06 47 VAL B N 1
ATOM 2109 C CA . VAL B 1 47 ? -6.09 21.078 5.605 1 95.06 47 VAL B CA 1
ATOM 2110 C C . VAL B 1 47 ? -4.656 20.688 5.25 1 95.06 47 VAL B C 1
ATOM 2112 O O . VAL B 1 47 ? -4.414 20.062 4.215 1 95.06 47 VAL B O 1
ATOM 2115 N N . LYS B 1 48 ? -3.736 20.953 6.078 1 93.69 48 LYS B N 1
ATOM 2116 C CA . LYS B 1 48 ? -2.342 20.609 5.824 1 93.69 48 LYS B CA 1
ATOM 2117 C C . LYS B 1 48 ? -2.146 19.094 5.805 1 93.69 48 LYS B C 1
ATOM 2119 O O . LYS B 1 48 ? -1.415 18.578 4.961 1 93.69 48 LYS B O 1
ATOM 2124 N N . VAL B 1 49 ? -2.771 18.484 6.754 1 95.31 49 VAL B N 1
ATOM 2125 C CA . VAL B 1 49 ? -2.689 17.016 6.82 1 95.31 49 VAL B CA 1
ATOM 2126 C C . VAL B 1 49 ? -3.254 16.406 5.539 1 95.31 49 VAL B C 1
ATOM 2128 O O . VAL B 1 49 ? -2.619 15.555 4.918 1 95.31 49 VAL B O 1
ATOM 2131 N N . LEU B 1 50 ? -4.395 16.906 5.152 1 97.06 50 LEU B N 1
ATOM 2132 C CA . LEU B 1 50 ? -5.066 16.359 3.979 1 97.06 50 LEU B CA 1
ATOM 2133 C C . LEU B 1 50 ? -4.328 16.734 2.701 1 97.06 50 LEU B C 1
ATOM 2135 O O . LEU B 1 50 ? -4.367 16 1.712 1 97.06 50 LEU B O 1
ATOM 2139 N N . GLU B 1 51 ? -3.672 17.859 2.734 1 96.56 51 GLU B N 1
ATOM 2140 C CA . GLU B 1 51 ? -2.803 18.234 1.622 1 96.56 51 GLU B CA 1
ATOM 2141 C C . GLU B 1 51 ? -1.616 17.281 1.508 1 96.56 51 GLU B C 1
ATOM 2143 O O . GLU B 1 51 ? -1.298 16.812 0.415 1 96.56 51 GLU B O 1
ATOM 2148 N N . SER B 1 52 ? -1.021 17 2.586 1 94.38 52 SER B N 1
ATOM 2149 C CA . SER B 1 52 ? 0.127 16.094 2.592 1 94.38 52 SER B CA 1
ATOM 2150 C C . SER B 1 52 ? -0.269 14.695 2.141 1 94.38 52 SER B C 1
ATOM 2152 O O . SER B 1 52 ? 0.527 13.992 1.517 1 94.38 52 SER B O 1
ATOM 2154 N N . ALA B 1 53 ? -1.49 14.305 2.396 1 95.19 53 ALA B N 1
ATOM 2155 C CA . ALA B 1 53 ? -2.006 13 2 1 95.19 53 ALA B CA 1
ATOM 2156 C C . ALA B 1 53 ? -2.508 13.016 0.56 1 95.19 53 ALA B C 1
ATOM 2158 O O . ALA B 1 53 ? -3.057 12.031 0.072 1 95.19 53 ALA B O 1
ATOM 2159 N N . ARG B 1 54 ? -2.445 14.18 -0.106 1 96.69 54 ARG B N 1
ATOM 2160 C CA . ARG B 1 54 ? -2.799 14.398 -1.504 1 96.69 54 ARG B CA 1
ATOM 2161 C C . ARG B 1 54 ? -4.305 14.273 -1.713 1 96.69 54 ARG B C 1
ATOM 2163 O O . ARG B 1 54 ? -4.758 13.906 -2.799 1 96.69 54 ARG B O 1
ATOM 2170 N N . VAL B 1 55 ? -5.008 14.508 -0.678 1 97.56 55 VAL B N 1
ATOM 2171 C CA . VAL B 1 55 ? -6.461 14.594 -0.753 1 97.56 55 VAL B CA 1
ATOM 2172 C C . VAL B 1 55 ? -6.875 15.992 -1.204 1 97.56 55 VAL B C 1
ATOM 2174 O O . VAL B 1 55 ? -7.816 16.156 -1.981 1 97.56 55 VAL B O 1
ATOM 2177 N N . LEU B 1 56 ? -6.148 16.984 -0.668 1 98 56 LEU B N 1
ATOM 2178 C CA . LEU B 1 56 ? -6.395 18.375 -1.021 1 98 56 LEU B CA 1
ATOM 2179 C C . LEU B 1 56 ? -5.188 18.969 -1.735 1 98 56 LEU B C 1
ATOM 2181 O O . LEU B 1 56 ? -4.066 18.484 -1.59 1 98 56 LEU B O 1
ATOM 2185 N N . ASP B 1 57 ? -5.445 19.906 -2.52 1 97.62 57 ASP B N 1
ATOM 2186 C CA . ASP B 1 57 ? -4.449 20.719 -3.217 1 97.62 57 ASP B CA 1
ATOM 2187 C C . ASP B 1 57 ? -4.605 22.203 -2.875 1 97.62 57 ASP B C 1
ATOM 2189 O O . ASP B 1 57 ? -5.562 22.844 -3.309 1 97.62 57 ASP B O 1
ATOM 2193 N N . VAL B 1 58 ? -3.719 22.688 -2.109 1 96.25 58 VAL B N 1
ATOM 2194 C CA . VAL B 1 58 ? -3.764 24.094 -1.715 1 96.25 58 VAL B CA 1
ATOM 2195 C C . VAL B 1 58 ? -3.012 24.938 -2.738 1 96.25 58 VAL B C 1
ATOM 2197 O O . VAL B 1 58 ? -1.817 24.734 -2.967 1 96.25 58 VAL B O 1
ATOM 2200 N N . ARG B 1 59 ? -3.678 25.812 -3.342 1 95 59 ARG B N 1
ATOM 2201 C CA . ARG B 1 59 ? -3.113 26.734 -4.324 1 95 59 ARG B CA 1
ATOM 2202 C C . ARG B 1 59 ? -3.076 28.156 -3.783 1 95 59 ARG B C 1
ATOM 2204 O O . ARG B 1 59 ? -4.098 28.844 -3.77 1 95 59 ARG B O 1
ATOM 2211 N N . ARG B 1 60 ? -1.915 28.562 -3.461 1 88.62 60 ARG B N 1
ATOM 2212 C CA . ARG B 1 60 ? -1.75 29.875 -2.838 1 88.62 60 ARG B CA 1
ATOM 2213 C C . ARG B 1 60 ? -2.387 30.969 -3.686 1 88.62 60 ARG B C 1
ATOM 2215 O O . ARG B 1 60 ? -2.113 31.078 -4.883 1 88.62 60 ARG B O 1
ATOM 2222 N N . GLY B 1 61 ? -3.137 31.766 -3.01 1 90.31 61 GLY B N 1
ATOM 2223 C CA . GLY B 1 61 ? -3.771 32.875 -3.676 1 90.31 61 GLY B CA 1
ATOM 2224 C C . GLY B 1 61 ? -5 32.5 -4.473 1 90.31 61 GLY B C 1
ATOM 2225 O O . GLY B 1 61 ? -5.684 33.344 -5.035 1 90.31 61 GLY B O 1
ATOM 2226 N N . ASP B 1 62 ? -5.273 31.297 -4.656 1 93.81 62 ASP B N 1
ATOM 2227 C CA . ASP B 1 62 ? -6.406 30.828 -5.445 1 93.81 62 ASP B CA 1
ATOM 2228 C C . ASP B 1 62 ? -7.422 30.094 -4.566 1 93.81 62 ASP B C 1
ATOM 2230 O O . ASP B 1 62 ? -8.57 30.531 -4.449 1 93.81 62 ASP B O 1
ATOM 2234 N N . GLY B 1 63 ? -6.891 29.062 -3.809 1 95.75 63 GLY B N 1
ATOM 2235 C CA . GLY B 1 63 ? -7.793 28.328 -2.934 1 95.75 63 GLY B CA 1
ATOM 2236 C C . GLY B 1 63 ? -7.363 26.891 -2.711 1 95.75 63 GLY B C 1
ATOM 2237 O O . GLY B 1 63 ? -6.242 26.516 -3.057 1 95.75 63 GLY B O 1
ATOM 2238 N N . THR B 1 64 ? -8.195 26.156 -1.991 1 97.44 64 THR B N 1
ATOM 2239 C CA . THR B 1 64 ? -7.973 24.734 -1.705 1 97.44 64 THR B CA 1
ATOM 2240 C C . THR B 1 64 ? -8.961 23.875 -2.479 1 97.44 64 THR B C 1
ATOM 2242 O O . THR B 1 64 ? -10.164 24.172 -2.512 1 97.44 64 THR B O 1
ATOM 2245 N N . TYR B 1 65 ? -8.438 22.891 -3.123 1 98.56 65 TYR B N 1
ATOM 2246 C CA . TYR B 1 65 ? -9.266 22.031 -3.971 1 98.56 65 TYR B CA 1
ATOM 2247 C C . TYR B 1 65 ? -9.141 20.578 -3.566 1 98.56 65 TYR B C 1
ATOM 2249 O O . TYR B 1 65 ? -8.086 20.141 -3.094 1 98.56 65 TYR B O 1
ATOM 2257 N N . VAL B 1 66 ? -10.281 19.844 -3.719 1 98.31 66 VAL B N 1
ATOM 2258 C CA . VAL B 1 66 ? -10.172 18.391 -3.646 1 98.31 66 VAL B CA 1
ATOM 2259 C C . VAL B 1 66 ? -9.406 17.875 -4.863 1 98.31 66 VAL B C 1
ATOM 2261 O O . VAL B 1 66 ? -9.688 18.266 -5.996 1 98.31 66 VAL B O 1
ATOM 2264 N N . THR B 1 67 ? -8.453 17.031 -4.691 1 97.88 67 THR B N 1
ATOM 2265 C CA . THR B 1 67 ? -7.699 16.484 -5.816 1 97.88 67 THR B CA 1
ATOM 2266 C C . THR B 1 67 ? -8.555 15.523 -6.633 1 97.88 67 THR B C 1
ATOM 2268 O O . THR B 1 67 ? -9.734 15.344 -6.344 1 97.88 67 THR B O 1
ATOM 2271 N N . SER B 1 68 ? -7.969 14.977 -7.73 1 96.56 68 SER B N 1
ATOM 2272 C CA . SER B 1 68 ? -8.688 13.977 -8.516 1 96.56 68 SER B CA 1
ATOM 2273 C C . SER B 1 68 ? -8.953 12.719 -7.695 1 96.56 68 SER B C 1
ATOM 2275 O O . SER B 1 68 ? -9.758 11.875 -8.094 1 96.56 68 SER B O 1
ATOM 2277 N N . LEU B 1 69 ? -8.266 12.539 -6.59 1 96.06 69 LEU B N 1
ATOM 2278 C CA . LEU B 1 69 ? -8.336 11.375 -5.707 1 96.06 69 LEU B CA 1
ATOM 2279 C C . LEU B 1 69 ? -7.914 10.109 -6.438 1 96.06 69 LEU B C 1
ATOM 2281 O O . LEU B 1 69 ? -8.367 9.008 -6.098 1 96.06 69 LEU B O 1
ATOM 2285 N N . ALA B 1 70 ? -7.082 10.289 -7.512 1 96.25 70 ALA B N 1
ATOM 2286 C CA . ALA B 1 70 ? -6.574 9.133 -8.242 1 96.25 70 ALA B CA 1
ATOM 2287 C C . ALA B 1 70 ? -5.629 8.305 -7.379 1 96.25 70 ALA B C 1
ATOM 2289 O O . ALA B 1 70 ? -4.973 8.836 -6.48 1 96.25 70 ALA B O 1
ATOM 2290 N N . PRO B 1 71 ? -5.496 7.023 -7.648 1 95.88 71 PRO B N 1
ATOM 2291 C CA . PRO B 1 71 ? -4.602 6.16 -6.871 1 95.88 71 PRO B CA 1
ATOM 2292 C C . PRO B 1 71 ? -3.17 6.684 -6.828 1 95.88 71 PRO B C 1
ATOM 2294 O O . PRO B 1 71 ? -2.529 6.648 -5.773 1 95.88 71 PRO B O 1
ATOM 2297 N N . ARG B 1 72 ? -2.67 7.191 -7.918 1 95.25 72 ARG B N 1
ATOM 2298 C CA . ARG B 1 72 ? -1.29 7.664 -7.977 1 95.25 72 ARG B CA 1
ATOM 2299 C C . ARG B 1 72 ? -1.05 8.789 -6.973 1 95.25 72 ARG B C 1
ATOM 2301 O O . ARG B 1 72 ? 0.066 8.953 -6.473 1 95.25 72 ARG B O 1
ATOM 2308 N N . LEU B 1 73 ? -2.131 9.555 -6.695 1 96.31 73 LEU B N 1
ATOM 2309 C CA . LEU B 1 73 ? -2.035 10.617 -5.707 1 96.31 73 LEU B CA 1
ATOM 2310 C C . LEU B 1 73 ? -2.244 10.078 -4.297 1 96.31 73 LEU B C 1
ATOM 2312 O O . LEU B 1 73 ? -1.401 10.273 -3.418 1 96.31 73 LEU B O 1
ATOM 2316 N N . LEU B 1 74 ? -3.266 9.312 -4.074 1 95.62 74 LEU B N 1
ATOM 2317 C CA . LEU B 1 74 ? -3.691 8.891 -2.744 1 95.62 74 LEU B CA 1
ATOM 2318 C C . LEU B 1 74 ? -2.707 7.887 -2.152 1 95.62 74 LEU B C 1
ATOM 2320 O O . LEU B 1 74 ? -2.588 7.773 -0.931 1 95.62 74 LEU B O 1
ATOM 2324 N N . LEU B 1 75 ? -1.884 7.184 -3.025 1 95.56 75 LEU B N 1
ATOM 2325 C CA . LEU B 1 75 ? -0.981 6.148 -2.539 1 95.56 75 LEU B CA 1
ATOM 2326 C C . LEU B 1 75 ? 0.466 6.625 -2.57 1 95.56 75 LEU B C 1
ATOM 2328 O O . LEU B 1 75 ? 1.39 5.844 -2.34 1 95.56 75 LEU B O 1
ATOM 2332 N N . GLU B 1 76 ? 0.663 7.875 -2.771 1 92.75 76 GLU B N 1
ATOM 2333 C CA . GLU B 1 76 ? 2.004 8.445 -2.861 1 92.75 76 GLU B CA 1
ATOM 2334 C C . GLU B 1 76 ? 2.752 8.305 -1.539 1 92.75 76 GLU B C 1
ATOM 2336 O O . GLU B 1 76 ? 3.977 8.148 -1.526 1 92.75 76 GLU B O 1
ATOM 2341 N N . GLY B 1 77 ? 2.057 8.32 -0.505 1 92 77 GLY B N 1
ATOM 2342 C CA . GLY B 1 77 ? 2.67 8.266 0.813 1 92 77 GLY B CA 1
ATOM 2343 C C . GLY B 1 77 ? 3.266 6.91 1.142 1 92 77 GLY B C 1
ATOM 2344 O O . GLY B 1 77 ? 4.07 6.789 2.068 1 92 77 GLY B O 1
ATOM 2345 N N . LEU B 1 78 ? 2.932 5.891 0.416 1 93.62 78 LEU B N 1
ATOM 2346 C CA . LEU B 1 78 ? 3.441 4.547 0.667 1 93.62 78 LEU B CA 1
ATOM 2347 C C . LEU B 1 78 ? 4.957 4.508 0.529 1 93.62 78 LEU B C 1
ATOM 2349 O O . LEU B 1 78 ? 5.648 3.926 1.371 1 93.62 78 LEU B O 1
ATOM 2353 N N . GLY B 1 79 ? 5.441 5.16 -0.501 1 92.19 79 GLY B N 1
ATOM 2354 C CA . GLY B 1 79 ? 6.883 5.203 -0.677 1 92.19 79 GLY B CA 1
ATOM 2355 C C . GLY B 1 79 ? 7.602 5.895 0.467 1 92.19 79 GLY B C 1
ATOM 2356 O O . GLY B 1 79 ? 8.656 5.434 0.911 1 92.19 79 GLY B O 1
ATOM 2357 N N . VAL B 1 80 ? 7.043 6.926 0.953 1 90.75 80 VAL B N 1
ATOM 2358 C CA . VAL B 1 80 ? 7.617 7.684 2.057 1 90.75 80 VAL B CA 1
ATOM 2359 C C . VAL B 1 80 ? 7.656 6.82 3.314 1 90.75 80 VAL B C 1
ATOM 2361 O O . VAL B 1 80 ? 8.648 6.824 4.051 1 90.75 80 VAL B O 1
ATOM 2364 N N . ALA B 1 81 ? 6.609 6.113 3.521 1 93.12 81 ALA B N 1
ATOM 2365 C CA . ALA B 1 81 ? 6.547 5.215 4.672 1 93.12 81 ALA B CA 1
ATOM 2366 C C . ALA B 1 81 ? 7.621 4.137 4.59 1 93.12 81 ALA B C 1
ATOM 2368 O O . ALA B 1 81 ? 8.305 3.854 5.578 1 93.12 81 ALA B O 1
ATOM 2369 N N . VAL B 1 82 ? 7.777 3.561 3.463 1 92.44 82 VAL B N 1
ATOM 2370 C CA . VAL B 1 82 ? 8.727 2.473 3.258 1 92.44 82 VAL B CA 1
ATOM 2371 C C . VAL B 1 82 ? 10.148 2.969 3.516 1 92.44 82 VAL B C 1
ATOM 2373 O O . VAL B 1 82 ? 10.984 2.234 4.055 1 92.44 82 VAL B O 1
ATOM 2376 N N . GLU B 1 83 ? 10.398 4.188 3.193 1 90.62 83 GLU B N 1
ATOM 2377 C CA . GLU B 1 83 ? 11.727 4.746 3.385 1 90.62 83 GLU B CA 1
ATOM 2378 C C . GLU B 1 83 ? 12.062 4.883 4.867 1 90.62 83 GLU B C 1
ATOM 2380 O O . GLU B 1 83 ? 13.234 5.004 5.238 1 90.62 83 GLU B O 1
ATOM 2385 N N . LEU B 1 84 ? 11.07 4.867 5.668 1 91.94 84 LEU B N 1
ATOM 2386 C CA . LEU B 1 84 ? 11.281 5.078 7.098 1 91.94 84 LEU B CA 1
ATOM 2387 C C . LEU B 1 84 ? 11.359 3.744 7.832 1 91.94 84 LEU B C 1
ATOM 2389 O O . LEU B 1 84 ? 11.609 3.713 9.039 1 91.94 84 LEU B O 1
ATOM 2393 N N . LEU B 1 85 ? 11.203 2.672 7.098 1 88.94 85 LEU B N 1
ATOM 2394 C CA . LEU B 1 85 ? 11.234 1.356 7.727 1 88.94 85 LEU B CA 1
ATOM 2395 C C . LEU B 1 85 ? 12.656 0.971 8.117 1 88.94 85 LEU B C 1
ATOM 2397 O O . LEU B 1 85 ? 13.617 1.413 7.488 1 88.94 85 LEU B O 1
ATOM 2401 N N . ARG B 1 86 ? 12.703 0.173 9.141 1 85.75 86 ARG B N 1
ATOM 2402 C CA . ARG B 1 86 ? 13.977 -0.387 9.578 1 85.75 86 ARG B CA 1
ATOM 2403 C C . ARG B 1 86 ? 14.414 -1.523 8.656 1 85.75 86 ARG B C 1
ATOM 2405 O O . ARG B 1 86 ? 13.625 -2.018 7.852 1 85.75 86 ARG B O 1
ATOM 2412 N N . ASP B 1 87 ? 15.648 -2.014 8.867 1 82.62 87 ASP B N 1
ATOM 2413 C CA . ASP B 1 87 ? 16.266 -2.998 7.984 1 82.62 87 ASP B CA 1
ATOM 2414 C C . ASP B 1 87 ? 15.461 -4.293 7.949 1 82.62 87 ASP B C 1
ATOM 2416 O O . ASP B 1 87 ? 15.211 -4.848 6.879 1 82.62 87 ASP B O 1
ATOM 2420 N N . ASP B 1 88 ? 15.047 -4.758 9.125 1 83.88 88 ASP B N 1
ATOM 2421 C CA . ASP B 1 88 ? 14.297 -6.008 9.18 1 83.88 88 ASP B CA 1
ATOM 2422 C C . ASP B 1 88 ? 12.953 -5.875 8.469 1 83.88 88 ASP B C 1
ATOM 2424 O O . ASP B 1 88 ? 12.508 -6.805 7.797 1 83.88 88 ASP B O 1
ATOM 2428 N N . THR B 1 89 ? 12.352 -4.746 8.547 1 89.62 89 THR B N 1
ATOM 2429 C CA . THR B 1 89 ? 11.062 -4.52 7.91 1 89.62 89 THR B CA 1
ATOM 2430 C C . THR B 1 89 ? 11.219 -4.328 6.406 1 89.62 89 THR B C 1
ATOM 2432 O O . THR B 1 89 ? 10.328 -4.672 5.633 1 89.62 89 THR B O 1
ATOM 2435 N N . LEU B 1 90 ? 12.344 -3.863 6.066 1 89.31 90 LEU B N 1
ATOM 2436 C CA . LEU B 1 90 ? 12.625 -3.736 4.641 1 89.31 90 LEU B CA 1
ATOM 2437 C C . LEU B 1 90 ? 12.633 -5.102 3.963 1 89.31 90 LEU B C 1
ATOM 2439 O O . LEU B 1 90 ? 12.219 -5.23 2.811 1 89.31 90 LEU B O 1
ATOM 2443 N N . LEU B 1 91 ? 13.102 -6.102 4.668 1 92.06 91 LEU B N 1
ATOM 2444 C CA . LEU B 1 91 ? 13.086 -7.453 4.125 1 92.06 91 LEU B CA 1
ATOM 2445 C C . LEU B 1 91 ? 11.656 -7.957 3.963 1 92.06 91 LEU B C 1
ATOM 2447 O O . LEU B 1 91 ? 11.352 -8.688 3.02 1 92.06 91 LEU B O 1
ATOM 2451 N N . GLU B 1 92 ? 10.789 -7.57 4.855 1 95.5 92 GLU B N 1
ATOM 2452 C CA . GLU B 1 92 ? 9.375 -7.895 4.703 1 95.5 92 GLU B CA 1
ATOM 2453 C C . GLU B 1 92 ? 8.797 -7.27 3.436 1 95.5 92 GLU B C 1
ATOM 2455 O O . GLU B 1 92 ? 8.008 -7.902 2.73 1 95.5 92 GLU B O 1
ATOM 2460 N N . VAL B 1 93 ? 9.156 -6.066 3.164 1 96 93 VAL B N 1
ATOM 2461 C CA . VAL B 1 93 ? 8.719 -5.371 1.96 1 96 93 VAL B CA 1
ATOM 2462 C C . VAL B 1 93 ? 9.172 -6.145 0.722 1 96 93 VAL B C 1
ATOM 2464 O O . VAL B 1 93 ? 8.398 -6.328 -0.22 1 96 93 VAL B O 1
ATOM 2467 N N . MET B 1 94 ? 10.398 -6.641 0.732 1 94.81 94 MET B N 1
ATOM 2468 C CA . MET B 1 94 ? 10.914 -7.402 -0.404 1 94.81 94 MET B CA 1
ATOM 2469 C C . MET B 1 94 ? 10.133 -8.695 -0.591 1 94.81 94 MET B C 1
ATOM 2471 O O . MET B 1 94 ? 9.867 -9.109 -1.722 1 94.81 94 MET B O 1
ATOM 2475 N N . GLU B 1 95 ? 9.766 -9.289 0.501 1 95.62 95 GLU B N 1
ATOM 2476 C CA . GLU B 1 95 ? 8.961 -10.5 0.414 1 95.62 95 GLU B CA 1
ATOM 2477 C C . GLU B 1 95 ? 7.598 -10.219 -0.214 1 95.62 95 GLU B C 1
ATOM 2479 O O . GLU B 1 95 ? 7.102 -11.008 -1.02 1 95.62 95 GLU B O 1
ATOM 2484 N N . VAL B 1 96 ? 7.02 -9.133 0.126 1 97.25 96 VAL B N 1
ATOM 2485 C CA . VAL B 1 96 ? 5.75 -8.742 -0.476 1 97.25 96 VAL B CA 1
ATOM 2486 C C . VAL B 1 96 ? 5.938 -8.523 -1.976 1 97.25 96 VAL B C 1
ATOM 2488 O O . VAL B 1 96 ? 5.117 -8.977 -2.781 1 97.25 96 VAL B O 1
ATOM 2491 N N . ARG B 1 97 ? 6.969 -7.824 -2.32 1 96.88 97 ARG B N 1
ATOM 2492 C CA . ARG B 1 97 ? 7.254 -7.625 -3.736 1 96.88 97 ARG B CA 1
ATOM 2493 C C . ARG B 1 97 ? 7.402 -8.961 -4.457 1 96.88 97 ARG B C 1
ATOM 2495 O O . ARG B 1 97 ? 6.891 -9.133 -5.566 1 96.88 97 ARG B O 1
ATOM 2502 N N . ARG B 1 98 ? 8.07 -9.891 -3.838 1 96.81 98 ARG B N 1
ATOM 2503 C CA . ARG B 1 98 ? 8.273 -11.203 -4.434 1 96.81 98 ARG B CA 1
ATOM 2504 C C . ARG B 1 98 ? 6.945 -11.922 -4.648 1 96.81 98 ARG B C 1
ATOM 2506 O O . ARG B 1 98 ? 6.789 -12.68 -5.609 1 96.81 98 ARG B O 1
ATOM 2513 N N . MET B 1 99 ? 6.008 -11.641 -3.822 1 97 99 MET B N 1
ATOM 2514 C CA . MET B 1 99 ? 4.695 -12.273 -3.93 1 97 99 MET B CA 1
ATOM 2515 C C . MET B 1 99 ? 3.855 -11.594 -5.008 1 97 99 MET B C 1
ATOM 2517 O O . MET B 1 99 ? 3.096 -12.258 -5.719 1 97 99 MET B O 1
ATOM 2521 N N . LEU B 1 100 ? 4.008 -10.367 -5.191 1 97.75 100 LEU B N 1
ATOM 2522 C CA . LEU B 1 100 ? 3.049 -9.57 -5.953 1 97.75 100 LEU B CA 1
ATOM 2523 C C . LEU B 1 100 ? 3.598 -9.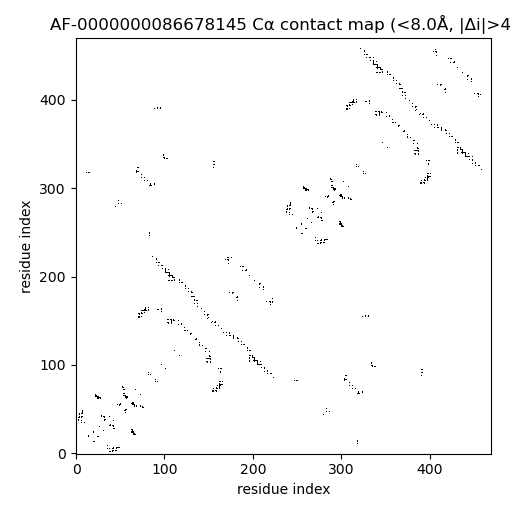234 -7.336 1 97.75 100 LEU B C 1
ATOM 2525 O O . LEU B 1 100 ? 2.904 -9.406 -8.344 1 97.75 100 LEU B O 1
ATOM 2529 N N . GLU B 1 101 ? 4.805 -8.789 -7.469 1 97.75 101 GLU B N 1
ATOM 2530 C CA . GLU B 1 101 ? 5.375 -8.266 -8.703 1 97.75 101 GLU B CA 1
ATOM 2531 C C . GLU B 1 101 ? 5.422 -9.336 -9.797 1 97.75 101 GLU B C 1
ATOM 2533 O O . GLU B 1 101 ? 5.121 -9.062 -10.953 1 97.75 101 GLU B O 1
ATOM 2538 N N . PRO B 1 102 ? 5.77 -10.602 -9.453 1 98.31 102 PRO B N 1
ATOM 2539 C CA . PRO B 1 102 ? 5.746 -11.633 -10.5 1 98.31 102 PRO B CA 1
ATOM 2540 C C . PRO B 1 102 ? 4.348 -11.859 -11.07 1 98.31 102 PRO B C 1
ATOM 2542 O O . PRO B 1 102 ? 4.195 -12.023 -12.281 1 98.31 102 PRO B O 1
ATOM 2545 N N . VAL B 1 103 ? 3.369 -11.859 -10.211 1 97.56 103 VAL B N 1
ATOM 2546 C CA . VAL B 1 103 ? 1.992 -12.008 -10.672 1 97.56 103 VAL B CA 1
ATOM 2547 C C . VAL B 1 103 ? 1.628 -10.859 -11.609 1 97.56 103 VAL B C 1
ATOM 2549 O O . VAL B 1 103 ? 1.071 -11.078 -12.688 1 97.56 103 VAL B O 1
ATOM 2552 N N . ALA B 1 104 ? 1.951 -9.656 -11.203 1 98.12 104 ALA B N 1
ATOM 2553 C CA . ALA B 1 104 ? 1.692 -8.469 -12.016 1 98.12 104 ALA B CA 1
ATOM 2554 C C . ALA B 1 104 ? 2.387 -8.562 -13.367 1 98.12 104 ALA B C 1
ATOM 2556 O O . ALA B 1 104 ? 1.8 -8.219 -14.398 1 98.12 104 ALA B O 1
ATOM 2557 N N . THR B 1 105 ? 3.613 -9.055 -13.344 1 98.75 105 THR B N 1
ATOM 2558 C CA . THR B 1 105 ? 4.391 -9.172 -14.57 1 98.75 105 THR B CA 1
ATOM 2559 C C . THR B 1 105 ? 3.76 -10.195 -15.508 1 98.75 105 THR B C 1
ATOM 2561 O O . THR B 1 105 ? 3.691 -9.977 -16.719 1 98.75 105 THR B O 1
ATOM 2564 N N . GLY B 1 106 ? 3.326 -11.289 -14.969 1 98.5 106 GLY B N 1
ATOM 2565 C CA . GLY B 1 106 ? 2.602 -12.258 -15.773 1 98.5 106 GLY B CA 1
ATOM 2566 C C . GLY B 1 106 ? 1.362 -11.672 -16.438 1 98.5 106 GLY B C 1
ATOM 2567 O O . GLY B 1 106 ? 1.113 -11.906 -17.609 1 98.5 106 GLY B O 1
ATOM 2568 N N . MET B 1 107 ? 0.637 -10.938 -15.672 1 97.19 107 MET B N 1
ATOM 2569 C CA . MET B 1 107 ? -0.558 -10.297 -16.203 1 97.19 107 MET B CA 1
ATOM 2570 C C . MET B 1 107 ? -0.193 -9.289 -17.297 1 97.19 107 MET B C 1
ATOM 2572 O O . MET B 1 107 ? -0.88 -9.188 -18.312 1 97.19 107 MET B O 1
ATOM 2576 N N . ALA B 1 108 ? 0.814 -8.547 -17.047 1 98.44 108 ALA B N 1
ATOM 2577 C CA . ALA B 1 108 ? 1.279 -7.543 -18.016 1 98.44 108 ALA B CA 1
ATOM 2578 C C . ALA B 1 108 ? 1.62 -8.188 -19.359 1 98.44 108 ALA B C 1
ATOM 2580 O O . ALA B 1 108 ? 1.385 -7.594 -20.406 1 98.44 108 ALA B O 1
ATOM 2581 N N . ALA B 1 109 ? 2.127 -9.391 -19.344 1 98.62 109 ALA B N 1
ATOM 2582 C CA . ALA B 1 109 ? 2.535 -10.086 -20.547 1 98.62 109 ALA B CA 1
ATOM 2583 C C . ALA B 1 109 ? 1.362 -10.242 -21.516 1 98.62 109 ALA B C 1
ATOM 2585 O O . ALA B 1 109 ? 1.547 -10.219 -22.734 1 98.62 109 ALA B O 1
ATOM 2586 N N . LEU B 1 110 ? 0.197 -10.328 -20.984 1 97.81 110 LEU B N 1
ATOM 2587 C CA . LEU B 1 110 ? -0.996 -10.578 -21.781 1 97.81 110 LEU B CA 1
ATOM 2588 C C . LEU B 1 110 ? -1.52 -9.281 -22.406 1 97.81 110 LEU B C 1
ATOM 2590 O O . LEU B 1 110 ? -2.4 -9.312 -23.266 1 97.81 110 LEU B O 1
ATOM 2594 N N . ARG B 1 111 ? -0.914 -8.195 -22 1 97.38 111 ARG B N 1
ATOM 2595 C CA . ARG B 1 111 ? -1.482 -6.918 -22.422 1 97.38 111 ARG B CA 1
ATOM 2596 C C . ARG B 1 111 ? -0.427 -6.039 -23.078 1 97.38 111 ARG B C 1
ATOM 2598 O O . ARG B 1 111 ? -0.668 -4.859 -23.344 1 97.38 111 ARG B O 1
ATOM 2605 N N . MET B 1 112 ? 0.645 -6.594 -23.391 1 97.56 112 MET B N 1
ATOM 2606 C CA . MET B 1 112 ? 1.739 -5.809 -23.953 1 97.56 112 MET B CA 1
ATOM 2607 C C . MET B 1 112 ? 1.403 -5.34 -25.359 1 97.56 112 MET B C 1
ATOM 2609 O O . MET B 1 112 ? 0.898 -6.121 -26.172 1 97.56 112 MET B O 1
ATOM 2613 N N . THR B 1 113 ? 1.704 -4.07 -25.547 1 98.06 113 THR B N 1
ATOM 2614 C CA . THR B 1 113 ? 1.606 -3.523 -26.891 1 98.06 113 THR B CA 1
ATOM 2615 C C . THR B 1 113 ? 2.99 -3.375 -27.516 1 98.06 113 THR B C 1
ATOM 2617 O O . THR B 1 113 ? 4 -3.385 -26.812 1 98.06 113 THR B O 1
ATOM 2620 N N . GLY B 1 114 ? 2.951 -3.246 -28.812 1 98.12 114 GLY B N 1
ATOM 2621 C CA . GLY B 1 114 ? 4.207 -2.982 -29.5 1 98.12 114 GLY B CA 1
ATOM 2622 C C . GLY B 1 114 ? 4.906 -1.728 -29 1 98.12 114 GLY B C 1
ATOM 2623 O O . GLY B 1 114 ? 6.129 -1.702 -28.875 1 98.12 114 GLY B O 1
ATOM 2624 N N . GLU B 1 115 ? 4.156 -0.767 -28.688 1 98.38 115 GLU B N 1
ATOM 2625 C CA . GLU B 1 115 ? 4.699 0.496 -28.188 1 98.38 115 GLU B CA 1
ATOM 2626 C C . GLU B 1 115 ? 5.355 0.318 -26.828 1 98.38 115 GLU B C 1
ATOM 2628 O O . GLU B 1 115 ? 6.465 0.803 -26.594 1 98.38 115 GLU B O 1
ATOM 2633 N N . THR B 1 116 ? 4.672 -0.369 -25.953 1 98.56 116 THR B N 1
ATOM 2634 C CA . THR B 1 116 ? 5.219 -0.592 -24.625 1 98.56 116 THR B CA 1
ATOM 2635 C C . THR B 1 116 ? 6.48 -1.449 -24.703 1 98.56 116 THR B C 1
ATOM 2637 O O . THR B 1 116 ? 7.449 -1.194 -23.984 1 98.56 116 THR B O 1
ATOM 2640 N N . LEU B 1 117 ? 6.473 -2.453 -25.562 1 98.75 117 LEU B N 1
ATOM 2641 C CA . LEU B 1 117 ? 7.645 -3.305 -25.75 1 98.75 117 LEU B CA 1
ATOM 2642 C C . LEU B 1 117 ? 8.82 -2.5 -26.281 1 98.75 117 LEU B C 1
ATOM 2644 O O . LEU B 1 117 ? 9.961 -2.711 -25.859 1 98.75 117 LEU B O 1
ATOM 2648 N N . ALA B 1 118 ? 8.531 -1.595 -27.141 1 98.75 118 ALA B N 1
ATOM 2649 C CA . ALA B 1 118 ? 9.586 -0.735 -27.672 1 98.75 118 ALA B CA 1
ATOM 2650 C C . ALA B 1 118 ? 10.172 0.146 -26.562 1 98.75 118 ALA B C 1
ATOM 2652 O O . ALA B 1 118 ? 11.391 0.352 -26.516 1 98.75 118 ALA B O 1
ATOM 2653 N N . GLU B 1 119 ? 9.328 0.663 -25.719 1 98.75 119 GLU B N 1
ATOM 2654 C CA . GLU B 1 119 ? 9.773 1.458 -24.578 1 98.75 119 GLU B CA 1
ATOM 2655 C C . GLU B 1 119 ? 10.672 0.639 -23.656 1 98.75 119 GLU B C 1
ATOM 2657 O O . GLU B 1 119 ? 11.719 1.113 -23.219 1 98.75 119 GLU B O 1
ATOM 2662 N N . LEU B 1 120 ? 10.312 -0.559 -23.359 1 98.81 120 LEU B N 1
ATOM 2663 C CA . LEU B 1 120 ? 11.094 -1.437 -22.5 1 98.81 120 LEU B CA 1
ATOM 2664 C C . LEU B 1 120 ? 12.445 -1.751 -23.125 1 98.81 120 LEU B C 1
ATOM 2666 O O . LEU B 1 120 ? 13.461 -1.771 -22.438 1 98.81 120 LEU B O 1
ATOM 2670 N N . ALA B 1 121 ? 12.414 -2.008 -24.422 1 98.75 121 ALA B N 1
ATOM 2671 C CA . ALA B 1 121 ? 13.664 -2.275 -25.125 1 98.75 121 ALA B CA 1
ATOM 2672 C C . ALA B 1 121 ? 14.617 -1.092 -25.016 1 98.75 121 ALA B C 1
ATOM 2674 O O . ALA B 1 121 ? 15.82 -1.275 -24.797 1 98.75 121 ALA B O 1
ATOM 2675 N N . GLN B 1 122 ? 14.047 0.043 -25.141 1 98.81 122 GLN B N 1
ATOM 2676 C CA . GLN B 1 122 ? 14.859 1.246 -25.031 1 98.81 122 GLN B CA 1
ATOM 2677 C C . GLN B 1 122 ? 15.422 1.394 -23.625 1 98.81 122 GLN B C 1
ATOM 2679 O O . GLN B 1 122 ? 16.594 1.748 -23.438 1 98.81 122 GLN B O 1
ATOM 2684 N N . ILE B 1 123 ? 14.641 1.164 -22.609 1 98.75 123 ILE B N 1
ATOM 2685 C CA . ILE B 1 123 ? 15.094 1.237 -21.219 1 98.75 123 ILE B CA 1
ATOM 2686 C C . ILE B 1 123 ? 16.234 0.247 -21 1 98.75 123 ILE B C 1
ATOM 2688 O O . ILE B 1 123 ? 17.234 0.576 -20.344 1 98.75 123 ILE B O 1
ATOM 2692 N N . LEU B 1 124 ? 16.125 -0.983 -21.547 1 98.44 124 LEU B N 1
ATOM 2693 C CA . LEU B 1 124 ? 17.141 -2.008 -21.406 1 98.44 124 LEU B CA 1
ATOM 2694 C C . LEU B 1 124 ? 18.453 -1.567 -22.078 1 98.44 124 LEU B C 1
ATOM 2696 O O . LEU B 1 124 ? 19.531 -1.767 -21.516 1 98.44 124 LEU B O 1
ATOM 2700 N N . ASP B 1 125 ? 18.281 -0.984 -23.25 1 98.31 125 ASP B N 1
ATOM 2701 C CA . ASP B 1 125 ? 19.469 -0.456 -23.922 1 98.31 125 ASP B CA 1
ATOM 2702 C C . ASP B 1 125 ? 20.141 0.627 -23.094 1 98.31 125 ASP B C 1
ATOM 2704 O O . ASP B 1 125 ? 21.375 0.648 -22.953 1 98.31 125 ASP B O 1
ATOM 2708 N N . ASP B 1 126 ? 19.344 1.479 -22.531 1 98.5 126 ASP B N 1
ATOM 2709 C CA . ASP B 1 126 ? 19.859 2.537 -21.672 1 98.5 126 ASP B CA 1
ATOM 2710 C C . ASP B 1 126 ? 20.547 1.956 -20.438 1 98.5 126 ASP B C 1
ATOM 2712 O O . ASP B 1 126 ? 21.562 2.467 -19.984 1 98.5 126 ASP B O 1
ATOM 2716 N N . MET B 1 127 ? 20 0.908 -19.859 1 97.94 127 MET B N 1
ATOM 2717 C CA . MET B 1 127 ? 20.609 0.23 -18.719 1 97.94 127 MET B CA 1
ATOM 2718 C C . MET B 1 127 ? 21.984 -0.311 -19.078 1 97.94 127 MET B C 1
ATOM 2720 O O . MET B 1 127 ? 22.938 -0.126 -18.328 1 97.94 127 MET B O 1
ATOM 2724 N N . ARG B 1 128 ? 22.047 -0.91 -20.188 1 97.12 128 ARG B N 1
ATOM 2725 C CA . ARG B 1 128 ? 23.297 -1.486 -20.641 1 97.12 128 ARG B CA 1
ATOM 2726 C C . ARG B 1 128 ? 24.359 -0.405 -20.828 1 97.12 128 ARG B C 1
ATOM 2728 O O . ARG B 1 128 ? 25.531 -0.616 -20.531 1 97.12 128 ARG B O 1
ATOM 2735 N N . GLY B 1 129 ? 23.922 0.724 -21.297 1 96.75 129 GLY B N 1
ATOM 2736 C CA . GLY B 1 129 ? 24.828 1.838 -21.516 1 96.75 129 GLY B CA 1
ATOM 2737 C C . GLY B 1 129 ? 25.25 2.518 -20.234 1 96.75 129 GLY B C 1
ATOM 2738 O O . GLY B 1 129 ? 26.188 3.318 -20.234 1 96.75 129 GLY B O 1
ATOM 2739 N N . ALA B 1 130 ? 24.609 2.189 -19.109 1 95.94 130 ALA B N 1
ATOM 2740 C CA . ALA B 1 130 ? 24.859 2.855 -17.828 1 95.94 130 ALA B CA 1
ATOM 2741 C C . ALA B 1 130 ? 25.406 1.878 -16.797 1 95.94 130 ALA B C 1
ATOM 2743 O O . ALA B 1 130 ? 25.281 2.094 -15.594 1 95.94 130 ALA B O 1
ATOM 2744 N N . ALA B 1 131 ? 26.031 0.826 -17.203 1 90.69 131 ALA B N 1
ATOM 2745 C CA . ALA B 1 131 ? 26.344 -0.317 -16.359 1 90.69 131 ALA B CA 1
ATOM 2746 C C . ALA B 1 131 ? 27.281 0.091 -15.227 1 90.69 131 ALA B C 1
ATOM 2748 O O . ALA B 1 131 ? 27.344 -0.58 -14.188 1 90.69 131 ALA B O 1
ATOM 2749 N N . ASP B 1 132 ? 27.938 1.294 -15.32 1 92.62 132 ASP B N 1
ATOM 2750 C CA . ASP B 1 132 ? 28.891 1.712 -14.297 1 92.62 132 ASP B CA 1
ATOM 2751 C C . ASP B 1 132 ? 28.375 2.934 -13.539 1 92.62 132 ASP B C 1
ATOM 2753 O O . ASP B 1 132 ? 29.109 3.551 -12.766 1 92.62 132 ASP B O 1
ATOM 2757 N N . ASP B 1 133 ? 27.188 3.24 -13.773 1 95.75 133 ASP B N 1
ATOM 2758 C CA . ASP B 1 133 ? 26.578 4.422 -13.156 1 95.75 133 ASP B CA 1
ATOM 2759 C C . ASP B 1 133 ? 25.359 4.047 -12.328 1 95.75 133 ASP B C 1
ATOM 2761 O O . ASP B 1 133 ? 24.25 3.926 -12.859 1 95.75 133 ASP B O 1
ATOM 2765 N N . ALA B 1 134 ? 25.562 3.988 -11.062 1 95 134 ALA B N 1
ATOM 2766 C CA . ALA B 1 134 ? 24.531 3.488 -10.148 1 95 134 ALA B CA 1
ATOM 2767 C C . ALA B 1 134 ? 23.281 4.363 -10.195 1 95 134 ALA B C 1
ATOM 2769 O O . ALA B 1 134 ? 22.156 3.855 -10.219 1 95 134 ALA B O 1
ATOM 2770 N N . GLU B 1 135 ? 23.469 5.668 -10.219 1 95.38 135 GLU B N 1
ATOM 2771 C CA . GLU B 1 135 ? 22.328 6.582 -10.211 1 95.38 135 GLU B CA 1
ATOM 2772 C C . GLU B 1 135 ? 21.469 6.414 -11.453 1 95.38 135 GLU B C 1
ATOM 2774 O O . GLU B 1 135 ? 20.25 6.379 -11.367 1 95.38 135 GLU B O 1
ATOM 2779 N N . LYS B 1 136 ? 22.125 6.305 -12.57 1 97.12 136 LYS B N 1
ATOM 2780 C CA . LYS B 1 136 ? 21.375 6.078 -13.805 1 97.12 136 LYS B CA 1
ATOM 2781 C C . LYS B 1 136 ? 20.672 4.727 -13.781 1 97.12 136 LYS B C 1
ATOM 2783 O O . LYS B 1 136 ? 19.516 4.617 -14.195 1 97.12 136 LYS B O 1
ATOM 2788 N N . LEU B 1 137 ? 21.328 3.703 -13.305 1 96.81 137 LEU B N 1
ATOM 2789 C CA . LEU B 1 137 ? 20.75 2.363 -13.266 1 96.81 137 LEU B CA 1
ATOM 2790 C C . LEU B 1 137 ? 19.531 2.324 -12.344 1 96.81 137 LEU B C 1
ATOM 2792 O O . LEU B 1 137 ? 18.531 1.663 -12.648 1 96.81 137 LEU B O 1
ATOM 2796 N N . ILE B 1 138 ? 19.625 3.021 -11.242 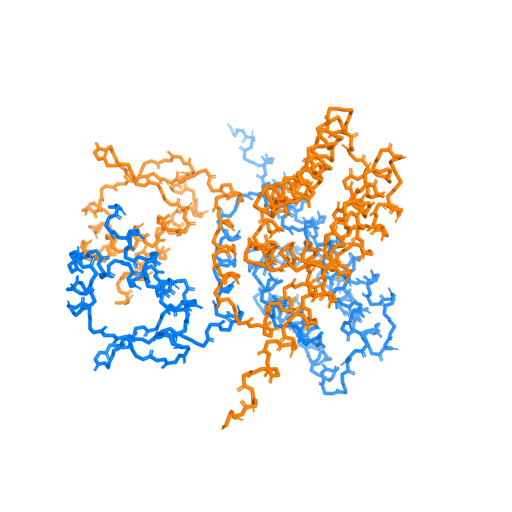1 95.94 138 ILE B N 1
ATOM 2797 C CA . ILE B 1 138 ? 18.484 3.119 -10.344 1 95.94 138 ILE B CA 1
ATOM 2798 C C . ILE B 1 138 ? 17.281 3.711 -11.094 1 95.94 138 ILE B C 1
ATOM 2800 O O . ILE B 1 138 ? 16.172 3.193 -11.008 1 95.94 138 ILE B O 1
ATOM 2804 N N . GLY B 1 139 ? 17.516 4.801 -11.812 1 96.94 139 GLY B N 1
ATOM 2805 C CA . GLY B 1 139 ? 16.469 5.438 -12.586 1 96.94 139 GLY B CA 1
ATOM 2806 C C . GLY B 1 139 ? 15.875 4.523 -13.648 1 96.94 139 GLY B C 1
ATOM 2807 O O . GLY B 1 139 ? 14.648 4.426 -13.773 1 96.94 139 GLY B O 1
ATOM 2808 N N . PHE B 1 140 ? 16.703 3.811 -14.375 1 97.75 140 PHE B N 1
ATOM 2809 C CA . PHE B 1 140 ? 16.25 2.924 -15.438 1 97.75 140 PHE B CA 1
ATOM 2810 C C . PHE B 1 140 ? 15.531 1.708 -14.852 1 97.75 140 PHE B C 1
ATOM 2812 O O . PHE B 1 140 ? 14.531 1.246 -15.406 1 97.75 140 PHE B O 1
ATOM 2819 N N . ASP B 1 141 ? 16.047 1.172 -13.797 1 97.19 141 ASP B N 1
ATOM 2820 C CA . ASP B 1 141 ? 15.414 0.058 -13.102 1 97.19 141 ASP B CA 1
ATOM 2821 C C . ASP B 1 141 ? 14 0.425 -12.656 1 97.19 141 ASP B C 1
ATOM 2823 O O . ASP B 1 141 ? 13.055 -0.343 -12.867 1 97.19 141 ASP B O 1
ATOM 2827 N N . THR B 1 142 ? 13.875 1.604 -12.078 1 96.69 142 THR B N 1
ATOM 2828 C CA . THR B 1 142 ? 12.57 2.111 -11.656 1 96.69 142 THR B CA 1
ATOM 2829 C C . THR B 1 142 ? 11.633 2.225 -12.852 1 96.69 142 THR B C 1
ATOM 2831 O O . THR B 1 142 ? 10.484 1.772 -12.789 1 96.69 142 THR B O 1
ATOM 2834 N N . ALA B 1 143 ? 12.102 2.791 -13.891 1 97.69 143 ALA B N 1
ATOM 2835 C CA . ALA B 1 143 ? 11.289 2.986 -15.086 1 97.69 143 ALA B CA 1
ATOM 2836 C C . ALA B 1 143 ? 10.859 1.647 -15.688 1 97.69 143 ALA B C 1
ATOM 2838 O O . ALA B 1 143 ? 9.727 1.501 -16.141 1 97.69 143 ALA B O 1
ATOM 2839 N N . PHE B 1 144 ? 11.797 0.679 -15.711 1 98.56 144 PHE B N 1
ATOM 2840 C CA . PHE B 1 144 ? 11.508 -0.636 -16.281 1 98.56 144 PHE B CA 1
ATOM 2841 C C . PHE B 1 144 ? 10.344 -1.294 -15.547 1 98.56 144 PHE B C 1
ATOM 2843 O O . PHE B 1 144 ? 9.352 -1.669 -16.172 1 98.56 144 PHE B O 1
ATOM 2850 N N . HIS B 1 145 ? 10.414 -1.389 -14.258 1 97.88 145 HIS B N 1
ATOM 2851 C CA . HIS B 1 145 ? 9.391 -2.061 -13.461 1 97.88 145 HIS B CA 1
ATOM 2852 C C . HIS B 1 145 ? 8.055 -1.327 -13.547 1 97.88 145 HIS B C 1
ATOM 2854 O O . HIS B 1 145 ? 7.004 -1.957 -13.68 1 97.88 145 HIS B O 1
ATOM 2860 N N . ARG B 1 146 ? 8.148 -0.023 -13.477 1 97.38 146 ARG B N 1
ATOM 2861 C CA . ARG B 1 146 ? 6.922 0.764 -13.57 1 97.38 146 ARG B CA 1
ATOM 2862 C C . ARG B 1 146 ? 6.227 0.542 -14.914 1 97.38 146 ARG B C 1
ATOM 2864 O O . ARG B 1 146 ? 5.004 0.385 -14.961 1 97.38 146 ARG B O 1
ATOM 2871 N N . THR B 1 147 ? 7.02 0.59 -15.992 1 98.5 147 THR B N 1
ATOM 2872 C CA . THR B 1 147 ? 6.469 0.387 -17.328 1 98.5 147 THR B CA 1
ATOM 2873 C C . THR B 1 147 ? 5.809 -0.984 -17.438 1 98.5 147 THR B C 1
ATOM 2875 O O . THR B 1 147 ? 4.711 -1.109 -17.984 1 98.5 147 THR B O 1
ATOM 2878 N N . VAL B 1 148 ? 6.418 -1.981 -16.891 1 98.75 148 VAL B N 1
ATOM 2879 C CA . VAL B 1 148 ? 5.871 -3.334 -16.922 1 98.75 148 VAL B CA 1
ATOM 2880 C C . VAL B 1 148 ? 4.543 -3.373 -16.156 1 98.75 148 VAL B C 1
ATOM 2882 O O . VAL B 1 148 ? 3.525 -3.811 -16.703 1 98.75 148 VAL B O 1
ATOM 2885 N N . VAL B 1 149 ? 4.504 -2.9 -14.984 1 98.25 149 VAL B N 1
ATOM 2886 C CA . VAL B 1 149 ? 3.324 -3.006 -14.133 1 98.25 149 VAL B CA 1
ATOM 2887 C C . VAL B 1 149 ? 2.203 -2.135 -14.695 1 98.25 149 VAL B C 1
ATOM 2889 O O . VAL B 1 149 ? 1.032 -2.516 -14.656 1 98.25 149 VAL B O 1
ATOM 2892 N N . ALA B 1 150 ? 2.578 -0.966 -15.258 1 98.06 150 ALA B N 1
ATOM 2893 C CA . ALA B 1 150 ? 1.583 -0.066 -15.836 1 98.06 150 ALA B CA 1
ATOM 2894 C C . ALA B 1 150 ? 0.848 -0.731 -17 1 98.06 150 ALA B C 1
ATOM 2896 O O . ALA B 1 150 ? -0.31 -0.409 -17.266 1 98.06 150 ALA B O 1
ATOM 2897 N N . ALA B 1 151 ? 1.485 -1.677 -17.641 1 98.25 151 ALA B N 1
ATOM 2898 C CA . ALA B 1 151 ? 0.886 -2.377 -18.766 1 98.25 151 ALA B CA 1
ATOM 2899 C C . ALA B 1 151 ? -0.292 -3.238 -18.328 1 98.25 151 ALA B C 1
ATOM 2901 O O . ALA B 1 151 ? -1.106 -3.662 -19.141 1 98.25 151 ALA B O 1
ATOM 2902 N N . THR B 1 152 ? -0.384 -3.521 -17.047 1 97.44 152 THR B N 1
ATOM 2903 C CA . THR B 1 152 ? -1.521 -4.277 -16.531 1 97.44 152 THR B CA 1
ATOM 2904 C C . THR B 1 152 ? -2.807 -3.465 -16.656 1 97.44 152 THR B C 1
ATOM 2906 O O . THR B 1 152 ? -3.906 -4.023 -16.594 1 97.44 152 THR B O 1
ATOM 2909 N N . GLY B 1 153 ? -2.639 -2.172 -16.703 1 96.81 153 GLY B N 1
ATOM 2910 C CA . GLY B 1 153 ? -3.795 -1.292 -16.75 1 96.81 153 GLY B CA 1
ATOM 2911 C C . GLY B 1 153 ? -4.383 -0.997 -15.383 1 96.81 153 GLY B C 1
ATOM 2912 O O . GLY B 1 153 ? -5.438 -0.369 -15.281 1 96.81 153 GLY B O 1
ATOM 2913 N N . ASN B 1 154 ? -3.809 -1.414 -14.367 1 97.5 154 ASN B N 1
ATOM 2914 C CA . ASN B 1 154 ? -4.262 -1.199 -13 1 97.5 154 ASN B CA 1
ATOM 2915 C C . ASN B 1 154 ? -3.438 -0.122 -12.297 1 97.5 154 ASN B C 1
ATOM 2917 O O . ASN B 1 154 ? -2.33 -0.389 -11.828 1 97.5 154 ASN B O 1
ATOM 2921 N N . GLU B 1 155 ? -3.969 1.05 -12.172 1 97.06 155 GLU B N 1
ATOM 2922 C CA . GLU B 1 155 ? -3.227 2.178 -11.609 1 97.06 155 GLU B CA 1
ATOM 2923 C C . GLU B 1 155 ? -2.947 1.977 -10.125 1 97.06 155 GLU B C 1
ATOM 2925 O O . GLU B 1 155 ? -1.895 2.379 -9.625 1 97.06 155 GLU B O 1
ATOM 2930 N N . THR B 1 156 ? -3.846 1.368 -9.414 1 96.88 156 THR B N 1
ATOM 2931 C CA . THR B 1 156 ? -3.641 1.064 -8 1 96.88 156 THR B CA 1
ATOM 2932 C C . THR B 1 156 ? -2.441 0.14 -7.816 1 96.88 156 THR B C 1
ATOM 2934 O O . THR B 1 156 ? -1.57 0.404 -6.984 1 96.88 156 THR B O 1
ATOM 2937 N N . LEU B 1 157 ? -2.428 -0.87 -8.609 1 97.62 157 LEU B N 1
ATOM 2938 C CA . LEU B 1 157 ? -1.316 -1.814 -8.57 1 97.62 157 LEU B CA 1
ATOM 2939 C C . LEU B 1 157 ? 0.004 -1.11 -8.867 1 97.62 157 LEU B C 1
ATOM 2941 O O . LEU B 1 157 ? 0.985 -1.297 -8.141 1 97.62 157 LEU B O 1
ATOM 2945 N N . THR B 1 158 ? 0.012 -0.286 -9.875 1 97.62 158 THR B N 1
ATOM 2946 C CA . THR B 1 158 ? 1.206 0.458 -10.258 1 97.62 158 THR B CA 1
ATOM 2947 C C . THR B 1 158 ? 1.675 1.358 -9.117 1 97.62 158 THR B C 1
ATOM 2949 O O . THR B 1 158 ? 2.859 1.374 -8.781 1 97.62 158 THR B O 1
ATOM 2952 N N . SER B 1 159 ? 0.783 2.023 -8.5 1 96.44 159 SER B N 1
ATOM 2953 C CA . SER B 1 159 ? 1.112 2.945 -7.422 1 96.44 159 SER B CA 1
ATOM 2954 C C . SER B 1 159 ? 1.626 2.199 -6.195 1 96.44 159 SER B C 1
ATOM 2956 O O . SER B 1 159 ? 2.578 2.639 -5.547 1 96.44 159 SER B O 1
ATOM 2958 N N . LEU B 1 160 ? 1.016 1.104 -5.91 1 96.62 160 LEU B N 1
ATOM 2959 C CA . LEU B 1 160 ? 1.436 0.291 -4.773 1 96.62 160 LEU B CA 1
ATOM 2960 C C . LEU B 1 160 ? 2.861 -0.216 -4.965 1 96.62 160 LEU B C 1
ATOM 2962 O O . LEU B 1 160 ? 3.703 -0.062 -4.078 1 96.62 160 LEU B O 1
ATOM 2966 N N . LEU B 1 161 ? 3.125 -0.781 -6.078 1 97 161 LEU B N 1
ATOM 2967 C CA . LEU B 1 161 ? 4.441 -1.357 -6.328 1 97 161 LEU B CA 1
ATOM 2968 C C . LEU B 1 161 ? 5.5 -0.265 -6.445 1 97 161 LEU B C 1
ATOM 2970 O O . LEU B 1 161 ? 6.648 -0.462 -6.051 1 97 161 LEU B O 1
ATOM 2974 N N . ASP B 1 162 ? 5.098 0.886 -6.984 1 94.81 162 ASP B N 1
ATOM 2975 C CA . ASP B 1 162 ? 5.996 2.035 -6.98 1 94.81 162 ASP B CA 1
ATOM 2976 C C . ASP B 1 162 ? 6.406 2.406 -5.559 1 94.81 162 ASP B C 1
ATOM 2978 O O . ASP B 1 162 ? 7.586 2.641 -5.289 1 94.81 162 ASP B O 1
ATOM 2982 N N . GLY B 1 163 ? 5.461 2.385 -4.723 1 93.88 163 GLY B N 1
ATOM 2983 C CA . GLY B 1 163 ? 5.734 2.709 -3.33 1 93.88 163 GLY B CA 1
ATOM 2984 C C . GLY B 1 163 ? 6.574 1.661 -2.627 1 93.88 163 GLY B C 1
ATOM 2985 O O . GLY B 1 163 ? 7.48 1.996 -1.859 1 93.88 163 GLY B O 1
ATOM 2986 N N . LEU B 1 164 ? 6.352 0.426 -2.891 1 94.94 164 LEU B N 1
ATOM 2987 C CA . LEU B 1 164 ? 7.062 -0.673 -2.244 1 94.94 164 LEU B CA 1
ATOM 2988 C C . LEU B 1 164 ? 8.484 -0.785 -2.775 1 94.94 164 LEU B C 1
ATOM 2990 O O . LEU B 1 164 ? 9.344 -1.391 -2.131 1 94.94 164 LEU B O 1
ATOM 2994 N N . SER B 1 165 ? 8.688 -0.287 -3.945 1 91.81 165 SER B N 1
ATOM 2995 C CA . SER B 1 165 ? 10.008 -0.339 -4.566 1 91.81 165 SER B CA 1
ATOM 2996 C C . SER B 1 165 ? 10.805 0.936 -4.293 1 91.81 165 SER B C 1
ATOM 2998 O O . SER B 1 165 ? 11.031 1.736 -5.203 1 91.81 165 SER B O 1
ATOM 3000 N N . SER B 1 166 ? 11.219 1.054 -3.082 1 80.88 166 SER B N 1
ATOM 3001 C CA . SER B 1 166 ? 11.812 2.307 -2.631 1 80.88 166 SER B CA 1
ATOM 3002 C C . SER B 1 166 ? 13.148 2.562 -3.32 1 80.88 166 SER B C 1
ATOM 3004 O O . SER B 1 166 ? 13.875 1.621 -3.641 1 80.88 166 SER B O 1
ATOM 3006 N N . ARG B 1 167 ? 13.453 3.775 -3.438 1 83.56 167 ARG B N 1
ATOM 3007 C CA . ARG B 1 167 ? 14.727 4.211 -4.008 1 83.56 167 ARG B CA 1
ATOM 3008 C C . ARG B 1 167 ? 15.891 3.82 -3.107 1 83.56 167 ARG B C 1
ATOM 3010 O O . ARG B 1 167 ? 16.984 3.496 -3.594 1 83.56 167 ARG B O 1
ATOM 3017 N N . THR B 1 168 ? 15.703 3.877 -1.893 1 78.94 168 THR B N 1
ATOM 3018 C CA . THR B 1 168 ? 16.75 3.557 -0.932 1 78.94 168 THR B CA 1
ATOM 3019 C C . THR B 1 168 ? 17.219 2.111 -1.096 1 78.94 168 THR B C 1
ATOM 3021 O O . THR B 1 168 ? 18.422 1.834 -1.108 1 78.94 168 THR B O 1
ATOM 3024 N N . VAL B 1 169 ? 16.266 1.232 -1.253 1 82.38 169 VAL B N 1
ATOM 3025 C CA . VAL B 1 169 ? 16.578 -0.178 -1.438 1 82.38 169 VAL B CA 1
ATOM 3026 C C . VAL B 1 169 ? 17.312 -0.374 -2.768 1 82.38 169 VAL B C 1
ATOM 3028 O O . VAL B 1 169 ? 18.359 -1.017 -2.818 1 82.38 169 VAL B O 1
ATOM 3031 N N . ARG B 1 170 ? 16.812 0.218 -3.803 1 88.56 170 ARG B N 1
ATOM 3032 C CA . ARG B 1 170 ? 17.438 0.096 -5.121 1 88.56 170 ARG B CA 1
ATOM 3033 C C . ARG B 1 170 ? 18.859 0.647 -5.113 1 88.56 170 ARG B C 1
ATOM 3035 O O . ARG B 1 170 ? 19.75 0.073 -5.73 1 88.56 170 ARG B O 1
ATOM 3042 N N . ALA B 1 171 ? 19.031 1.694 -4.387 1 89 171 ALA B N 1
ATOM 3043 C CA . ALA B 1 171 ? 20.359 2.303 -4.309 1 89 171 ALA B CA 1
ATOM 3044 C C . ALA B 1 171 ? 21.359 1.35 -3.668 1 89 171 ALA B C 1
ATOM 3046 O O . ALA B 1 171 ? 22.484 1.203 -4.156 1 89 171 ALA B O 1
ATOM 3047 N N . ARG B 1 172 ? 21.031 0.744 -2.59 1 83.94 172 ARG B N 1
ATOM 3048 C CA . ARG B 1 172 ? 21.922 -0.194 -1.907 1 83.94 172 ARG B CA 1
ATOM 3049 C C . ARG B 1 172 ? 22.25 -1.383 -2.803 1 83.94 172 ARG B C 1
ATOM 3051 O O . ARG B 1 172 ? 23.406 -1.817 -2.865 1 83.94 172 ARG B O 1
ATOM 3058 N N . VAL B 1 173 ? 21.219 -1.879 -3.477 1 87.19 173 VAL B N 1
ATOM 3059 C CA . VAL B 1 173 ? 21.375 -3.041 -4.344 1 87.19 173 VAL B CA 1
ATOM 3060 C C . VAL B 1 173 ? 22.312 -2.705 -5.496 1 87.19 173 VAL B C 1
ATOM 3062 O O . VAL B 1 173 ? 23.328 -3.383 -5.695 1 87.19 173 VAL B O 1
ATOM 3065 N N . TRP B 1 174 ? 22.062 -1.619 -6.199 1 91.31 174 TRP B N 1
ATOM 3066 C CA . TRP B 1 174 ? 22.797 -1.328 -7.426 1 91.31 174 TRP B CA 1
ATOM 3067 C C . TRP B 1 174 ? 24.234 -0.886 -7.113 1 91.31 174 TRP B C 1
ATOM 3069 O O . TRP B 1 174 ? 25.156 -1.188 -7.867 1 91.31 174 TRP B O 1
ATOM 3079 N N . ARG B 1 175 ? 24.438 -0.197 -6.059 1 89.19 175 ARG B N 1
ATOM 3080 C CA . ARG B 1 175 ? 25.812 0.14 -5.656 1 89.19 175 ARG B CA 1
ATOM 3081 C C . ARG B 1 175 ? 26.625 -1.118 -5.379 1 89.19 175 ARG B C 1
ATOM 3083 O O . ARG B 1 175 ? 27.766 -1.233 -5.824 1 89.19 175 ARG B O 1
ATOM 3090 N N . GLY B 1 176 ? 26.031 -2.004 -4.676 1 87 176 GLY B N 1
ATOM 3091 C CA . GLY B 1 176 ? 26.719 -3.262 -4.395 1 87 176 GLY B CA 1
ATOM 3092 C C . GLY B 1 176 ? 27 -4.07 -5.645 1 87 176 GLY B C 1
ATOM 3093 O O . GLY B 1 176 ? 28.094 -4.648 -5.777 1 87 176 GLY B O 1
ATOM 3094 N N . LEU B 1 177 ? 26.078 -4.082 -6.488 1 89.56 177 LEU B N 1
ATOM 3095 C CA . LEU B 1 177 ? 26.234 -4.859 -7.715 1 89.56 177 LEU B CA 1
ATOM 3096 C C . LEU B 1 177 ? 27.344 -4.289 -8.586 1 89.56 177 LEU B C 1
ATOM 3098 O O . LEU B 1 177 ? 28.094 -5.039 -9.211 1 89.56 177 LEU B O 1
ATOM 3102 N N . ILE B 1 178 ? 27.438 -2.994 -8.648 1 91 178 ILE B N 1
ATOM 3103 C CA . ILE B 1 178 ? 28.484 -2.346 -9.43 1 91 178 ILE B CA 1
ATOM 3104 C C . ILE B 1 178 ? 29.844 -2.615 -8.805 1 91 178 ILE B C 1
ATOM 3106 O O . ILE B 1 178 ? 30.797 -3 -9.492 1 91 178 ILE B O 1
ATOM 3110 N N . GLU B 1 179 ? 29.922 -2.463 -7.523 1 90.31 179 GLU B N 1
ATOM 3111 C CA . GLU B 1 179 ? 31.156 -2.73 -6.809 1 90.31 179 GLU B CA 1
ATOM 3112 C C . GLU B 1 179 ? 31.594 -4.184 -6.977 1 90.31 179 GLU B C 1
ATOM 3114 O O . GLU B 1 179 ? 32.781 -4.477 -7.059 1 90.31 179 GLU B O 1
ATOM 3119 N N . GLY B 1 180 ? 30.656 -5.027 -7.07 1 89.31 180 GLY B N 1
ATOM 3120 C CA . GLY B 1 180 ? 30.922 -6.453 -7.203 1 89.31 180 GLY B CA 1
ATOM 3121 C C . GLY B 1 180 ? 31 -6.914 -8.648 1 89.31 180 GLY B C 1
ATOM 3122 O O . GLY B 1 180 ? 31.078 -8.109 -8.922 1 89.31 180 GLY B O 1
ATOM 3123 N N . ASN B 1 181 ? 30.844 -6.047 -9.539 1 91.62 181 ASN B N 1
ATOM 3124 C CA . ASN B 1 181 ? 30.922 -6.324 -10.969 1 91.62 181 ASN B CA 1
ATOM 3125 C C . ASN B 1 181 ? 29.828 -7.305 -11.406 1 91.62 181 ASN B C 1
ATOM 3127 O O . ASN B 1 181 ? 30.109 -8.234 -12.172 1 91.62 181 ASN B O 1
ATOM 3131 N N . SER B 1 182 ? 28.703 -7.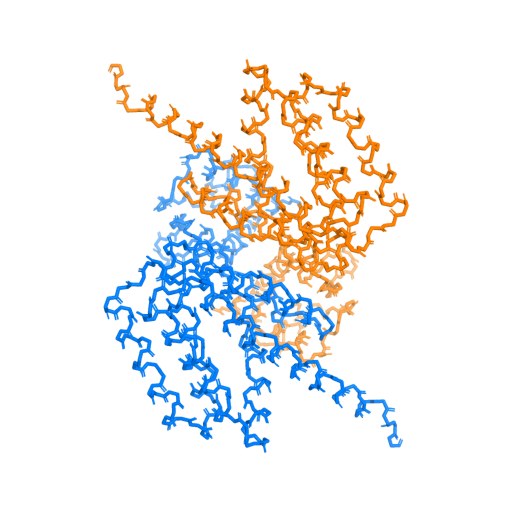102 -10.859 1 91.5 182 SER B N 1
ATOM 3132 C CA . SER B 1 182 ? 27.594 -8.016 -11.148 1 91.5 182 SER B CA 1
ATOM 3133 C C . SER B 1 182 ? 26.422 -7.27 -11.766 1 91.5 182 SER B C 1
ATOM 3135 O O . SER B 1 182 ? 25.328 -7.82 -11.883 1 91.5 182 SER B O 1
ATOM 3137 N N . ALA B 1 183 ? 26.578 -6.016 -12.148 1 93.56 183 ALA B N 1
ATOM 3138 C CA . ALA B 1 183 ? 25.5 -5.227 -12.742 1 93.56 183 ALA B CA 1
ATOM 3139 C C . ALA B 1 183 ? 24.984 -5.883 -14.016 1 93.56 183 ALA B C 1
ATOM 3141 O O . ALA B 1 183 ? 23.766 -5.922 -14.242 1 93.56 183 ALA B O 1
ATOM 3142 N N . HIS B 1 184 ? 25.891 -6.484 -14.742 1 94 184 HIS B N 1
ATOM 3143 C CA . HIS B 1 184 ? 25.531 -7.094 -16.016 1 94 184 HIS B CA 1
ATOM 3144 C C . HIS B 1 184 ? 24.578 -8.273 -15.805 1 94 184 HIS B C 1
ATOM 3146 O O . HIS B 1 184 ? 23.656 -8.477 -16.594 1 94 184 HIS B O 1
ATOM 3152 N N . THR B 1 185 ? 24.812 -8.984 -14.758 1 94.81 185 THR B N 1
ATOM 3153 C CA . THR B 1 185 ? 23.953 -10.117 -14.445 1 94.81 185 THR B CA 1
ATOM 3154 C C . THR B 1 185 ? 22.531 -9.641 -14.148 1 94.81 185 THR B C 1
ATOM 3156 O O . THR B 1 185 ? 21.562 -10.242 -14.617 1 94.81 185 THR B O 1
ATOM 3159 N N . THR B 1 186 ? 22.406 -8.594 -13.438 1 95.19 186 THR B N 1
ATOM 3160 C CA . THR B 1 186 ? 21.094 -8.062 -13.086 1 95.19 186 THR B CA 1
ATOM 3161 C C . THR B 1 186 ? 20.406 -7.488 -14.32 1 95.19 186 THR B C 1
ATOM 3163 O O . THR B 1 186 ? 19.188 -7.629 -14.477 1 95.19 186 THR B O 1
ATOM 3166 N N . ILE B 1 187 ? 21.141 -6.852 -15.164 1 97.31 187 ILE B N 1
ATOM 3167 C CA . ILE B 1 187 ? 20.578 -6.324 -16.406 1 97.31 187 ILE B CA 1
ATOM 3168 C C . ILE B 1 187 ? 20.078 -7.473 -17.281 1 97.31 187 ILE B C 1
ATOM 3170 O O . ILE B 1 187 ? 19.016 -7.379 -17.891 1 97.31 187 ILE B O 1
ATOM 3174 N N . GLU B 1 188 ? 20.75 -8.586 -17.297 1 97.5 188 GLU B N 1
ATOM 3175 C CA . GLU B 1 188 ? 20.328 -9.75 -18.062 1 97.5 188 GLU B CA 1
ATOM 3176 C C . GLU B 1 188 ? 19.047 -10.344 -17.484 1 97.5 188 GLU B C 1
ATOM 3178 O O . GLU B 1 188 ? 18.203 -10.859 -18.234 1 97.5 188 GLU B O 1
ATOM 3183 N N . GLU B 1 189 ? 18.875 -10.266 -16.203 1 97.88 189 GLU B N 1
ATOM 3184 C CA . GLU B 1 189 ? 17.609 -10.688 -15.609 1 97.88 189 GLU B CA 1
ATOM 3185 C C . GLU B 1 189 ? 16.438 -9.852 -16.141 1 97.88 189 GLU B C 1
ATOM 3187 O O . GLU B 1 189 ? 15.367 -10.383 -16.422 1 97.88 189 GLU B O 1
ATOM 3192 N N . HIS B 1 190 ? 16.656 -8.523 -16.297 1 98.38 190 HIS B N 1
ATOM 3193 C CA . HIS B 1 190 ? 15.625 -7.68 -16.906 1 98.38 190 HIS B CA 1
ATOM 3194 C C . HIS B 1 190 ? 15.391 -8.062 -18.359 1 98.38 190 HIS B C 1
ATOM 3196 O O . HIS B 1 190 ? 14.25 -8.031 -18.844 1 98.38 190 HIS B O 1
ATOM 3202 N N . HIS B 1 191 ? 16.422 -8.406 -19.016 1 98.69 191 HIS B N 1
ATOM 3203 C CA . HIS B 1 191 ? 16.297 -8.828 -20.406 1 98.69 191 HIS B CA 1
ATOM 3204 C C . HIS B 1 191 ? 15.461 -10.102 -20.516 1 98.69 191 HIS B C 1
ATOM 3206 O O . HIS B 1 191 ? 14.633 -10.227 -21.422 1 98.69 191 HIS B O 1
ATOM 3212 N N . ALA B 1 192 ? 15.688 -11.016 -19.609 1 98.81 192 ALA B N 1
ATOM 3213 C CA . ALA B 1 192 ? 14.898 -12.25 -19.594 1 98.81 192 ALA B CA 1
ATOM 3214 C C . ALA B 1 192 ? 13.414 -11.938 -19.391 1 98.81 192 ALA B C 1
ATOM 3216 O O . ALA B 1 192 ? 12.555 -12.555 -20.031 1 98.81 192 ALA B O 1
ATOM 3217 N N . ILE B 1 193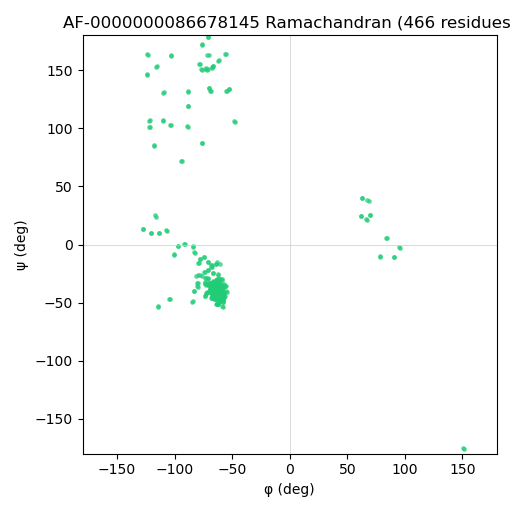 ? 13.102 -11.023 -18.484 1 98.88 193 ILE B N 1
ATOM 3218 C CA . ILE B 1 193 ? 11.727 -10.586 -18.281 1 98.88 193 ILE B CA 1
ATOM 3219 C C . ILE B 1 193 ? 11.164 -10.016 -19.578 1 98.88 193 ILE B C 1
ATOM 3221 O O . ILE B 1 193 ? 10.062 -10.383 -20 1 98.88 193 ILE B O 1
ATOM 3225 N N . TYR B 1 194 ? 11.953 -9.156 -20.219 1 98.94 194 TYR B N 1
ATOM 3226 C CA . TYR B 1 194 ? 11.539 -8.523 -21.469 1 98.94 194 TYR B CA 1
ATOM 3227 C C . TYR B 1 194 ? 11.203 -9.562 -22.531 1 98.94 194 TYR B C 1
ATOM 3229 O O . TYR B 1 194 ? 10.18 -9.461 -23.203 1 98.94 194 TYR B O 1
ATOM 3237 N N . LEU B 1 195 ? 12.039 -10.555 -22.672 1 98.81 195 LEU B N 1
ATOM 3238 C CA . LEU B 1 195 ? 11.812 -11.586 -23.672 1 98.81 195 LEU B CA 1
ATOM 3239 C C . LEU B 1 195 ? 10.516 -12.344 -23.391 1 98.81 195 LEU B C 1
ATOM 3241 O O . LEU B 1 195 ? 9.766 -12.664 -24.328 1 98.81 195 LEU B O 1
ATOM 3245 N N . ALA B 1 196 ? 10.281 -12.625 -22.141 1 98.88 196 ALA B N 1
ATOM 3246 C CA . ALA B 1 196 ? 9.055 -13.312 -21.75 1 98.88 196 ALA B CA 1
ATOM 3247 C C . ALA B 1 196 ? 7.832 -12.445 -22.062 1 98.88 196 ALA B C 1
ATOM 3249 O O . ALA B 1 196 ? 6.805 -12.945 -22.516 1 98.88 196 ALA B O 1
ATOM 3250 N N . LEU B 1 197 ? 7.906 -11.141 -21.812 1 98.88 197 LEU B N 1
ATOM 3251 C CA . LEU B 1 197 ? 6.832 -10.195 -22.109 1 98.88 197 LEU B CA 1
ATOM 3252 C C . LEU B 1 197 ? 6.586 -10.117 -23.609 1 98.88 197 LEU B C 1
ATOM 3254 O O . LEU B 1 197 ? 5.434 -10.125 -24.062 1 98.88 197 LEU B O 1
ATOM 3258 N N . ARG B 1 198 ? 7.633 -10.039 -24.359 1 98.69 198 ARG B N 1
ATOM 3259 C CA . ARG B 1 198 ? 7.539 -9.969 -25.812 1 98.69 198 ARG B CA 1
ATOM 3260 C C . ARG B 1 198 ? 6.867 -11.211 -26.375 1 98.69 198 ARG B C 1
ATOM 3262 O O . ARG B 1 198 ? 6.109 -11.125 -27.344 1 98.69 198 ARG B O 1
ATOM 3269 N N . ALA B 1 199 ? 7.09 -12.32 -25.781 1 98.44 199 ALA B N 1
ATOM 3270 C CA . ALA B 1 199 ? 6.512 -13.586 -26.219 1 98.44 199 ALA B CA 1
ATOM 3271 C C . ALA B 1 199 ? 5.055 -13.711 -25.781 1 98.44 199 ALA B C 1
ATOM 3273 O O . ALA B 1 199 ? 4.344 -14.617 -26.219 1 98.44 199 ALA B O 1
ATOM 3274 N N . GLY B 1 200 ? 4.648 -12.867 -24.938 1 98.31 200 GLY B N 1
ATOM 3275 C CA . GLY B 1 200 ? 3.307 -12.961 -24.375 1 98.31 200 GLY B CA 1
ATOM 3276 C C . GLY B 1 200 ? 3.107 -14.188 -23.5 1 98.31 200 GLY B C 1
ATOM 3277 O O . GLY B 1 200 ? 1.995 -14.703 -23.406 1 98.31 200 GLY B O 1
ATOM 3278 N N . ASP B 1 201 ? 4.152 -14.719 -23.016 1 98.44 201 ASP B N 1
ATOM 3279 C CA . ASP B 1 201 ? 4.113 -15.922 -22.188 1 98.44 201 ASP B CA 1
ATOM 3280 C C . ASP B 1 201 ? 3.922 -15.562 -20.703 1 98.44 201 ASP B C 1
ATOM 3282 O O . ASP B 1 201 ? 4.887 -15.227 -20.016 1 98.44 201 ASP B O 1
ATOM 3286 N N . GLN B 1 202 ? 2.717 -15.719 -20.281 1 98.31 202 GLN B N 1
ATOM 3287 C CA . GLN B 1 202 ? 2.346 -15.297 -18.938 1 98.31 202 GLN B CA 1
ATOM 3288 C C . GLN B 1 202 ? 3.172 -16.031 -17.875 1 98.31 202 GLN B C 1
ATOM 3290 O O . GLN B 1 202 ? 3.721 -15.414 -16.969 1 98.31 202 GLN B O 1
ATOM 3295 N N . LEU B 1 203 ? 3.283 -17.344 -17.984 1 98.06 203 LEU B N 1
ATOM 3296 C CA . LEU B 1 203 ? 3.969 -18.156 -16.984 1 98.06 203 LEU B CA 1
ATOM 3297 C C . LEU B 1 203 ? 5.465 -17.859 -16.984 1 98.06 203 LEU B C 1
ATOM 3299 O O . LEU B 1 203 ? 6.086 -17.781 -15.922 1 98.06 203 LEU B O 1
ATOM 3303 N N . LEU B 1 204 ? 6.012 -17.719 -18.156 1 98.69 204 LEU B N 1
ATOM 3304 C CA . LEU B 1 204 ? 7.438 -17.422 -18.25 1 98.69 204 LEU B CA 1
ATOM 3305 C C . LEU B 1 204 ? 7.734 -16.031 -17.703 1 98.69 204 LEU B C 1
ATOM 3307 O O . LEU B 1 204 ? 8.758 -15.82 -17.047 1 98.69 204 LEU B O 1
ATOM 3311 N N . ALA B 1 205 ? 6.859 -15.023 -17.969 1 98.88 205 ALA B N 1
ATOM 3312 C CA . ALA B 1 205 ? 7.02 -13.68 -17.438 1 98.88 205 ALA B CA 1
ATOM 3313 C C . ALA B 1 205 ? 6.969 -13.688 -15.906 1 98.88 205 ALA B C 1
ATOM 3315 O O . ALA B 1 205 ? 7.781 -13.039 -15.25 1 98.88 205 ALA B O 1
ATOM 3316 N N . HIS B 1 206 ? 6.051 -14.406 -15.406 1 98.5 206 HIS B N 1
ATOM 3317 C CA . HIS B 1 206 ? 5.965 -14.586 -13.961 1 98.5 206 HIS B CA 1
ATOM 3318 C C . HIS B 1 206 ? 7.254 -15.172 -13.398 1 98.5 206 HIS B C 1
ATOM 3320 O O . HIS B 1 206 ? 7.824 -14.633 -12.445 1 98.5 206 HIS B O 1
ATOM 3326 N N . ALA B 1 207 ? 7.727 -16.234 -13.992 1 98.62 207 ALA B N 1
ATOM 3327 C CA . ALA B 1 207 ? 8.891 -16.953 -13.484 1 98.62 207 ALA B CA 1
ATOM 3328 C C . ALA B 1 207 ? 10.148 -16.094 -13.539 1 98.62 207 ALA B C 1
ATOM 3330 O O . ALA B 1 207 ? 10.938 -16.078 -12.594 1 98.62 207 ALA B O 1
ATOM 3331 N N . THR B 1 208 ? 10.328 -15.422 -14.602 1 98.75 208 THR B N 1
ATOM 3332 C CA . THR B 1 208 ? 11.523 -14.602 -14.75 1 98.75 208 THR B CA 1
ATOM 3333 C C . THR B 1 208 ? 11.484 -13.414 -13.789 1 98.75 208 THR B C 1
ATOM 3335 O O . THR B 1 208 ? 12.508 -13.047 -13.211 1 98.75 208 THR B O 1
ATOM 3338 N N . ALA B 1 209 ? 10.336 -12.844 -13.609 1 98.69 209 ALA B N 1
ATOM 3339 C CA . ALA B 1 209 ? 10.195 -11.773 -12.633 1 98.69 209 ALA B CA 1
ATOM 3340 C C . ALA B 1 209 ? 10.438 -12.281 -11.211 1 98.69 209 ALA B C 1
ATOM 3342 O O . ALA B 1 209 ? 11.086 -11.617 -10.406 1 98.69 209 ALA B O 1
ATOM 3343 N N . LEU B 1 210 ? 9.922 -13.445 -10.938 1 98 210 LEU B N 1
ATOM 3344 C CA . LEU B 1 210 ? 10.117 -14.047 -9.625 1 98 210 LEU B CA 1
ATOM 3345 C C . LEU B 1 210 ? 11.602 -14.273 -9.344 1 98 210 LEU B C 1
ATOM 3347 O O . LEU B 1 210 ? 12.086 -13.945 -8.258 1 98 210 LEU B O 1
ATOM 3351 N N . MET B 1 211 ? 12.297 -14.852 -10.281 1 98 211 MET B N 1
ATOM 3352 C CA . MET B 1 211 ? 13.727 -15.078 -10.125 1 98 211 MET B CA 1
ATOM 3353 C C . MET B 1 211 ? 14.469 -13.766 -9.883 1 98 211 MET B C 1
ATOM 3355 O O . MET B 1 211 ? 15.312 -13.68 -8.992 1 98 211 MET B O 1
ATOM 3359 N N . HIS B 1 212 ? 14.109 -12.742 -10.633 1 97.25 212 HIS B N 1
ATOM 3360 C CA . HIS B 1 212 ? 14.742 -11.43 -10.508 1 97.25 212 HIS B CA 1
ATOM 3361 C C . HIS B 1 212 ? 14.516 -10.836 -9.117 1 97.25 212 HIS B C 1
ATOM 3363 O O . HIS B 1 212 ? 15.461 -10.406 -8.461 1 97.25 212 HIS B O 1
ATOM 3369 N N . VAL B 1 213 ? 13.281 -10.789 -8.641 1 96 213 VAL B N 1
ATOM 3370 C CA . VAL B 1 213 ? 12.953 -10.188 -7.352 1 96 213 VAL B CA 1
ATOM 3371 C C . VAL B 1 213 ? 13.562 -11.016 -6.219 1 96 213 VAL B C 1
ATOM 3373 O O . VAL B 1 213 ? 14.016 -10.461 -5.215 1 96 213 VAL B O 1
ATOM 3376 N N . ASN B 1 214 ? 13.57 -12.32 -6.43 1 95.88 214 ASN B N 1
ATOM 3377 C CA . ASN B 1 214 ? 14.211 -13.195 -5.449 1 95.88 214 ASN B CA 1
ATOM 3378 C C . ASN B 1 214 ? 15.695 -12.883 -5.309 1 95.88 214 ASN B C 1
ATOM 3380 O O . ASN B 1 214 ? 16.219 -12.828 -4.195 1 95.88 214 ASN B O 1
ATOM 3384 N N . THR B 1 215 ? 16.359 -12.734 -6.398 1 94.06 215 THR B N 1
ATOM 3385 C CA . THR B 1 215 ? 17.781 -12.383 -6.383 1 94.06 215 THR B CA 1
ATOM 3386 C C . THR B 1 215 ? 18 -11.055 -5.672 1 94.06 215 THR B C 1
ATOM 3388 O O . THR B 1 215 ? 18.922 -10.922 -4.863 1 94.06 215 THR B O 1
ATOM 3391 N N . SER B 1 216 ? 17.188 -10.055 -5.961 1 91.56 216 SER B N 1
ATOM 3392 C CA . SER B 1 216 ? 17.281 -8.75 -5.309 1 91.56 216 SER B CA 1
ATOM 3393 C C . SER B 1 216 ? 17.078 -8.875 -3.803 1 91.56 216 SER B C 1
ATOM 3395 O O . SER B 1 216 ? 17.781 -8.234 -3.023 1 91.56 216 SER B O 1
ATOM 3397 N N . GLU B 1 217 ? 16.125 -9.664 -3.441 1 92.25 217 GLU B N 1
ATOM 3398 C CA . GLU B 1 217 ? 15.867 -9.891 -2.023 1 92.25 217 GLU B CA 1
ATOM 3399 C C . GLU B 1 217 ? 17.062 -10.547 -1.337 1 92.25 217 GLU B C 1
ATOM 3401 O O . GLU B 1 217 ? 17.469 -10.133 -0.245 1 92.25 217 GLU B O 1
ATOM 3406 N N . ALA B 1 218 ? 17.625 -11.57 -1.972 1 92.69 218 ALA B N 1
ATOM 3407 C CA . ALA B 1 218 ? 18.781 -12.273 -1.416 1 92.69 218 ALA B CA 1
ATOM 3408 C C . ALA B 1 218 ? 19.969 -11.328 -1.259 1 92.69 218 ALA B C 1
ATOM 3410 O O . ALA B 1 218 ? 20.688 -11.391 -0.258 1 92.69 218 ALA B O 1
ATOM 3411 N N . TRP B 1 219 ? 20.156 -10.539 -2.207 1 90.38 219 TRP B N 1
ATOM 3412 C CA . TRP B 1 219 ? 21.234 -9.57 -2.145 1 90.38 219 TRP B CA 1
ATOM 3413 C C . TRP B 1 219 ? 21.031 -8.609 -0.976 1 90.38 219 TRP B C 1
ATOM 3415 O O . TRP B 1 219 ? 21.969 -8.352 -0.209 1 90.38 219 TRP B O 1
ATOM 3425 N N . LEU B 1 220 ? 19.844 -8.039 -0.828 1 88.25 220 LEU B N 1
ATOM 3426 C CA . LEU B 1 220 ? 19.562 -7.113 0.264 1 88.25 220 LEU B CA 1
ATOM 3427 C C . LEU B 1 220 ? 19.797 -7.777 1.615 1 88.25 220 LEU B C 1
ATOM 3429 O O . LEU B 1 220 ? 20.359 -7.156 2.525 1 88.25 220 LEU B O 1
ATOM 3433 N N . ARG B 1 221 ? 19.391 -8.992 1.672 1 90.44 221 ARG B N 1
ATOM 3434 C CA . ARG B 1 221 ? 19.609 -9.742 2.9 1 90.44 221 ARG B CA 1
ATOM 3435 C C . ARG B 1 221 ? 21.094 -9.844 3.227 1 90.44 221 ARG B C 1
ATOM 3437 O O . ARG B 1 221 ? 21.5 -9.672 4.379 1 90.44 221 ARG B O 1
ATOM 3444 N N . ALA B 1 222 ? 21.859 -10.07 2.232 1 89.25 222 ALA B N 1
ATOM 3445 C CA . ALA B 1 222 ? 23.312 -10.18 2.416 1 89.25 222 ALA B CA 1
ATOM 3446 C C . ALA B 1 222 ? 23.906 -8.844 2.822 1 89.25 222 ALA B C 1
ATOM 3448 O O . ALA B 1 222 ? 24.781 -8.789 3.697 1 89.25 222 ALA B O 1
ATOM 3449 N N . VAL B 1 223 ? 23.453 -7.82 2.131 1 85.12 223 VAL B N 1
ATOM 3450 C CA . VAL B 1 223 ? 23.969 -6.48 2.406 1 85.12 223 VAL B CA 1
ATOM 3451 C C . VAL B 1 223 ? 23.641 -6.09 3.846 1 85.12 223 VAL B C 1
ATOM 3453 O O . VAL B 1 223 ? 24.484 -5.531 4.547 1 85.12 223 VAL B O 1
ATOM 3456 N N . LEU B 1 224 ? 22.5 -6.355 4.289 1 85.75 224 LEU B N 1
ATOM 3457 C CA . LEU B 1 224 ? 22.078 -5.98 5.633 1 85.75 224 LEU B CA 1
ATOM 3458 C C . LEU B 1 224 ? 22.797 -6.82 6.684 1 85.75 224 LEU B C 1
ATOM 3460 O O . LEU B 1 224 ? 23.109 -6.328 7.773 1 85.75 224 LEU B O 1
ATOM 3464 N N . ALA B 1 225 ? 23.047 -8.062 6.348 1 86.81 225 ALA B N 1
ATOM 3465 C CA . ALA B 1 225 ? 23.797 -8.93 7.254 1 86.81 225 ALA B CA 1
ATOM 3466 C C . ALA B 1 225 ? 25.234 -8.438 7.418 1 86.81 225 ALA B C 1
ATOM 3468 O O . ALA B 1 225 ? 25.797 -8.5 8.516 1 86.81 225 ALA B O 1
ATOM 3469 N N . ALA B 1 226 ? 25.766 -7.949 6.414 1 82.88 226 ALA B N 1
ATOM 3470 C CA . ALA B 1 226 ? 27.141 -7.449 6.453 1 82.88 226 ALA B CA 1
ATOM 3471 C C . ALA B 1 226 ? 27.234 -6.156 7.258 1 82.88 226 ALA B C 1
ATOM 3473 O O . ALA B 1 226 ? 28.219 -5.918 7.957 1 82.88 226 ALA B O 1
ATOM 3474 N N . SER B 1 227 ? 26.312 -5.363 7.078 1 77.38 227 SER B N 1
ATOM 3475 C CA . SER B 1 227 ? 26.281 -4.102 7.812 1 77.38 227 SER B CA 1
ATOM 3476 C C . SER B 1 227 ? 26.094 -4.336 9.305 1 77.38 227 SER B C 1
ATOM 3478 O O . SER B 1 227 ? 26.594 -3.562 10.133 1 77.38 227 SER B O 1
ATOM 3480 N N . ALA B 1 228 ? 25.375 -5.34 9.688 1 72 228 ALA B N 1
ATOM 3481 C CA . ALA B 1 228 ? 25.141 -5.676 11.094 1 72 228 ALA B CA 1
ATOM 3482 C C . ALA B 1 228 ? 26.406 -6.258 11.727 1 72 228 ALA B C 1
ATOM 3484 O O . ALA B 1 228 ? 26.656 -6.051 12.914 1 72 228 ALA B O 1
ATOM 3485 N N . GLY B 1 229 ? 27.047 -7.086 11.023 1 64.44 229 GLY B N 1
ATOM 3486 C CA . GLY B 1 229 ? 28.312 -7.625 11.492 1 64.44 229 GLY B CA 1
ATOM 3487 C C . GLY B 1 229 ? 29.359 -6.555 11.75 1 64.44 229 GLY B C 1
ATOM 3488 O O . GLY B 1 229 ? 30.156 -6.676 12.688 1 64.44 229 GLY B O 1
ATOM 3489 N N . HIS B 1 230 ? 29.406 -5.637 11.023 1 57.25 230 HIS B N 1
ATOM 3490 C CA . HIS B 1 230 ? 30.359 -4.539 11.211 1 57.25 230 HIS B CA 1
ATOM 3491 C C . HIS B 1 230 ? 29.984 -3.695 12.422 1 57.25 230 HIS B C 1
ATOM 3493 O O . HIS B 1 230 ? 30.859 -3.174 13.109 1 57.25 230 HIS B O 1
ATOM 3499 N N . ARG B 1 231 ? 28.844 -3.545 12.703 1 54.75 231 ARG B N 1
ATOM 3500 C CA . ARG B 1 231 ? 28.406 -2.77 13.859 1 54.75 231 ARG B CA 1
ATOM 3501 C C . ARG B 1 231 ? 28.672 -3.523 15.156 1 54.75 231 ARG B C 1
ATOM 3503 O O . ARG B 1 231 ? 28.797 -2.914 16.219 1 54.75 231 ARG B O 1
ATOM 3510 N N . ALA B 1 232 ? 28.688 -4.84 15.18 1 56.75 232 ALA B N 1
ATOM 3511 C CA . ALA B 1 232 ? 28.875 -5.656 16.375 1 56.75 232 ALA B CA 1
ATOM 3512 C C . ALA B 1 232 ? 30.359 -5.762 16.734 1 56.75 232 ALA B C 1
ATOM 3514 O O . ALA B 1 232 ? 30.703 -6.285 17.797 1 56.75 232 ALA B O 1
ATOM 3515 N N . THR B 1 233 ? 31.344 -5.676 15.922 1 42.31 233 THR B N 1
ATOM 3516 C CA . THR B 1 233 ? 32.75 -5.793 16.328 1 42.31 233 THR B CA 1
ATOM 3517 C C . THR B 1 233 ? 33.219 -4.516 17.016 1 42.31 233 THR B C 1
ATOM 3519 O O . THR B 1 233 ? 33.25 -3.449 16.406 1 42.31 233 THR B O 1
ATOM 3522 N N . PRO B 1 234 ? 33 -4.496 18.297 1 45.94 234 PRO B N 1
ATOM 3523 C CA . PRO B 1 234 ? 33.719 -3.455 19.031 1 45.94 234 PRO B CA 1
ATOM 3524 C C . PRO B 1 234 ? 35.219 -3.4 18.672 1 45.94 234 PRO B C 1
ATOM 3526 O O . PRO B 1 234 ? 35.812 -4.438 18.375 1 45.94 234 PRO B O 1
ATOM 3529 N N . GLY B 1 235 ? 35.719 -2.439 17.938 1 31.91 235 GLY B N 1
ATOM 3530 C CA . GLY B 1 235 ? 37.156 -2.242 18.203 1 31.91 235 GLY B CA 1
ATOM 3531 C C . GLY B 1 235 ? 37.5 -2.32 19.688 1 31.91 235 GLY B C 1
ATOM 3532 O O . GLY B 1 235 ? 36.625 -2.137 20.531 1 31.91 235 GLY B O 1
#

Solvent-accessible surface area (backbone atoms only — not comparable to full-atom values): 23546 Å² total; per-residue (Å²): 110,70,60,25,50,48,39,39,53,51,53,50,47,35,38,66,72,49,78,44,39,66,64,35,71,54,73,53,55,65,54,47,12,62,75,64,72,47,51,53,68,26,34,50,49,20,50,50,38,36,31,75,50,33,47,32,44,75,38,87,96,77,47,39,25,31,30,82,44,43,45,65,46,39,38,49,58,45,27,60,37,56,64,58,40,50,76,75,54,47,53,36,43,42,52,44,44,44,57,36,50,13,55,41,35,14,52,11,13,74,50,62,44,73,67,57,52,50,52,47,51,50,41,51,52,51,35,65,75,27,57,86,33,49,71,57,34,42,54,36,52,51,49,47,54,49,54,43,34,46,41,53,69,34,56,44,53,33,26,50,53,54,14,67,57,36,65,68,59,44,47,57,50,41,46,50,26,44,74,64,70,39,37,65,60,56,51,48,40,52,48,50,25,48,53,21,33,74,67,43,33,36,69,54,11,19,50,34,38,32,53,44,43,46,52,52,41,54,48,49,53,49,53,53,52,52,56,51,56,60,71,65,56,73,126,109,71,60,24,50,49,40,39,51,50,52,50,48,34,38,65,72,49,78,44,40,66,63,36,72,53,72,53,56,65,53,47,13,63,74,65,72,48,53,54,67,25,33,50,50,20,49,51,37,35,32,74,50,33,46,31,44,77,39,88,97,76,47,39,24,32,29,81,43,42,47,64,46,40,39,51,59,47,26,60,38,54,64,57,39,50,73,74,53,48,53,36,44,41,52,45,45,43,58,35,50,13,56,42,35,14,53,11,12,75,48,61,43,74,67,57,50,50,52,50,50,50,41,51,52,51,35,65,75,27,57,86,34,50,70,58,35,44,54,36,51,52,50,49,54,50,54,43,33,46,41,53,69,33,59,45,52,34,26,50,51,53,14,66,57,36,65,70,60,43,47,59,48,42,45,49,26,44,76,65,72,39,38,66,61,56,51,49,41,53,48,51,26,48,53,21,32,74,66,43,33,34,69,54,11,20,51,36,37,32,53,44,43,46,51,54,42,52,48,49,52,50,53,53,51,52,56,51,55,59,69,66,57,73,128

Organism: NCBI:txid175570

Foldseek 3Di:
DVQLVQLLVVVVVCDVVCVADAFRFDDDLVVSCVVSVGDSVSSVSNLVVCVVQQQWDQDPPPGIHGHNCDLLRNLQCLQVVLVPDDLVVLLVLLVVCLVQLLQLLLLLLQQDDPVLLVVLVVLLVQLVVCLQPLVSNLVSVLVNSLSSNVSNVDVNSSNNVSSSSHSVLSSLQSVVCNVVVNSVVLSVLSVQLSVCSVVSPSVSNSVSSSVNSVVSSVSSVVSVVVVVVVVPDDD/DVQLVQLLVVVVVCDVVCVADAFRFDDDLVVSCVVSVGDSVSNVSNLVVCVVQQQWDQDPPPGIHGHNPDLLRNLQCLQVVLVPDDLVVLLVLLVVCLVQLLQLLLLLLQQDDPVLLVVLVVLLVQLVVCLQPLVSNLVSVLVNSLSSNVSNVDVNSSNNVSSSSHSVLSSLQSVVCNVVVNSVVLSVLSVQLSVCSVVSPSVSNSVSSSVNSVVSSVSSVVSVVVVVVVVPDDD